Protein AF-A0A349ZTD1-F1 (afdb_monomer)

Radius of gyration: 42.85 Å; Cα contacts (8 Å, |Δi|>4): 769; chains: 1; bounding box: 90×50×148 Å

Nearest PDB structures (foldseek):
  3gdu-assembly1_A  TM=7.660E-01  e=6.236E-10  Escherichia coli K-12
  3lgi-assembly1_C  TM=7.437E-01  e=2.880E-09  Escherichia coli K-12
  8s9k-assembly2_B  TM=6.863E-01  e=2.254E-08  Homo sapiens
  4zlh-assembly1_A  TM=5.143E-01  e=2.043E-02  Escherichia coli O157:H7
  9fpz-assembly1_B  TM=3.557E-01  e=1.874E-01  Homo sapiens

Structure (mmCIF, N/CA/C/O backbone):
data_AF-A0A349ZTD1-F1
#
_entry.id   AF-A0A349ZTD1-F1
#
loop_
_atom_site.group_PDB
_atom_site.id
_atom_site.type_symbol
_atom_site.label_atom_id
_atom_site.label_alt_id
_atom_site.label_comp_id
_atom_site.label_asym_id
_atom_site.label_entity_id
_atom_site.label_seq_id
_atom_site.pdbx_PDB_ins_code
_atom_site.Cartn_x
_atom_site.Cartn_y
_atom_site.Cartn_z
_atom_site.occupancy
_atom_site.B_iso_or_equiv
_atom_site.auth_seq_id
_atom_site.auth_comp_id
_atom_site.auth_asym_id
_atom_site.auth_atom_id
_atom_site.pdbx_PDB_model_num
ATOM 1 N N . MET A 1 1 ? -50.831 32.663 97.757 1.00 39.03 1 MET A N 1
ATOM 2 C CA . MET A 1 1 ? -50.464 32.889 96.338 1.00 39.03 1 MET A CA 1
ATOM 3 C C . MET A 1 1 ? -49.018 32.443 96.195 1.00 39.03 1 MET A C 1
ATOM 5 O O . MET A 1 1 ? -48.210 32.966 96.939 1.00 39.03 1 MET A O 1
ATOM 9 N N . LEU A 1 2 ? -48.611 31.456 95.403 1.00 33.69 2 LEU A N 1
ATOM 10 C CA . LEU A 1 2 ? -49.215 30.720 94.287 1.00 33.69 2 LEU A CA 1
ATOM 11 C C . LEU A 1 2 ? -49.243 29.201 94.586 1.00 33.69 2 LEU A C 1
ATOM 13 O O . LEU A 1 2 ? -48.367 28.723 95.304 1.00 33.69 2 LEU A O 1
ATOM 17 N N . PRO A 1 3 ? -50.221 28.443 94.057 1.00 49.03 3 PRO A N 1
ATOM 18 C CA . PRO A 1 3 ? -50.336 27.005 94.276 1.00 49.03 3 PRO A CA 1
ATOM 19 C C . PRO A 1 3 ? -49.344 26.257 93.375 1.00 49.03 3 PRO A C 1
ATOM 21 O O . PRO A 1 3 ? -49.573 26.103 92.178 1.00 49.03 3 PRO A O 1
ATOM 24 N N . GLN A 1 4 ? -48.234 25.785 93.942 1.00 48.81 4 GLN A N 1
ATOM 25 C CA . GLN A 1 4 ? -47.437 24.746 93.301 1.00 48.81 4 GLN A CA 1
ATOM 26 C C . GLN A 1 4 ? -48.126 23.393 93.509 1.00 48.81 4 GLN A C 1
ATOM 28 O O . GLN A 1 4 ? -48.281 22.918 94.630 1.00 48.81 4 GLN A O 1
ATOM 33 N N . ASN A 1 5 ? -48.463 22.768 92.382 1.00 54.12 5 ASN A N 1
ATOM 34 C CA . ASN A 1 5 ? -48.387 21.322 92.189 1.00 54.12 5 ASN A CA 1
ATOM 35 C C . ASN A 1 5 ? -49.479 20.433 92.800 1.00 54.12 5 ASN A C 1
ATOM 37 O O . ASN A 1 5 ? -49.205 19.281 93.126 1.00 5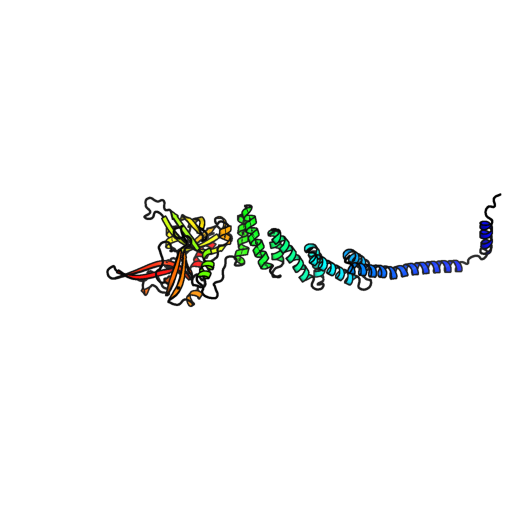4.12 5 ASN A O 1
ATOM 41 N N . ALA A 1 6 ? -50.737 20.884 92.801 1.00 55.22 6 ALA A N 1
ATOM 42 C CA . ALA A 1 6 ? -51.870 19.966 92.975 1.00 55.22 6 ALA A CA 1
ATOM 43 C C . ALA A 1 6 ? -51.873 18.844 91.910 1.00 55.22 6 ALA A C 1
ATOM 45 O O . ALA A 1 6 ? -52.198 17.710 92.223 1.00 55.22 6 ALA A O 1
ATOM 46 N N . PHE A 1 7 ? -51.411 19.114 90.682 1.00 53.09 7 PHE A N 1
ATOM 47 C CA . PHE A 1 7 ? -51.356 18.109 89.610 1.00 53.09 7 PHE A CA 1
ATOM 48 C C . PHE A 1 7 ? -50.245 17.058 89.798 1.00 53.09 7 PHE A C 1
ATOM 50 O O . PHE A 1 7 ? -50.434 15.906 89.434 1.00 53.09 7 PHE A O 1
ATOM 57 N N . ILE A 1 8 ? -49.095 17.425 90.382 1.00 53.47 8 ILE A N 1
ATOM 58 C CA . ILE A 1 8 ? -47.985 16.476 90.605 1.00 53.47 8 ILE A CA 1
ATOM 59 C C . ILE A 1 8 ? -48.266 15.599 91.830 1.00 53.47 8 ILE A C 1
ATOM 61 O O . ILE A 1 8 ? -47.960 14.412 91.795 1.00 53.47 8 ILE A O 1
ATOM 65 N N . TYR A 1 9 ? -48.891 16.151 92.876 1.00 56.69 9 TYR A N 1
ATOM 66 C CA . TYR A 1 9 ? -49.293 15.376 94.055 1.00 56.69 9 TYR A CA 1
ATOM 67 C C . TYR A 1 9 ? -50.417 14.379 93.739 1.00 56.69 9 TYR A C 1
ATOM 69 O O . TYR A 1 9 ? -50.365 13.238 94.188 1.00 56.69 9 TYR A O 1
ATOM 77 N N . ASP A 1 10 ? -51.388 14.776 92.912 1.00 57.22 10 ASP A N 1
ATOM 78 C CA . ASP A 1 10 ? -52.477 13.888 92.488 1.00 57.22 10 ASP A CA 1
ATOM 79 C C . ASP A 1 10 ? -51.990 12.828 91.478 1.00 57.22 10 ASP A C 1
ATOM 81 O O . ASP A 1 10 ? -52.453 11.690 91.489 1.00 57.22 10 ASP A O 1
ATOM 85 N N . PHE A 1 11 ? -50.981 13.154 90.656 1.00 55.72 11 PHE A N 1
ATOM 86 C CA . PHE A 1 11 ? -50.302 12.175 89.802 1.00 55.72 11 PHE A CA 1
ATOM 87 C C . PHE A 1 11 ? -49.491 11.166 90.629 1.00 55.72 11 PHE A C 1
ATOM 89 O O . PHE A 1 11 ? -49.576 9.975 90.362 1.00 55.72 11 PHE A O 1
ATOM 96 N N . TYR A 1 12 ? -48.756 11.599 91.661 1.00 52.38 12 TYR A N 1
ATOM 97 C CA . TYR A 1 12 ? -47.994 10.686 92.526 1.00 52.38 12 TYR A CA 1
ATOM 98 C C . TYR A 1 12 ? -48.904 9.756 93.341 1.00 52.38 12 TYR A C 1
ATOM 100 O O . TYR A 1 12 ? -48.705 8.544 93.316 1.00 52.38 12 TYR A O 1
ATOM 108 N N . ASN A 1 13 ? -49.957 10.287 93.968 1.00 56.91 13 ASN A N 1
ATOM 109 C CA . ASN A 1 13 ? -50.866 9.480 94.789 1.00 56.91 13 ASN A CA 1
ATOM 110 C C . ASN A 1 13 ? -51.713 8.501 93.961 1.00 56.91 13 ASN A C 1
ATOM 112 O O . ASN A 1 13 ? -52.046 7.422 94.439 1.00 56.91 13 ASN A O 1
ATOM 116 N N . LYS A 1 14 ? -52.021 8.820 92.695 1.00 53.31 14 LYS A N 1
ATOM 117 C CA . LYS A 1 14 ? -52.744 7.902 91.799 1.00 53.31 14 LYS A CA 1
ATOM 118 C C . LYS A 1 14 ? -51.910 6.684 91.371 1.00 53.31 14 LYS A C 1
ATOM 120 O O . LYS A 1 14 ? -52.486 5.690 90.937 1.00 53.31 14 LYS A O 1
ATOM 125 N N . TYR A 1 15 ? -50.581 6.749 91.491 1.00 51.91 15 TYR A N 1
ATOM 126 C CA . TYR A 1 15 ? -49.673 5.654 91.128 1.00 51.91 15 TYR A CA 1
ATOM 127 C C . TYR A 1 15 ? -48.980 4.986 92.326 1.00 51.91 15 TYR A C 1
ATOM 129 O O . TYR A 1 15 ? -48.372 3.933 92.143 1.00 51.91 15 TYR A O 1
ATOM 137 N N . GLU A 1 16 ? -49.109 5.523 93.543 1.00 49.31 16 GLU A N 1
ATOM 138 C CA . GLU A 1 16 ? -48.583 4.888 94.761 1.00 49.31 16 GLU A CA 1
ATOM 139 C C . GLU A 1 16 ? -49.391 3.630 95.149 1.00 49.31 16 GLU A C 1
ATOM 141 O O . GLU A 1 16 ? -48.807 2.616 95.528 1.00 49.31 16 GLU A O 1
ATOM 146 N N . ASP A 1 17 ? -50.707 3.616 94.898 1.00 47.31 17 ASP A N 1
ATOM 147 C CA . ASP A 1 17 ? -51.559 2.426 95.097 1.00 47.31 17 ASP A CA 1
ATOM 148 C C . ASP A 1 17 ? -51.338 1.317 94.046 1.00 47.31 17 ASP A C 1
ATOM 150 O O . ASP A 1 17 ? -51.678 0.157 94.280 1.00 47.31 17 ASP A O 1
ATOM 154 N N . LEU A 1 18 ? -50.703 1.632 92.910 1.00 51.03 18 LEU A N 1
ATOM 155 C CA . LEU A 1 18 ? -50.295 0.651 91.892 1.00 51.03 18 LEU A CA 1
ATOM 156 C C . LEU A 1 18 ? -48.940 -0.011 92.204 1.00 51.03 18 LEU A C 1
ATOM 158 O O . LEU A 1 18 ? -48.534 -0.928 91.492 1.00 51.03 18 LEU A O 1
ATOM 162 N N . ALA A 1 19 ? -48.246 0.421 93.263 1.00 50.72 19 ALA A N 1
ATOM 163 C CA . ALA A 1 19 ? -46.938 -0.097 93.669 1.00 50.72 19 ALA A CA 1
ATOM 164 C C . ALA A 1 19 ? -47.000 -1.101 94.843 1.00 50.72 19 ALA A C 1
ATOM 166 O O . ALA A 1 19 ? -45.962 -1.437 95.418 1.00 50.72 19 ALA A O 1
ATOM 167 N N . SER A 1 20 ? -48.195 -1.584 95.212 1.00 45.66 20 SER A N 1
ATOM 168 C CA . SER A 1 20 ? -48.390 -2.488 96.358 1.00 45.66 20 SER A CA 1
ATOM 169 C C . SER A 1 20 ? -48.374 -3.989 96.027 1.00 45.66 20 SER A C 1
ATOM 171 O O . SER A 1 20 ? -48.193 -4.798 96.938 1.00 45.66 20 SER A O 1
ATOM 173 N N . ASP A 1 21 ? -48.411 -4.381 94.750 1.00 55.00 21 ASP A N 1
ATOM 174 C CA . ASP A 1 21 ? -48.116 -5.758 94.348 1.00 55.00 21 ASP A CA 1
ATOM 175 C C . ASP A 1 21 ? -46.627 -5.883 94.010 1.00 55.00 21 ASP A C 1
ATOM 177 O O . ASP A 1 21 ? -46.124 -5.322 93.035 1.00 55.00 21 ASP A O 1
ATOM 181 N N . ARG A 1 22 ? -45.883 -6.618 94.845 1.00 57.75 22 ARG A N 1
ATOM 182 C CA . ARG A 1 22 ? -44.489 -6.983 94.564 1.00 57.75 22 ARG A CA 1
ATOM 183 C C . ARG A 1 22 ? -44.445 -7.682 93.203 1.00 57.75 22 ARG A C 1
ATOM 185 O O . ARG A 1 22 ? -44.844 -8.842 93.129 1.00 57.75 22 ARG A O 1
ATOM 192 N N . LEU A 1 23 ? -43.929 -7.008 92.167 1.00 58.47 23 LEU A N 1
ATOM 193 C CA . LEU A 1 23 ? -43.636 -7.632 90.873 1.00 58.47 23 LEU A CA 1
ATOM 194 C C . LEU A 1 23 ? -42.904 -8.951 91.136 1.00 58.47 23 LEU A C 1
ATOM 196 O O . LEU A 1 23 ? -41.805 -8.967 91.703 1.00 58.47 23 LEU A O 1
ATOM 200 N N . SER A 1 24 ? -43.528 -10.067 90.773 1.00 66.94 24 SER A N 1
ATOM 201 C CA . SER A 1 24 ? -42.919 -11.370 90.975 1.00 66.94 24 SER A CA 1
ATOM 202 C C . SER A 1 24 ? -41.741 -11.526 90.007 1.00 66.94 24 SER A C 1
ATOM 204 O O . SER A 1 24 ? -41.701 -10.913 88.938 1.00 66.94 24 SER A O 1
ATOM 206 N N . ILE A 1 25 ? -40.768 -12.382 90.338 1.00 71.50 25 ILE A N 1
ATOM 207 C CA . ILE A 1 25 ? -39.668 -12.724 89.410 1.00 71.50 25 ILE A CA 1
ATOM 208 C C . ILE A 1 25 ? -40.223 -13.181 88.042 1.00 71.50 25 ILE A C 1
ATOM 210 O O . ILE A 1 25 ? -39.598 -12.968 87.004 1.00 71.50 25 ILE A O 1
ATOM 214 N N . THR A 1 26 ? -41.409 -13.787 88.038 1.00 72.88 26 THR A N 1
ATOM 215 C CA . THR A 1 26 ? -42.179 -14.187 86.856 1.00 72.88 26 THR A CA 1
ATOM 216 C C . THR A 1 26 ? -42.631 -13.003 85.997 1.00 72.88 26 THR A C 1
ATOM 218 O O . THR A 1 26 ? -42.423 -13.046 84.786 1.00 72.88 26 THR A O 1
ATOM 221 N N . ASP A 1 27 ? -43.148 -11.925 86.590 1.00 76.06 27 ASP A N 1
ATOM 222 C CA . ASP A 1 27 ? -43.589 -10.727 85.856 1.00 76.06 27 ASP A CA 1
ATOM 223 C C . ASP A 1 27 ? -42.408 -10.011 85.191 1.00 76.06 27 ASP A C 1
ATOM 225 O O . ASP A 1 27 ? -42.468 -9.632 84.019 1.00 76.06 27 ASP A O 1
ATOM 229 N N . LEU A 1 28 ? -41.276 -9.925 85.901 1.00 76.94 28 LEU A N 1
ATOM 230 C CA . LEU A 1 28 ? -40.039 -9.358 85.361 1.00 76.94 28 LEU A CA 1
ATOM 231 C C . LEU A 1 28 ? -39.492 -10.193 84.187 1.00 76.94 28 LEU A C 1
ATOM 233 O O . LEU A 1 28 ? -39.037 -9.641 83.186 1.00 76.94 28 LEU A O 1
ATOM 237 N N . ARG A 1 29 ? -39.573 -11.529 84.267 1.00 81.62 29 ARG A N 1
ATOM 238 C CA . ARG A 1 29 ? -39.171 -12.437 83.175 1.00 81.62 29 ARG A CA 1
ATOM 239 C C . ARG A 1 29 ? -40.058 -12.295 81.941 1.00 81.62 29 ARG A C 1
ATOM 241 O O . ARG A 1 29 ? -39.529 -12.321 80.829 1.00 81.62 29 ARG A O 1
ATOM 248 N N . ILE A 1 30 ? -41.371 -12.132 82.114 1.00 83.44 30 ILE A N 1
ATOM 249 C CA . ILE A 1 30 ? -42.309 -11.913 81.004 1.00 83.44 30 ILE A CA 1
ATOM 250 C C . ILE A 1 30 ? -42.002 -10.580 80.317 1.00 83.44 30 ILE A C 1
ATOM 252 O O . ILE A 1 30 ? -41.847 -10.557 79.098 1.00 83.44 30 ILE A O 1
ATOM 256 N N . ALA A 1 31 ? -41.825 -9.499 81.084 1.00 81.38 31 ALA A N 1
ATOM 257 C CA . ALA A 1 31 ? -41.502 -8.180 80.541 1.00 81.38 31 ALA A CA 1
ATOM 258 C C . ALA A 1 31 ? -40.176 -8.172 79.756 1.00 81.38 31 ALA A C 1
ATOM 260 O O . ALA A 1 31 ? -40.124 -7.659 78.638 1.00 81.38 31 ALA A O 1
ATOM 261 N N . ILE A 1 32 ? -39.120 -8.802 80.290 1.00 86.69 32 ILE A N 1
ATOM 262 C CA . ILE A 1 32 ? -37.828 -8.943 79.595 1.00 86.69 32 ILE A CA 1
ATOM 263 C C . ILE A 1 32 ? -37.975 -9.789 78.323 1.00 86.69 32 ILE A C 1
ATOM 265 O O . ILE A 1 32 ? -37.430 -9.428 77.282 1.00 86.69 32 ILE A O 1
ATOM 269 N N . SER A 1 33 ? -38.734 -10.888 78.373 1.00 88.19 33 SER A N 1
ATOM 270 C CA . SER A 1 33 ? -38.952 -11.758 77.207 1.00 88.19 33 SER A CA 1
ATOM 271 C C . SER A 1 33 ? -39.718 -11.041 76.093 1.00 88.19 33 SER A C 1
ATOM 273 O O . SER A 1 33 ? -39.361 -11.170 74.925 1.00 88.19 33 SER A O 1
ATOM 275 N N . LEU A 1 34 ? -40.726 -10.234 76.441 1.00 87.44 34 LEU A N 1
ATOM 276 C CA . LEU A 1 34 ? -41.471 -9.396 75.497 1.00 87.44 34 LEU A CA 1
ATOM 277 C C . LEU A 1 34 ? -40.594 -8.298 74.890 1.00 87.44 34 LEU A C 1
ATOM 279 O O . LEU A 1 34 ? -40.657 -8.067 73.685 1.00 87.44 34 LEU A O 1
ATOM 283 N N . ALA A 1 35 ? -39.745 -7.656 75.695 1.00 86.25 35 ALA A N 1
ATOM 284 C CA . ALA A 1 35 ? -38.799 -6.658 75.207 1.00 86.25 35 ALA A CA 1
ATOM 285 C C . ALA A 1 35 ? -37.779 -7.273 74.236 1.00 86.25 35 ALA A C 1
ATOM 287 O O . ALA A 1 35 ? -37.548 -6.720 73.162 1.00 86.25 35 ALA A O 1
ATOM 288 N N . LEU A 1 36 ? -37.225 -8.447 74.562 1.00 89.62 36 LEU A N 1
ATOM 289 C CA . LEU A 1 36 ? -36.327 -9.191 73.674 1.00 89.62 36 LEU A CA 1
ATOM 290 C C . LEU A 1 36 ? -37.037 -9.660 72.402 1.00 89.62 36 LEU A C 1
ATOM 292 O O . LEU A 1 36 ? -36.449 -9.584 71.328 1.00 89.62 36 LEU A O 1
ATOM 296 N N . PHE A 1 37 ? -38.299 -10.088 72.493 1.00 88.50 37 PHE A N 1
ATOM 297 C CA . PHE A 1 37 ? -39.099 -10.461 71.328 1.00 88.50 37 PHE A CA 1
ATOM 298 C C . PHE A 1 37 ? -39.382 -9.261 70.423 1.00 88.50 37 PHE A C 1
ATOM 300 O O . PHE A 1 37 ? -39.186 -9.369 69.220 1.00 88.50 37 PHE A O 1
ATOM 307 N N . MET A 1 38 ? -39.781 -8.105 70.965 1.00 83.38 38 MET A N 1
ATOM 308 C CA . MET A 1 38 ? -39.981 -6.890 70.165 1.00 83.38 38 MET A CA 1
ATOM 309 C C . MET A 1 38 ? -38.674 -6.373 69.562 1.00 83.38 38 MET A C 1
ATOM 311 O O . MET A 1 38 ? -38.666 -5.914 68.424 1.00 83.38 38 MET A O 1
ATOM 315 N N . PHE A 1 39 ? -37.561 -6.486 70.285 1.00 84.06 39 PHE A N 1
ATOM 316 C CA . PHE A 1 39 ? -36.239 -6.139 69.772 1.00 84.06 39 PHE A CA 1
ATOM 317 C C . PHE A 1 39 ? -35.812 -7.085 68.640 1.00 84.06 39 PHE A C 1
ATOM 319 O O . PHE A 1 39 ? -35.393 -6.629 67.578 1.00 84.06 39 PHE A O 1
ATOM 326 N N . ALA A 1 40 ? -36.005 -8.395 68.815 1.00 79.44 40 ALA A N 1
ATOM 327 C CA . ALA A 1 40 ? -35.755 -9.400 67.786 1.00 79.44 40 ALA A CA 1
ATOM 328 C C . ALA A 1 40 ? -36.686 -9.229 66.577 1.00 79.44 40 ALA A C 1
ATOM 330 O O . ALA A 1 40 ? -36.222 -9.295 65.444 1.00 79.44 40 ALA A O 1
ATOM 331 N N . ALA A 1 41 ? -37.970 -8.939 66.796 1.00 76.31 41 ALA A N 1
ATOM 332 C CA . ALA A 1 41 ? -38.943 -8.648 65.749 1.00 76.31 41 ALA A CA 1
ATOM 333 C C . ALA A 1 41 ? -38.606 -7.346 65.011 1.00 76.31 41 ALA A C 1
ATOM 335 O O . ALA A 1 41 ? -38.747 -7.288 63.794 1.00 76.31 41 ALA A O 1
ATOM 336 N N . GLY A 1 42 ? -38.106 -6.324 65.708 1.00 76.00 42 GLY A N 1
ATOM 337 C CA . GLY A 1 42 ? -37.605 -5.088 65.109 1.00 76.00 42 GLY A CA 1
ATOM 338 C C . GLY A 1 42 ? -36.383 -5.332 64.223 1.00 76.00 42 GLY A C 1
ATOM 339 O O . GLY A 1 42 ? -36.374 -4.914 63.067 1.00 76.00 42 GLY A O 1
ATOM 340 N N . ILE A 1 43 ? -35.392 -6.084 64.712 1.00 75.12 43 ILE A N 1
ATOM 341 C CA . ILE A 1 43 ? -34.215 -6.499 63.928 1.00 75.12 43 ILE A CA 1
ATOM 342 C C . ILE A 1 43 ? -34.634 -7.340 62.715 1.00 75.12 43 ILE A C 1
ATOM 344 O O . ILE A 1 43 ? -34.160 -7.105 61.605 1.00 75.12 43 ILE A O 1
ATOM 348 N N . PHE A 1 44 ? -35.563 -8.277 62.904 1.00 71.44 44 PHE A N 1
ATOM 349 C CA . PHE A 1 44 ? -36.105 -9.120 61.841 1.00 71.44 44 PHE A CA 1
ATOM 350 C C . PHE A 1 44 ? -36.850 -8.296 60.781 1.00 71.44 44 PHE A C 1
ATOM 352 O O . PHE A 1 44 ? -36.656 -8.495 59.583 1.00 71.44 44 PHE A O 1
ATOM 359 N N . SER A 1 45 ? -37.638 -7.309 61.212 1.00 67.75 45 SER A N 1
ATOM 360 C CA . SER A 1 45 ? -38.365 -6.393 60.327 1.00 67.7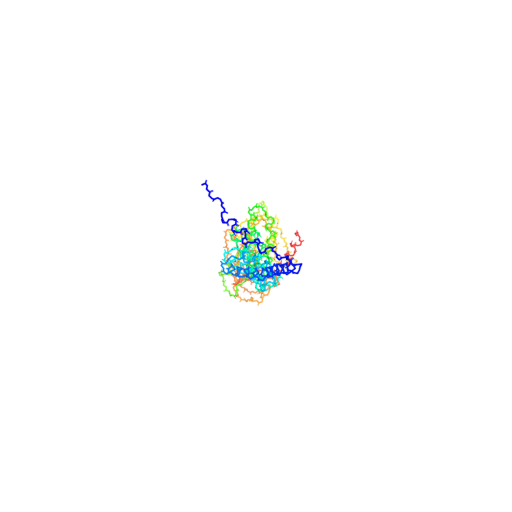5 45 SER A CA 1
ATOM 361 C C . SER A 1 45 ? -37.414 -5.506 59.521 1.00 67.75 45 SER A C 1
ATOM 363 O O . SER A 1 45 ? -37.622 -5.318 58.324 1.00 67.75 45 SER A O 1
ATOM 365 N N . ILE A 1 46 ? -36.334 -5.011 60.136 1.00 71.25 46 ILE A N 1
ATOM 366 C CA . ILE A 1 46 ? -35.272 -4.266 59.441 1.00 71.25 46 ILE A CA 1
ATOM 367 C C . ILE A 1 46 ? -34.581 -5.166 58.410 1.00 71.25 46 ILE A C 1
ATOM 369 O O . ILE A 1 46 ? -34.377 -4.733 57.279 1.00 71.25 46 ILE A O 1
ATOM 373 N N . GLY A 1 47 ? -34.294 -6.425 58.755 1.00 71.75 47 GLY A N 1
ATOM 374 C CA . GLY A 1 47 ? -33.697 -7.403 57.841 1.00 71.75 47 GLY A CA 1
ATOM 375 C C . GLY A 1 47 ? -34.547 -7.708 56.601 1.00 71.75 47 GLY A C 1
ATOM 376 O O . GLY A 1 47 ? -33.990 -7.989 55.544 1.00 71.75 47 GLY A O 1
ATOM 377 N N . LEU A 1 48 ? -35.877 -7.603 56.700 1.00 73.81 48 LEU A N 1
ATOM 378 C CA . LEU A 1 48 ? -36.806 -7.852 55.590 1.00 73.81 48 LEU A CA 1
ATOM 379 C C . LEU A 1 48 ? -37.135 -6.593 54.775 1.00 73.81 48 LEU A C 1
ATOM 381 O O . LEU A 1 48 ? -37.216 -6.652 53.549 1.00 73.81 48 LEU A O 1
ATOM 385 N N . PHE A 1 49 ? -37.322 -5.450 55.439 1.00 85.75 49 PHE A N 1
ATOM 386 C CA . PHE A 1 49 ? -37.808 -4.225 54.798 1.00 85.75 49 PHE A CA 1
ATOM 387 C C . PHE A 1 49 ? -36.687 -3.352 54.220 1.00 85.75 49 PHE A C 1
ATOM 389 O O . PHE A 1 49 ? -36.875 -2.709 53.188 1.00 85.75 49 PHE A O 1
ATOM 396 N N . TYR A 1 50 ? -35.501 -3.353 54.840 1.00 89.88 50 TYR A N 1
ATOM 397 C CA . TYR A 1 50 ? -34.334 -2.638 54.320 1.00 89.88 50 TYR A CA 1
ATOM 398 C C . TYR A 1 50 ? -33.968 -3.046 52.883 1.00 89.88 50 TYR A C 1
ATOM 400 O O . TYR A 1 50 ? -33.896 -2.154 52.033 1.00 89.88 50 TYR A O 1
ATOM 408 N N . PRO A 1 51 ? -33.771 -4.344 52.561 1.00 93.19 51 PRO A N 1
ATOM 409 C CA . PRO A 1 51 ? -33.375 -4.722 51.211 1.00 93.19 51 PRO A CA 1
ATOM 410 C C . PRO A 1 51 ? -34.475 -4.454 50.179 1.00 93.19 51 PRO A C 1
ATOM 412 O O . PRO A 1 51 ? -34.158 -4.047 49.068 1.00 93.19 51 PRO A O 1
ATOM 415 N N . PHE A 1 52 ? -35.755 -4.562 50.556 1.00 93.69 52 PHE A N 1
ATOM 416 C CA . PHE A 1 52 ? -36.872 -4.167 49.693 1.00 93.69 52 PHE A CA 1
ATOM 417 C C . PHE A 1 52 ? -36.809 -2.680 49.305 1.00 93.69 52 PHE A C 1
ATOM 419 O O . PHE A 1 52 ? -36.850 -2.350 48.124 1.00 93.69 52 PHE A O 1
ATOM 426 N N . MET A 1 53 ? -36.645 -1.772 50.274 1.00 94.31 53 MET A N 1
ATOM 427 C CA . MET A 1 53 ? -36.554 -0.334 49.981 1.00 94.31 53 MET A CA 1
ATOM 428 C C . MET A 1 53 ? -35.349 0.017 49.100 1.00 94.31 53 MET A C 1
ATOM 430 O O . MET A 1 53 ? -35.448 0.878 48.226 1.00 94.31 53 MET A O 1
ATOM 434 N N . VAL A 1 54 ? -34.198 -0.619 49.347 1.00 96.12 54 VAL A N 1
ATOM 435 C CA . VAL A 1 54 ? -32.984 -0.403 48.544 1.00 96.12 54 VAL A CA 1
ATOM 436 C C . VAL A 1 54 ? -33.183 -0.924 47.118 1.00 96.12 54 VAL A C 1
ATOM 438 O O . VAL A 1 54 ? -32.798 -0.228 46.182 1.00 96.12 54 VAL A O 1
ATOM 441 N N . TYR A 1 55 ? -33.836 -2.078 46.955 1.00 97.25 55 TYR A N 1
ATOM 442 C CA . TYR A 1 55 ? -34.166 -2.675 45.659 1.00 97.25 55 TYR A CA 1
ATOM 443 C C . TYR A 1 55 ? -35.063 -1.764 44.808 1.00 97.25 55 TYR A C 1
ATOM 445 O O . TYR A 1 55 ? -34.712 -1.443 43.674 1.00 97.25 55 TYR A O 1
ATOM 453 N N . GLU A 1 56 ? -36.179 -1.278 45.362 1.00 97.50 56 GLU A N 1
ATOM 454 C CA . GLU A 1 56 ? -37.105 -0.385 44.642 1.00 97.50 56 GLU A CA 1
ATOM 455 C C . GLU A 1 56 ? -36.429 0.944 44.264 1.00 97.50 56 GLU A C 1
ATOM 457 O O . GLU A 1 56 ? -36.561 1.435 43.142 1.00 97.50 56 GLU A O 1
ATOM 462 N N . ARG A 1 57 ? -35.627 1.513 45.176 1.00 97.38 57 ARG A N 1
ATOM 463 C CA . ARG A 1 57 ? -34.858 2.735 44.898 1.00 97.38 57 ARG A CA 1
ATOM 464 C C . ARG A 1 57 ? -33.838 2.532 43.778 1.00 97.38 57 ARG A C 1
ATOM 466 O O . ARG A 1 57 ? -33.659 3.437 42.965 1.00 97.38 57 ARG A O 1
ATOM 473 N N . ALA A 1 58 ? -33.160 1.385 43.748 1.00 98.00 58 ALA A N 1
ATOM 474 C CA . ALA A 1 58 ? -32.204 1.054 42.698 1.00 98.00 58 ALA A CA 1
ATOM 475 C C . ALA A 1 58 ? -32.891 0.964 41.327 1.00 98.00 58 ALA A C 1
ATOM 477 O O . ALA A 1 58 ? -32.377 1.530 40.364 1.00 98.00 58 ALA A O 1
ATOM 478 N N . GLY A 1 59 ? -34.082 0.356 41.262 1.00 97.75 59 GLY A N 1
ATOM 479 C CA . GLY A 1 59 ? -34.892 0.285 40.041 1.00 97.75 59 GLY A CA 1
ATOM 480 C C . GLY A 1 59 ? -35.262 1.666 39.499 1.00 97.75 59 GLY A C 1
ATOM 481 O O . GLY A 1 59 ? -34.970 1.972 38.345 1.00 97.75 59 GLY A O 1
ATOM 482 N N . ILE A 1 60 ? -35.789 2.544 40.361 1.00 98.06 60 ILE A N 1
ATOM 483 C CA . ILE A 1 60 ? -36.141 3.928 39.989 1.00 98.06 60 ILE A CA 1
ATOM 484 C C . ILE A 1 60 ? -34.926 4.680 39.431 1.00 98.06 60 ILE A C 1
ATOM 486 O O . ILE A 1 60 ? -35.030 5.376 38.423 1.00 98.06 60 ILE A O 1
ATOM 490 N N . LYS A 1 61 ? -33.762 4.534 40.073 1.00 98.44 61 LYS A N 1
ATOM 491 C CA . LYS A 1 61 ? -32.516 5.166 39.620 1.00 98.44 61 LYS A CA 1
ATOM 492 C C . LYS A 1 61 ? -32.031 4.619 38.279 1.00 98.44 61 LYS A C 1
ATOM 494 O O . LYS A 1 61 ? -31.582 5.388 37.434 1.00 98.44 61 LYS A O 1
ATOM 499 N N . ALA A 1 62 ? -32.130 3.307 38.067 1.00 97.25 62 ALA A N 1
ATOM 500 C CA . ALA A 1 62 ? -31.731 2.681 36.811 1.00 97.25 62 ALA A CA 1
ATOM 501 C C . ALA A 1 62 ? -32.607 3.166 35.645 1.00 97.25 62 ALA A C 1
ATOM 503 O O . ALA A 1 62 ? -32.094 3.418 34.555 1.00 97.25 62 ALA A O 1
ATOM 504 N N . GLU A 1 63 ? -33.912 3.332 35.877 1.00 96.44 63 GLU A N 1
ATOM 505 C CA . GLU A 1 63 ? -34.862 3.853 34.888 1.00 96.44 63 GLU A CA 1
ATOM 506 C C . GLU A 1 63 ? -34.668 5.346 34.601 1.00 96.44 63 GLU A C 1
ATOM 508 O O . GLU A 1 63 ? -34.824 5.774 33.457 1.00 96.44 63 GLU A O 1
ATOM 513 N N . SER A 1 64 ? -34.288 6.143 35.605 1.00 96.56 64 SER A N 1
ATOM 514 C CA . SER A 1 64 ? -34.044 7.581 35.439 1.00 96.56 64 SER A CA 1
ATOM 515 C C . SER A 1 64 ? -32.667 7.927 34.858 1.00 96.56 64 SER A C 1
ATOM 517 O O . SER A 1 64 ? -32.408 9.098 34.577 1.00 96.56 64 SER A O 1
ATOM 519 N N . GLY A 1 65 ? -31.785 6.938 34.675 1.00 95.94 65 GLY A N 1
ATOM 520 C CA . GLY A 1 65 ? -30.424 7.124 34.166 1.00 95.94 65 GLY A CA 1
ATOM 521 C C . GLY A 1 65 ? -29.364 7.423 35.235 1.00 95.94 65 GLY A C 1
ATOM 522 O O . GLY A 1 65 ? -28.203 7.622 34.882 1.00 95.94 65 GLY A O 1
ATOM 523 N N . ASP A 1 66 ? -29.708 7.399 36.530 1.00 97.88 66 ASP A N 1
ATOM 524 C CA . ASP A 1 66 ? -28.731 7.393 37.637 1.00 97.88 66 ASP A CA 1
ATOM 525 C C . ASP A 1 66 ? -28.116 5.991 37.787 1.00 97.88 66 ASP A C 1
ATOM 527 O O . ASP A 1 66 ? -28.335 5.265 38.763 1.00 97.88 66 ASP A O 1
ATOM 531 N N . PHE A 1 67 ? -27.357 5.582 36.769 1.00 98.19 67 PHE A N 1
ATOM 532 C CA . PHE A 1 67 ? -26.781 4.244 36.702 1.00 98.19 67 PHE A CA 1
ATOM 533 C C . PHE A 1 67 ? -25.816 3.971 37.859 1.00 98.19 67 PHE A C 1
ATOM 535 O O . PHE A 1 67 ? -25.870 2.900 38.457 1.00 98.19 67 PHE A O 1
ATOM 542 N N . ASP A 1 68 ? -24.968 4.937 38.224 1.00 97.88 68 ASP A N 1
ATOM 543 C CA . ASP A 1 68 ? -24.006 4.776 39.322 1.00 97.88 68 ASP A CA 1
ATOM 544 C C . ASP A 1 68 ? -24.695 4.653 40.682 1.00 97.88 68 ASP A C 1
ATOM 546 O O . ASP A 1 68 ? -24.287 3.845 41.525 1.00 97.88 68 ASP A O 1
ATOM 550 N N . GLY A 1 69 ? -25.760 5.425 40.911 1.00 97.88 69 GLY A N 1
ATOM 551 C CA . GLY A 1 69 ? -26.580 5.303 42.107 1.00 97.88 69 GLY A CA 1
ATOM 552 C C . GLY A 1 69 ? -27.310 3.963 42.182 1.00 97.88 69 GLY A C 1
ATOM 553 O O . GLY A 1 69 ? -27.382 3.386 43.269 1.00 97.88 69 GLY A O 1
ATOM 554 N N . ALA A 1 70 ? -27.822 3.463 41.057 1.00 98.38 70 ALA A N 1
ATOM 555 C CA . ALA A 1 70 ? -28.498 2.171 40.967 1.00 98.38 70 ALA A CA 1
ATOM 556 C C . ALA A 1 70 ? -27.542 0.989 41.186 1.00 98.38 70 ALA A C 1
ATOM 558 O O . ALA A 1 70 ? -27.819 0.139 42.030 1.00 98.38 70 ALA A O 1
ATOM 559 N N . ILE A 1 71 ? -26.386 0.965 40.510 1.00 98.19 71 ILE A N 1
ATOM 560 C CA . ILE A 1 71 ? -25.350 -0.073 40.681 1.00 98.19 71 ILE A CA 1
ATOM 561 C C . ILE A 1 71 ? -24.897 -0.135 42.141 1.00 98.19 71 ILE A C 1
ATOM 563 O O . ILE A 1 71 ? -24.803 -1.218 42.721 1.00 98.19 71 ILE A O 1
ATOM 567 N N . ARG A 1 72 ? -24.668 1.027 42.768 1.00 98.25 72 ARG A N 1
ATOM 568 C CA . ARG A 1 72 ? -24.294 1.105 44.185 1.00 98.25 72 ARG A CA 1
ATOM 569 C C . ARG A 1 72 ? -25.371 0.526 45.096 1.00 98.25 72 ARG A C 1
ATOM 571 O O . ARG A 1 72 ? -25.034 -0.135 46.071 1.00 98.25 72 ARG A O 1
ATOM 578 N N . ASP A 1 73 ? -26.643 0.796 44.820 1.00 98.12 73 ASP A N 1
ATOM 579 C CA . ASP A 1 73 ? -27.745 0.310 45.648 1.00 98.12 73 ASP A CA 1
ATOM 580 C C . ASP A 1 73 ? -27.963 -1.197 45.482 1.00 98.12 73 ASP A C 1
ATOM 582 O O . ASP A 1 73 ? -27.990 -1.901 46.491 1.00 98.12 73 ASP A O 1
ATOM 586 N N . TYR A 1 74 ? -28.001 -1.711 44.250 1.00 98.38 74 TYR A N 1
ATOM 587 C CA . TYR A 1 74 ? -28.061 -3.153 44.000 1.00 98.38 74 TYR A CA 1
ATOM 588 C C . TYR A 1 74 ? -26.864 -3.899 44.612 1.00 98.38 74 TYR A C 1
ATOM 590 O O . TYR A 1 74 ? -27.036 -4.934 45.255 1.00 98.38 74 TYR A O 1
ATOM 598 N N . GLY A 1 75 ? -25.656 -3.333 44.518 1.00 96.75 75 GLY A N 1
ATOM 599 C CA . GLY A 1 75 ? -24.439 -3.910 45.096 1.00 96.75 75 GLY A CA 1
ATOM 600 C C . GLY A 1 75 ? -24.425 -3.993 46.629 1.00 96.75 75 GLY A C 1
ATOM 601 O O . GLY A 1 75 ? -23.643 -4.759 47.187 1.00 96.75 75 GLY A O 1
ATOM 602 N N . ARG A 1 76 ? -25.293 -3.253 47.338 1.00 96.00 76 ARG A N 1
ATOM 603 C CA . ARG A 1 76 ? -25.439 -3.361 48.808 1.00 96.00 76 ARG A CA 1
ATOM 604 C C . ARG A 1 76 ? -26.278 -4.559 49.236 1.00 96.00 76 ARG A C 1
ATOM 606 O O . ARG A 1 76 ? -26.206 -4.954 50.398 1.00 96.00 76 ARG A O 1
ATOM 613 N N . ILE A 1 77 ? -27.079 -5.108 48.328 1.00 95.69 77 ILE A N 1
ATOM 614 C CA . ILE A 1 77 ? -28.024 -6.195 48.591 1.00 95.69 77 ILE A CA 1
ATOM 615 C C . ILE A 1 77 ? -27.875 -7.336 47.566 1.00 95.69 77 ILE A C 1
ATOM 617 O O . ILE A 1 77 ? -28.876 -7.807 47.033 1.00 95.69 77 ILE A O 1
ATOM 621 N N . PRO A 1 78 ? -26.651 -7.835 47.298 1.00 95.50 78 PRO A N 1
ATOM 622 C CA . PRO A 1 78 ? -26.380 -8.714 46.155 1.00 95.50 78 PRO A CA 1
ATOM 623 C C . PRO A 1 78 ? -27.139 -10.050 46.197 1.00 95.50 78 PRO A C 1
ATOM 625 O O . PRO A 1 78 ? -27.354 -10.656 45.158 1.00 95.50 78 PRO A O 1
ATOM 628 N N . TYR A 1 79 ? -27.567 -10.498 47.383 1.00 95.00 79 TYR A N 1
ATOM 629 C CA . TYR A 1 79 ? -28.315 -11.747 47.579 1.00 95.00 79 TYR A CA 1
ATOM 630 C C . TYR A 1 79 ? -29.837 -11.549 47.683 1.00 95.00 79 TYR A C 1
ATOM 632 O O . TYR A 1 79 ? -30.567 -12.502 47.954 1.00 95.00 79 TYR A O 1
ATOM 640 N N . TYR A 1 80 ? -30.333 -10.314 47.550 1.00 94.94 80 TYR A N 1
ATOM 641 C CA . TYR A 1 80 ? -31.764 -10.031 47.590 1.00 94.94 80 TYR A CA 1
ATOM 642 C C . TYR A 1 80 ? -32.346 -10.055 46.179 1.00 94.94 80 TYR A C 1
ATOM 644 O O . TYR A 1 80 ? -32.018 -9.193 45.362 1.00 94.94 80 TYR A O 1
ATOM 652 N N . ARG A 1 81 ? -33.253 -11.005 45.920 1.00 95.75 81 ARG A N 1
ATOM 653 C CA . ARG A 1 81 ? -33.859 -11.218 44.592 1.00 95.75 81 ARG A CA 1
ATOM 654 C C . ARG A 1 81 ? -32.765 -11.338 43.515 1.00 95.75 81 ARG A C 1
ATOM 656 O O . ARG A 1 81 ? -31.789 -12.041 43.736 1.00 95.75 81 ARG A O 1
ATOM 663 N N . ASP A 1 82 ? -32.937 -10.650 42.396 1.00 97.56 82 ASP A N 1
ATOM 664 C CA . ASP A 1 82 ? -32.067 -10.552 41.223 1.00 97.56 82 ASP A CA 1
ATOM 665 C C . ASP A 1 82 ? -31.194 -9.279 41.242 1.00 97.56 82 ASP A C 1
ATOM 667 O O . ASP A 1 82 ? -30.821 -8.739 40.202 1.00 97.56 82 ASP A O 1
ATOM 671 N N . SER A 1 83 ? -30.877 -8.745 42.430 1.00 97.75 83 SER A N 1
ATOM 672 C CA . SER A 1 83 ? -30.104 -7.497 42.550 1.00 97.75 83 SER A CA 1
ATOM 673 C C . SER A 1 83 ? -28.732 -7.583 41.881 1.00 97.75 83 SER A C 1
ATOM 675 O O . SER A 1 83 ? -28.286 -6.605 41.284 1.00 97.75 83 SER A O 1
ATOM 677 N N . ALA A 1 84 ? -28.048 -8.727 41.965 1.00 96.88 84 ALA A N 1
ATOM 678 C CA . ALA A 1 84 ? -26.751 -8.904 41.317 1.00 96.88 84 ALA A CA 1
ATOM 679 C C . ALA A 1 84 ? -26.877 -8.825 39.785 1.00 96.88 84 ALA A C 1
ATOM 681 O O . ALA A 1 84 ? -26.131 -8.089 39.138 1.00 96.88 84 ALA A O 1
ATOM 682 N N . GLU A 1 85 ? -27.866 -9.509 39.210 1.00 97.50 85 GLU A N 1
ATOM 683 C CA . GLU A 1 85 ? -28.165 -9.495 37.779 1.00 97.50 85 GLU A CA 1
ATOM 684 C C . GLU A 1 85 ? -28.593 -8.101 37.304 1.00 97.50 85 GLU A C 1
ATOM 686 O O . GLU A 1 85 ? -28.137 -7.633 36.257 1.00 97.50 85 GLU A O 1
ATOM 691 N N . LEU A 1 86 ? -29.415 -7.401 38.090 1.00 98.12 86 LEU A N 1
ATOM 692 C CA . LEU A 1 86 ? -29.847 -6.035 37.800 1.00 98.12 86 LEU A CA 1
ATOM 693 C C . LEU A 1 86 ? -28.701 -5.027 37.907 1.00 98.12 86 LEU A C 1
ATOM 695 O O . LEU A 1 86 ? -28.661 -4.084 37.114 1.00 98.12 86 LEU A O 1
ATOM 699 N N . ALA A 1 87 ? -27.733 -5.222 38.808 1.00 98.00 87 ALA A N 1
ATOM 700 C CA . ALA A 1 87 ? -26.511 -4.418 38.834 1.00 98.00 87 ALA A CA 1
ATOM 701 C C . ALA A 1 87 ? -25.722 -4.581 37.525 1.00 98.00 87 ALA A C 1
ATOM 703 O O . ALA A 1 87 ? -25.325 -3.582 36.920 1.00 98.00 87 ALA A O 1
ATOM 704 N N . THR A 1 88 ? -25.549 -5.819 37.046 1.00 98.06 88 THR A N 1
ATOM 705 C CA . THR A 1 88 ? -24.893 -6.108 35.761 1.00 98.06 88 THR A CA 1
ATOM 706 C C . THR A 1 88 ? -25.670 -5.524 34.577 1.00 98.06 88 THR A C 1
ATOM 708 O O . THR A 1 88 ? -25.073 -4.904 33.697 1.00 98.06 88 THR A O 1
ATOM 711 N N . GLU A 1 89 ? -27.000 -5.649 34.555 1.00 98.00 89 GLU A N 1
ATOM 712 C CA . GLU A 1 89 ? -27.834 -5.051 33.505 1.00 98.00 89 GLU A CA 1
ATOM 713 C C . GLU A 1 89 ? -27.774 -3.517 33.519 1.00 98.00 89 GLU A C 1
ATOM 715 O O . GLU A 1 89 ? -27.703 -2.887 32.462 1.00 98.00 89 GLU A O 1
ATOM 720 N N . THR A 1 90 ? -27.768 -2.906 34.701 1.00 98.31 90 THR A N 1
ATOM 721 C CA . THR A 1 90 ? -27.640 -1.452 34.862 1.00 98.31 90 THR A CA 1
ATOM 722 C C . THR A 1 90 ? -26.278 -0.972 34.369 1.00 98.31 90 THR A C 1
ATOM 724 O O . THR A 1 90 ? -26.204 0.018 33.642 1.00 98.31 90 THR A O 1
ATOM 727 N N . LEU A 1 91 ? -25.205 -1.705 34.681 1.00 98.19 91 LEU A N 1
ATOM 728 C CA . LEU A 1 91 ? -23.863 -1.434 34.170 1.00 98.19 91 LEU A CA 1
ATOM 729 C C . LEU A 1 91 ? -23.813 -1.534 32.636 1.00 98.19 91 LEU A C 1
ATOM 731 O O . LEU A 1 91 ? -23.279 -0.646 31.975 1.00 98.19 91 LEU A O 1
ATOM 735 N N . TYR A 1 92 ? -24.453 -2.546 32.046 1.00 98.38 92 TYR A N 1
ATOM 736 C CA . TYR A 1 92 ? -24.594 -2.655 30.591 1.00 98.38 92 TYR A CA 1
ATOM 737 C C . TYR A 1 92 ? -25.364 -1.467 29.988 1.00 98.38 92 TYR A C 1
ATOM 739 O O . TYR A 1 92 ? -24.927 -0.887 28.993 1.00 98.38 92 TYR A O 1
ATOM 747 N N . LYS A 1 93 ? -26.488 -1.056 30.594 1.00 98.19 93 LYS A N 1
ATOM 748 C CA . LYS A 1 93 ? -27.263 0.124 30.161 1.00 98.19 93 LYS A CA 1
ATOM 749 C C . LYS A 1 93 ? -26.436 1.411 30.249 1.00 98.19 93 LYS A C 1
ATOM 751 O O . LYS A 1 93 ? -26.498 2.212 29.316 1.00 98.19 93 LYS A O 1
ATOM 756 N N . LYS A 1 94 ? -25.607 1.567 31.290 1.00 98.31 94 LYS A N 1
ATOM 757 C CA . LYS A 1 94 ? -24.639 2.668 31.415 1.00 98.31 94 LYS A CA 1
ATOM 758 C C . LYS A 1 94 ? -23.673 2.691 30.234 1.00 98.31 94 LYS A C 1
ATOM 760 O O . LYS A 1 94 ? -23.574 3.710 29.559 1.00 98.31 94 LYS A O 1
ATOM 765 N N . GLY A 1 95 ? -23.033 1.561 29.923 1.00 98.19 95 GLY A N 1
ATOM 766 C CA . GLY A 1 95 ? -22.133 1.451 28.769 1.00 98.19 95 GLY A CA 1
ATOM 767 C C . GLY A 1 95 ? -22.814 1.813 27.444 1.00 98.19 95 GLY A C 1
ATOM 768 O O . GLY A 1 95 ? -22.204 2.420 26.565 1.00 98.19 95 GLY A O 1
ATOM 769 N N . ARG A 1 96 ? -24.102 1.482 27.280 1.00 98.06 96 ARG A N 1
ATOM 770 C CA . ARG A 1 96 ? -24.880 1.835 26.077 1.00 98.06 96 ARG A CA 1
ATOM 771 C C . ARG A 1 96 ? -25.161 3.333 25.998 1.00 98.06 96 ARG A C 1
ATOM 773 O O . ARG A 1 96 ? -25.097 3.886 24.902 1.00 98.06 96 ARG A O 1
ATOM 780 N N . ALA A 1 97 ? -25.471 3.969 27.126 1.00 98.00 97 ALA A N 1
ATOM 781 C CA . ALA A 1 97 ? -25.658 5.414 27.200 1.00 98.00 97 ALA A CA 1
ATOM 782 C C . ALA A 1 97 ? -24.352 6.157 26.878 1.00 98.00 97 ALA A C 1
ATOM 784 O O . ALA A 1 97 ? -24.349 6.991 25.980 1.00 98.00 97 ALA A O 1
ATOM 785 N N . LEU A 1 98 ? -23.233 5.756 27.490 1.00 98.38 98 LEU A N 1
ATOM 786 C CA . LEU A 1 98 ? -21.909 6.334 27.227 1.00 98.38 98 LEU A CA 1
ATOM 787 C C . LEU A 1 98 ? -21.517 6.239 25.744 1.00 98.38 98 LEU A C 1
ATOM 789 O O . LEU A 1 98 ? -21.108 7.232 25.149 1.00 98.38 98 LEU A O 1
ATOM 793 N N . LEU A 1 99 ? -21.723 5.079 25.105 1.00 97.12 99 LEU A N 1
ATOM 794 C CA . LEU A 1 99 ? -21.477 4.914 23.665 1.00 97.12 99 LEU A CA 1
ATOM 795 C C . LEU A 1 99 ? -22.336 5.837 22.791 1.00 97.12 99 LEU A C 1
ATOM 797 O O . LEU A 1 99 ? -21.876 6.302 21.747 1.00 97.12 99 LEU A O 1
ATOM 801 N N . ARG A 1 100 ? -23.600 6.055 23.168 1.00 96.81 100 ARG A N 1
ATOM 802 C CA . ARG A 1 100 ? -24.505 6.965 22.452 1.00 96.81 100 ARG A CA 1
ATOM 803 C C . ARG A 1 100 ? -24.055 8.416 22.608 1.00 96.81 100 ARG A C 1
ATOM 805 O O . ARG A 1 100 ? -24.131 9.171 21.646 1.00 96.81 100 ARG A O 1
ATOM 812 N N . ASP A 1 101 ? -23.562 8.764 23.788 1.00 97.06 101 ASP A N 1
ATOM 813 C CA . ASP A 1 101 ? -23.144 10.119 24.141 1.00 97.06 101 ASP A CA 1
ATOM 814 C C . ASP A 1 101 ? -21.679 10.394 23.713 1.00 97.06 101 ASP A C 1
ATOM 816 O O . ASP A 1 101 ? -21.151 11.488 23.895 1.00 97.06 101 ASP A O 1
ATOM 820 N N . GLY A 1 102 ? -21.024 9.411 23.078 1.00 96.38 102 GLY A N 1
ATOM 821 C CA . GLY A 1 102 ? -19.682 9.519 22.507 1.00 96.38 102 GLY A CA 1
ATOM 822 C C . GLY A 1 102 ? -18.543 9.346 23.515 1.00 96.38 102 GLY A C 1
ATOM 823 O O . GLY A 1 102 ? -17.388 9.575 23.153 1.00 96.38 102 GLY A O 1
ATOM 824 N N . GLN A 1 103 ? -18.830 8.934 24.749 1.00 98.06 103 GLN A N 1
ATOM 825 C CA . GLN A 1 103 ? -17.851 8.615 25.795 1.00 98.06 103 GLN A CA 1
ATOM 826 C C . GLN A 1 103 ? -17.320 7.187 25.597 1.00 98.06 103 GLN A C 1
ATOM 828 O O . GLN A 1 103 ? -17.632 6.260 26.345 1.00 98.06 103 GLN A O 1
ATOM 833 N N . ASN A 1 104 ? -16.573 6.999 24.508 1.00 97.88 104 ASN A N 1
ATOM 834 C CA . ASN A 1 104 ? -16.162 5.683 24.029 1.00 97.88 104 ASN A CA 1
ATOM 835 C C . ASN A 1 104 ? -15.187 4.982 24.987 1.00 97.88 104 ASN A C 1
ATOM 837 O O . ASN A 1 104 ? -15.373 3.796 25.239 1.00 97.88 104 ASN A O 1
ATOM 841 N N . GLU A 1 105 ? -14.194 5.686 25.546 1.00 97.19 105 GLU A N 1
ATOM 842 C CA . GLU A 1 105 ? -13.229 5.077 26.474 1.00 97.19 105 GLU A CA 1
ATOM 843 C C . GLU A 1 105 ? -13.910 4.556 27.748 1.00 97.19 105 GLU A C 1
ATOM 845 O O . GLU A 1 105 ? -13.740 3.395 28.112 1.00 97.19 105 GLU A O 1
ATOM 850 N N . GLU A 1 106 ? -14.765 5.368 28.375 1.00 97.81 106 GLU A N 1
ATOM 851 C CA . GLU A 1 106 ? -15.525 4.960 29.567 1.00 97.81 106 GLU A CA 1
ATOM 852 C C . GLU A 1 106 ? -16.456 3.774 29.263 1.00 97.81 106 GLU A C 1
ATOM 854 O O . GLU A 1 106 ? -16.629 2.861 30.073 1.00 97.81 106 GLU A O 1
ATOM 859 N N . ALA A 1 107 ? -17.058 3.751 28.070 1.00 98.38 107 ALA A N 1
ATOM 860 C CA . ALA A 1 107 ? -17.860 2.615 27.645 1.00 98.38 107 ALA A CA 1
ATOM 861 C C . ALA A 1 107 ? -17.009 1.353 27.421 1.00 98.38 107 ALA A C 1
ATOM 863 O O . ALA A 1 107 ? -17.465 0.257 27.749 1.00 98.38 107 ALA A O 1
ATOM 864 N N . ALA A 1 108 ? -15.797 1.484 26.871 1.00 98.06 108 ALA A N 1
ATOM 865 C CA . ALA A 1 108 ? -14.864 0.373 26.684 1.00 98.06 108 ALA A CA 1
ATOM 866 C C . ALA A 1 108 ? -14.507 -0.281 28.027 1.00 98.06 108 ALA A C 1
ATOM 868 O O . ALA A 1 108 ? -14.615 -1.497 28.142 1.00 98.06 108 ALA A O 1
ATOM 869 N N . GLU A 1 109 ? -14.203 0.496 29.072 1.00 98.00 109 GLU A N 1
ATOM 870 C CA . GLU A 1 109 ? -13.916 -0.035 30.419 1.00 98.00 109 GLU A CA 1
ATOM 871 C C . GLU A 1 109 ? -15.079 -0.872 30.981 1.00 98.00 109 GLU A C 1
ATOM 873 O O . GLU A 1 109 ? -14.891 -1.967 31.531 1.00 98.00 109 GLU A O 1
ATOM 878 N N . ILE A 1 110 ? -16.310 -0.391 30.785 1.00 98.25 110 ILE A N 1
ATOM 879 C CA . ILE A 1 110 ? -17.519 -1.121 31.173 1.00 98.25 110 ILE A CA 1
ATOM 880 C C . ILE A 1 110 ? -17.639 -2.432 30.393 1.00 98.25 110 ILE A C 1
ATOM 882 O O . ILE A 1 110 ? -17.881 -3.488 30.984 1.00 98.25 110 ILE A O 1
ATOM 886 N N . TYR A 1 111 ? -17.490 -2.392 29.069 1.00 98.50 111 TYR A N 1
ATOM 887 C CA . TYR A 1 111 ? -17.636 -3.592 28.251 1.00 98.50 111 TYR A CA 1
ATOM 888 C C . TYR A 1 111 ? -16.488 -4.577 28.417 1.00 98.50 111 TYR A C 1
ATOM 890 O O . TYR A 1 111 ? -16.738 -5.773 28.294 1.00 98.50 111 TYR A O 1
ATOM 898 N N . LEU A 1 112 ? -15.286 -4.116 28.762 1.00 98.00 112 LEU A N 1
ATOM 899 C CA . LEU A 1 112 ? -14.174 -4.968 29.167 1.00 98.00 112 LEU A CA 1
ATOM 900 C C . LEU A 1 112 ? -14.581 -5.800 30.383 1.00 98.00 112 LEU A C 1
ATOM 902 O O . LEU A 1 112 ? -14.602 -7.027 30.290 1.00 98.00 112 LEU A O 1
ATOM 906 N N . THR A 1 113 ? -15.055 -5.144 31.445 1.00 97.00 113 THR A N 1
ATOM 907 C CA . THR A 1 113 ? -15.554 -5.809 32.662 1.00 97.00 113 THR A CA 1
ATOM 908 C C . THR A 1 113 ? -16.674 -6.811 32.348 1.00 97.00 113 THR A C 1
ATOM 910 O O . THR A 1 113 ? -16.667 -7.954 32.801 1.00 97.00 113 THR A O 1
ATOM 913 N N . LEU A 1 114 ? -17.647 -6.421 31.519 1.00 97.94 114 LEU A N 1
ATOM 914 C CA . LEU A 1 114 ? -18.765 -7.290 31.125 1.00 97.94 114 LEU A CA 1
ATOM 915 C C . LEU A 1 114 ? -18.357 -8.417 30.159 1.00 97.94 114 LEU A C 1
ATOM 917 O O . LEU A 1 114 ? -19.101 -9.384 29.980 1.00 97.94 114 LEU A O 1
ATOM 921 N N . SER A 1 115 ? -17.215 -8.300 29.485 1.00 96.69 115 SER A N 1
ATOM 922 C CA . SER A 1 115 ? -16.730 -9.303 28.534 1.00 96.69 115 SER A CA 1
ATOM 923 C C . SER A 1 115 ? -16.080 -10.502 29.213 1.00 96.69 115 SER A C 1
ATOM 925 O O . SER A 1 115 ? -16.153 -11.607 28.665 1.00 96.69 115 SER A O 1
ATOM 927 N N . GLU A 1 116 ? -15.529 -10.308 30.414 1.00 95.62 116 GLU A N 1
ATOM 928 C CA . GLU A 1 116 ? -14.912 -11.359 31.232 1.00 95.62 116 GLU A CA 1
ATOM 929 C C . GLU A 1 116 ? -15.916 -12.461 31.587 1.00 95.62 116 GLU A C 1
ATOM 931 O O . GLU A 1 116 ? -15.578 -13.642 31.603 1.00 95.62 116 GLU A O 1
ATOM 936 N N . THR A 1 117 ? -17.179 -12.084 31.789 1.00 94.50 117 THR A N 1
ATOM 937 C CA . THR A 1 117 ? -18.286 -13.007 32.079 1.00 94.50 117 THR A CA 1
ATOM 938 C C . THR A 1 117 ? -19.086 -13.408 30.837 1.00 94.50 117 THR A C 1
ATOM 940 O O . THR A 1 117 ? -20.044 -14.172 30.940 1.00 94.50 117 THR A O 1
ATOM 943 N N . GLY A 1 118 ? -18.722 -12.906 29.650 1.00 94.88 118 GLY A N 1
ATOM 944 C CA . GLY A 1 118 ? -19.468 -13.153 28.413 1.00 94.88 118 GLY A CA 1
ATOM 945 C C . GLY A 1 118 ? -20.878 -12.552 28.415 1.00 94.88 118 GLY A C 1
ATOM 946 O O . GLY A 1 118 ? -21.775 -13.094 27.770 1.00 94.88 118 GLY A O 1
ATOM 947 N N . TYR A 1 119 ? -21.100 -11.456 29.148 1.00 97.62 119 TYR A N 1
ATOM 948 C CA . TYR A 1 119 ? -22.427 -10.864 29.289 1.00 97.62 119 TYR A CA 1
ATOM 949 C C . TYR A 1 119 ? -22.928 -10.260 27.969 1.00 97.62 119 TYR A C 1
ATOM 951 O O . TYR A 1 119 ? -22.471 -9.202 27.528 1.00 97.62 119 TYR A O 1
ATOM 959 N N . ARG A 1 120 ? -23.933 -10.905 27.364 1.00 97.69 120 ARG A N 1
ATOM 960 C CA . ARG A 1 120 ? -24.578 -10.469 26.112 1.00 97.69 120 ARG A CA 1
ATOM 961 C C . ARG A 1 120 ? -23.538 -10.229 25.002 1.00 97.69 120 ARG A C 1
ATOM 963 O O . ARG A 1 120 ? -22.670 -11.058 24.758 1.00 97.69 120 ARG A O 1
ATOM 970 N N . ASP A 1 121 ? -23.640 -9.106 24.301 1.00 97.75 121 ASP A N 1
ATOM 971 C CA . ASP A 1 121 ? -22.763 -8.688 23.211 1.00 97.75 121 ASP A CA 1
ATOM 972 C C . ASP A 1 121 ? -21.618 -7.768 23.677 1.00 97.75 121 ASP A C 1
ATOM 974 O O . ASP A 1 121 ? -21.063 -7.024 22.867 1.00 97.75 121 ASP A O 1
ATOM 978 N N . SER A 1 122 ? -21.234 -7.820 24.959 1.00 98.00 122 SER A N 1
ATOM 979 C CA . SER A 1 122 ? -20.189 -6.970 25.553 1.00 98.00 122 SER A CA 1
ATOM 980 C C . SER A 1 122 ? -18.861 -7.020 24.796 1.00 98.00 122 SER A C 1
ATOM 982 O O . SER A 1 122 ? -18.307 -5.973 24.496 1.00 98.00 122 SER A O 1
ATOM 984 N N . LYS A 1 123 ? -18.394 -8.202 24.371 1.00 97.62 123 LYS A N 1
ATOM 985 C CA . LYS A 1 123 ? -17.177 -8.342 23.540 1.00 97.62 123 LYS A CA 1
ATOM 986 C C . LYS A 1 123 ? -17.252 -7.548 22.232 1.00 97.62 123 LYS A C 1
ATOM 988 O O . LYS A 1 123 ? -16.265 -6.961 21.803 1.00 97.62 123 LYS A O 1
ATOM 993 N N . ARG A 1 124 ? -18.422 -7.534 21.587 1.00 98.06 124 ARG A N 1
ATOM 994 C CA . ARG A 1 124 ? -18.648 -6.781 20.346 1.00 98.06 124 ARG A CA 1
ATOM 995 C C . ARG A 1 124 ? -18.720 -5.280 20.625 1.00 98.06 124 ARG A C 1
ATOM 997 O O . ARG A 1 124 ? -18.203 -4.497 19.841 1.00 98.06 124 ARG A O 1
ATOM 1004 N N . LEU A 1 125 ? -19.363 -4.885 21.723 1.00 98.31 125 LEU A N 1
ATOM 1005 C CA . LEU A 1 125 ? -19.475 -3.484 22.130 1.00 98.31 125 LEU A CA 1
ATOM 1006 C C . LEU A 1 125 ? -18.145 -2.904 22.629 1.00 98.31 125 LEU A C 1
ATOM 1008 O O . LEU A 1 125 ? -17.901 -1.732 22.388 1.00 98.31 125 LEU A O 1
ATOM 1012 N N . LEU A 1 126 ? -17.268 -3.718 23.224 1.00 98.44 126 LEU A N 1
ATOM 1013 C CA . LEU A 1 126 ? -15.884 -3.346 23.523 1.00 98.44 126 LEU A CA 1
ATOM 1014 C C . LEU A 1 126 ? -15.139 -2.976 22.235 1.00 98.44 126 LEU A C 1
ATOM 1016 O O . LEU A 1 126 ? -14.672 -1.851 22.110 1.00 98.44 126 LEU A O 1
ATOM 1020 N N . LYS A 1 127 ? -15.147 -3.870 21.232 1.00 98.38 127 LYS A N 1
ATOM 1021 C CA . LYS A 1 127 ? -14.553 -3.582 19.915 1.00 98.38 127 LYS A CA 1
ATOM 1022 C C . LYS A 1 127 ? -15.163 -2.343 19.251 1.00 98.38 127 LYS A C 1
ATOM 1024 O O . LYS A 1 127 ? -14.449 -1.577 18.617 1.00 98.38 127 LYS A O 1
ATOM 1029 N N . GLU A 1 128 ? -16.473 -2.127 19.397 1.00 98.38 128 GLU A N 1
ATOM 1030 C CA . GLU A 1 128 ? -17.138 -0.914 18.905 1.00 98.38 128 GLU A CA 1
ATOM 1031 C C . GLU A 1 128 ? -16.628 0.355 19.588 1.00 98.38 128 GLU A C 1
ATOM 1033 O O . GLU A 1 128 ? -16.363 1.345 18.908 1.00 98.38 128 GLU A O 1
ATOM 1038 N N . SER A 1 129 ? -16.516 0.337 20.916 1.00 98.44 129 SER A N 1
ATOM 1039 C CA . SER A 1 129 ? -15.976 1.452 21.687 1.00 98.44 129 SER A CA 1
ATOM 1040 C C . SER A 1 129 ? -14.541 1.757 21.267 1.00 98.44 129 SER A C 1
ATOM 1042 O O . SER A 1 129 ? -14.245 2.898 20.916 1.00 98.44 129 SER A O 1
ATOM 1044 N N . ASP A 1 130 ? -13.684 0.737 21.215 1.00 98.50 130 ASP A N 1
ATOM 1045 C CA . ASP A 1 130 ? -12.277 0.873 20.834 1.00 98.50 130 ASP A CA 1
ATOM 1046 C C . ASP A 1 130 ? -12.126 1.406 19.404 1.00 98.50 130 ASP A C 1
ATOM 1048 O O . ASP A 1 130 ? -11.334 2.314 19.162 1.00 98.50 130 ASP A O 1
ATOM 1052 N N . HIS A 1 131 ? -12.939 0.919 18.459 1.00 98.69 131 HIS A N 1
ATOM 1053 C CA . HIS A 1 131 ? -12.947 1.398 17.071 1.00 98.69 131 HIS A CA 1
ATOM 1054 C C . HIS A 1 131 ? -13.311 2.879 16.972 1.00 98.69 131 HIS A C 1
ATOM 1056 O O . HIS A 1 131 ? -12.623 3.647 16.301 1.00 98.69 131 HIS A O 1
ATOM 1062 N N . ARG A 1 132 ? -14.350 3.321 17.691 1.00 98.50 132 ARG A N 1
ATOM 1063 C CA . ARG A 1 132 ? -14.739 4.740 17.719 1.00 98.50 132 ARG A CA 1
ATOM 1064 C C . ARG A 1 132 ? -13.687 5.620 18.391 1.00 98.50 132 ARG A C 1
ATOM 1066 O O . ARG A 1 132 ? -13.528 6.774 18.001 1.00 98.50 132 ARG A O 1
ATOM 1073 N N . THR A 1 133 ? -12.986 5.111 19.400 1.00 98.56 133 THR A N 1
ATOM 1074 C CA . THR A 1 133 ? -11.852 5.810 20.021 1.00 98.56 133 THR A CA 1
ATOM 1075 C C . THR A 1 133 ? -10.679 5.929 19.047 1.00 98.56 133 THR A C 1
ATOM 1077 O O . THR A 1 133 ? -10.132 7.018 18.885 1.00 98.56 133 THR A O 1
ATOM 1080 N N . ALA A 1 134 ? -10.338 4.853 18.333 1.00 98.56 134 ALA A N 1
ATOM 1081 C CA . ALA A 1 134 ? -9.291 4.857 17.313 1.00 98.56 134 ALA A CA 1
ATOM 1082 C C . ALA A 1 134 ? -9.585 5.870 16.192 1.00 98.56 134 ALA A C 1
ATOM 1084 O O . ALA A 1 134 ? -8.698 6.629 15.803 1.00 98.56 134 ALA A O 1
ATOM 1085 N N . LEU A 1 135 ? -10.845 5.960 15.744 1.00 98.50 135 LEU A N 1
ATOM 1086 C CA . LEU A 1 135 ? -11.288 6.979 14.786 1.00 98.50 135 LEU A CA 1
ATOM 1087 C C . LEU A 1 135 ? -11.078 8.406 15.313 1.00 98.50 135 LEU A C 1
ATOM 1089 O O . LEU A 1 135 ? -10.539 9.239 14.593 1.00 98.50 135 LEU A O 1
ATOM 1093 N N . LYS A 1 136 ? -11.412 8.691 16.579 1.00 98.12 136 LYS A N 1
ATOM 1094 C CA . LYS A 1 136 ? -11.137 10.008 17.184 1.00 98.12 136 LYS A CA 1
ATOM 1095 C C . LYS A 1 136 ? -9.642 10.325 17.244 1.00 98.12 136 LYS A C 1
ATOM 1097 O O . LYS A 1 136 ? -9.247 11.474 17.034 1.00 98.12 136 LYS A O 1
ATOM 1102 N N . TYR A 1 137 ? -8.794 9.335 17.529 1.00 98.62 137 TYR A N 1
ATOM 1103 C CA . TYR A 1 137 ? -7.343 9.523 17.469 1.00 98.62 137 TYR A CA 1
ATOM 1104 C C . TYR A 1 137 ? -6.868 9.819 16.045 1.00 98.62 137 TYR A C 1
ATOM 1106 O O . TYR A 1 137 ? -6.066 10.731 15.862 1.00 98.62 137 TYR A O 1
ATOM 1114 N N . LEU A 1 138 ? -7.413 9.133 15.040 1.00 98.19 138 LEU A N 1
ATOM 1115 C CA . LEU A 1 138 ? -7.108 9.394 13.633 1.00 98.19 138 LEU A CA 1
ATOM 1116 C C . LEU A 1 138 ? -7.527 10.817 13.218 1.00 98.19 138 LEU A C 1
ATOM 1118 O O . LEU A 1 138 ? -6.718 11.564 12.675 1.00 98.19 138 LEU A O 1
ATOM 1122 N N . GLU A 1 139 ? -8.753 11.232 13.553 1.00 97.56 139 GLU A N 1
ATOM 1123 C CA . GLU A 1 139 ? -9.289 12.576 13.276 1.00 97.56 139 GLU A CA 1
ATOM 1124 C C . GLU A 1 139 ? -8.476 13.688 13.956 1.00 97.56 139 GLU A C 1
ATOM 1126 O O . GLU A 1 139 ? -8.251 14.754 13.381 1.00 97.56 139 GLU A O 1
ATOM 1131 N N . SER A 1 140 ? -7.997 13.433 15.176 1.00 97.69 140 SER A N 1
ATOM 1132 C CA . SER A 1 140 ? -7.132 14.353 15.926 1.00 97.69 140 SER A CA 1
ATOM 1133 C C . SER A 1 140 ? -5.649 14.257 15.548 1.00 97.69 140 SER A C 1
ATOM 1135 O O . SER A 1 140 ? -4.823 14.918 16.178 1.00 97.69 140 SER A O 1
ATOM 1137 N N . ARG A 1 141 ? -5.311 13.486 14.501 1.00 97.81 141 ARG A N 1
ATOM 1138 C CA . ARG A 1 141 ? -3.946 13.263 13.990 1.00 97.81 141 ARG A CA 1
ATOM 1139 C C . ARG A 1 141 ? -2.996 12.617 14.996 1.00 97.81 141 ARG A C 1
ATOM 1141 O O . ARG A 1 141 ? -1.784 12.738 14.883 1.00 97.81 141 ARG A O 1
ATOM 1148 N N . ASN A 1 142 ? -3.528 11.911 15.985 1.00 98.12 142 ASN A N 1
ATOM 1149 C CA . ASN A 1 142 ? -2.738 11.077 16.879 1.00 98.12 142 ASN A CA 1
ATOM 1150 C C . ASN A 1 142 ? -2.541 9.694 16.242 1.00 98.12 142 ASN A C 1
ATOM 1152 O O . ASN A 1 142 ? -3.122 8.695 16.675 1.00 98.12 142 ASN A O 1
ATOM 1156 N N . TYR A 1 143 ? -1.763 9.663 15.158 1.00 98.31 143 TYR A N 1
ATOM 1157 C CA . TYR A 1 143 ? -1.636 8.490 14.296 1.00 98.31 143 TYR A CA 1
ATOM 1158 C C . TYR A 1 143 ? -1.015 7.288 15.006 1.00 98.31 143 TYR A C 1
ATOM 1160 O O . TYR A 1 143 ? -1.441 6.166 14.763 1.00 98.31 143 TYR A O 1
ATOM 1168 N N . GLU A 1 144 ? -0.079 7.505 15.933 1.00 97.62 144 GLU A N 1
ATOM 1169 C CA . GLU A 1 144 ? 0.534 6.428 16.719 1.00 97.62 144 GLU A CA 1
ATOM 1170 C C . GLU A 1 144 ? -0.509 5.692 17.576 1.00 97.62 144 GLU A C 1
ATOM 1172 O O . GLU A 1 144 ? -0.624 4.465 17.512 1.00 97.62 144 GLU A O 1
ATOM 1177 N N . ARG A 1 145 ? -1.340 6.432 18.328 1.00 98.12 145 ARG A N 1
ATOM 1178 C CA . ARG A 1 145 ? -2.419 5.820 19.123 1.00 98.12 145 ARG A CA 1
ATOM 1179 C C . ARG A 1 145 ? -3.486 5.190 18.240 1.00 98.12 145 ARG A C 1
ATOM 1181 O O . ARG A 1 145 ? -3.950 4.095 18.554 1.00 98.12 145 ARG A O 1
ATOM 1188 N N . ALA A 1 146 ? -3.859 5.852 17.145 1.00 98.62 146 ALA A N 1
ATOM 1189 C CA . ALA A 1 146 ? -4.816 5.306 16.188 1.00 98.62 146 ALA A CA 1
ATOM 1190 C C . ALA A 1 146 ? -4.319 3.970 15.614 1.00 98.62 146 ALA A C 1
ATOM 1192 O O . ALA A 1 146 ? -5.044 2.979 15.669 1.00 98.62 146 ALA A O 1
ATOM 1193 N N . ALA A 1 147 ? -3.068 3.915 15.146 1.00 98.25 147 ALA A N 1
ATOM 1194 C CA . ALA A 1 147 ? -2.451 2.711 14.603 1.00 98.25 147 ALA A CA 1
ATOM 1195 C C . ALA A 1 147 ? -2.411 1.578 15.639 1.00 98.25 147 ALA A C 1
ATOM 1197 O O . ALA A 1 147 ? -2.819 0.459 15.333 1.00 98.25 147 ALA A O 1
ATOM 1198 N N . GLY A 1 148 ? -2.000 1.865 16.880 1.00 98.12 148 GLY A N 1
ATOM 1199 C CA . GLY A 1 148 ? -1.991 0.872 17.958 1.00 98.12 148 GLY A CA 1
ATOM 1200 C C . GLY A 1 148 ? -3.376 0.274 18.232 1.00 98.12 148 GLY A C 1
ATOM 1201 O O . GLY A 1 148 ? -3.516 -0.945 18.342 1.00 98.12 148 GLY A O 1
ATOM 1202 N N . MET A 1 149 ? -4.419 1.110 18.282 1.00 98.50 149 MET A N 1
ATOM 1203 C CA . MET A 1 149 ? -5.789 0.639 18.512 1.00 98.50 149 MET A CA 1
ATOM 1204 C C . MET A 1 149 ? -6.363 -0.127 17.315 1.00 98.50 149 MET A C 1
ATOM 1206 O O . MET A 1 149 ? -6.943 -1.195 17.500 1.00 98.50 149 MET A O 1
ATOM 1210 N N . PHE A 1 150 ? -6.190 0.375 16.089 1.00 98.69 150 PHE A N 1
ATOM 1211 C CA . PHE A 1 150 ? -6.664 -0.319 14.889 1.00 98.69 150 PHE A CA 1
ATOM 1212 C C . PHE A 1 150 ? -5.954 -1.657 14.671 1.00 98.69 150 PHE A C 1
ATOM 1214 O O . PHE A 1 150 ? -6.607 -2.635 14.311 1.00 98.69 150 PHE A O 1
ATOM 1221 N N . SER A 1 151 ? -4.653 -1.738 14.964 1.00 97.94 151 SER A N 1
ATOM 1222 C CA . SER A 1 151 ? -3.913 -3.002 14.941 1.00 97.94 151 SER A CA 1
ATOM 1223 C C . SER A 1 151 ? -4.498 -4.009 15.940 1.00 97.94 151 SER A C 1
ATOM 1225 O O . SER A 1 151 ? -4.786 -5.145 15.563 1.00 97.94 151 SER A O 1
ATOM 1227 N N . ALA A 1 152 ? -4.779 -3.590 17.181 1.00 97.75 152 ALA A N 1
ATOM 1228 C CA . ALA A 1 152 ? -5.379 -4.459 18.200 1.00 97.75 152 ALA A CA 1
ATOM 1229 C C . ALA A 1 152 ? -6.793 -4.955 17.834 1.00 97.75 152 ALA A C 1
ATOM 1231 O O . ALA A 1 152 ? -7.225 -6.018 18.287 1.00 97.75 152 ALA A O 1
ATOM 1232 N N . LEU A 1 153 ? -7.522 -4.199 17.009 1.00 98.06 153 LEU A N 1
ATOM 1233 C CA . LEU A 1 153 ? -8.865 -4.551 16.547 1.00 98.06 153 LEU A CA 1
ATOM 1234 C C . LEU A 1 153 ? -8.883 -5.629 15.451 1.00 98.06 153 LEU A C 1
ATOM 1236 O O . LEU A 1 153 ? -9.908 -6.310 15.306 1.00 98.06 153 LEU A O 1
ATOM 1240 N N . GLY A 1 154 ? -7.779 -5.814 14.720 1.00 95.31 154 GLY A N 1
ATOM 1241 C CA . GLY A 1 154 ? -7.664 -6.785 13.628 1.00 95.31 154 GLY A CA 1
ATOM 1242 C C . GLY A 1 154 ? -8.740 -6.583 12.556 1.00 95.31 154 GLY A C 1
ATOM 1243 O O . GLY A 1 154 ? -8.973 -5.468 12.098 1.00 95.31 154 GLY A O 1
ATOM 1244 N N . ASP A 1 155 ? -9.464 -7.649 12.211 1.00 95.56 155 ASP A N 1
ATOM 1245 C CA . ASP A 1 155 ? -10.487 -7.643 11.147 1.00 95.56 155 ASP A CA 1
ATOM 1246 C C . ASP A 1 155 ? -11.834 -7.023 11.567 1.00 95.56 155 ASP A C 1
ATOM 1248 O O . ASP A 1 155 ? -12.876 -7.237 10.940 1.00 95.56 155 ASP A O 1
ATOM 1252 N N . TYR A 1 156 ? -11.880 -6.289 12.681 1.00 97.94 156 TYR A N 1
ATOM 1253 C CA . TYR A 1 156 ? -13.110 -5.619 13.084 1.00 97.94 156 TYR A CA 1
ATOM 1254 C C . TYR A 1 156 ? -13.403 -4.439 12.151 1.00 97.94 156 TYR A C 1
ATOM 1256 O O . TYR A 1 156 ? -12.746 -3.402 12.226 1.00 97.94 156 TYR A O 1
ATOM 1264 N N . ARG A 1 157 ? -14.442 -4.565 11.317 1.00 97.62 157 ARG A N 1
ATOM 1265 C CA . ARG A 1 157 ? -14.861 -3.528 10.354 1.00 97.62 157 ARG A CA 1
ATOM 1266 C C . ARG A 1 157 ? -13.711 -3.132 9.415 1.00 97.62 157 ARG A C 1
ATOM 1268 O O . ARG A 1 157 ? -13.073 -4.001 8.843 1.00 97.62 157 ARG A O 1
ATOM 1275 N N . ASP A 1 158 ? -13.468 -1.836 9.250 1.00 97.88 158 ASP A N 1
ATOM 1276 C CA . ASP A 1 158 ? -12.408 -1.244 8.439 1.00 97.88 158 ASP A CA 1
ATOM 1277 C C . ASP A 1 158 ? -11.093 -1.063 9.219 1.00 97.88 158 ASP A C 1
ATOM 1279 O O . ASP A 1 158 ? -10.218 -0.338 8.753 1.00 97.88 158 ASP A O 1
ATOM 1283 N N . SER A 1 159 ? -10.923 -1.691 10.394 1.00 98.31 159 SER A N 1
ATOM 1284 C CA . SER A 1 159 ? -9.762 -1.416 11.261 1.00 98.31 159 SER A CA 1
ATOM 1285 C C . SER A 1 159 ? -8.432 -1.693 10.567 1.00 98.31 159 SER A C 1
ATOM 1287 O O . SER A 1 159 ? -7.522 -0.885 10.696 1.00 98.31 159 SER A O 1
ATOM 1289 N N . HIS A 1 160 ? -8.320 -2.760 9.772 1.00 97.06 160 HIS A N 1
ATOM 1290 C CA . HIS A 1 160 ? -7.099 -3.016 9.004 1.00 97.06 160 HIS A CA 1
ATOM 1291 C C . HIS A 1 160 ? -6.783 -1.882 8.011 1.00 97.06 160 HIS A C 1
ATOM 1293 O O . HIS A 1 160 ? -5.669 -1.368 7.987 1.00 97.06 160 HIS A O 1
ATOM 1299 N N . THR A 1 161 ? -7.773 -1.407 7.249 1.00 97.50 161 THR A N 1
ATOM 1300 C CA . THR A 1 161 ? -7.589 -0.273 6.328 1.00 97.50 161 THR A CA 1
ATOM 1301 C C . THR A 1 161 ? -7.222 1.010 7.077 1.00 97.50 161 THR A C 1
ATOM 1303 O O . THR A 1 161 ? -6.311 1.725 6.667 1.00 97.50 161 THR A O 1
ATOM 1306 N N . ARG A 1 162 ? -7.882 1.289 8.208 1.00 98.38 162 ARG A N 1
ATOM 1307 C CA . ARG A 1 162 ? -7.589 2.465 9.043 1.00 98.38 162 ARG A CA 1
ATOM 1308 C C . ARG A 1 162 ? -6.237 2.385 9.745 1.00 98.38 162 ARG A C 1
ATOM 1310 O O . ARG A 1 162 ? -5.617 3.417 9.983 1.00 98.38 162 ARG A O 1
ATOM 1317 N N . TYR A 1 163 ? -5.761 1.182 10.050 1.00 98.56 163 TYR A N 1
ATOM 1318 C CA . TYR A 1 163 ? -4.404 0.953 10.529 1.00 98.56 163 TYR A CA 1
ATOM 1319 C C . TYR A 1 163 ? -3.382 1.387 9.475 1.00 98.56 163 TYR A C 1
ATOM 1321 O O . TYR A 1 163 ? -2.517 2.200 9.786 1.00 98.56 163 TYR A O 1
ATOM 1329 N N . LEU A 1 164 ? -3.520 0.925 8.228 1.00 98.00 164 LEU A N 1
ATOM 1330 C CA . LEU A 1 164 ? -2.619 1.316 7.137 1.00 98.00 164 LEU A CA 1
ATOM 1331 C C . LEU A 1 164 ? -2.680 2.824 6.853 1.00 98.00 164 LEU A C 1
ATOM 1333 O O . LEU A 1 164 ? -1.643 3.453 6.660 1.00 98.00 164 LEU A O 1
ATOM 1337 N N . GLU A 1 165 ? -3.871 3.426 6.908 1.00 97.94 165 GLU A N 1
ATOM 1338 C CA . GLU A 1 165 ? -4.049 4.882 6.808 1.00 97.94 165 GLU A CA 1
ATOM 1339 C C . GLU A 1 165 ? -3.312 5.629 7.934 1.00 97.94 165 GLU A C 1
ATOM 1341 O O . GLU A 1 165 ? -2.601 6.603 7.679 1.00 97.94 165 GLU A O 1
ATOM 1346 N N . ALA A 1 166 ? -3.431 5.163 9.180 1.00 98.44 166 ALA A N 1
ATOM 1347 C CA . ALA A 1 166 ? -2.713 5.744 10.308 1.00 98.44 166 ALA A CA 1
ATOM 1348 C C . ALA A 1 166 ? -1.191 5.615 10.133 1.00 98.44 166 ALA A C 1
ATOM 1350 O O . ALA A 1 166 ? -0.472 6.583 10.369 1.00 98.44 166 ALA A O 1
ATOM 1351 N N . ILE A 1 167 ? -0.697 4.461 9.671 1.00 98.38 167 ILE A N 1
ATOM 1352 C CA . ILE A 1 167 ? 0.729 4.246 9.387 1.00 98.38 167 ILE A CA 1
ATOM 1353 C C . ILE A 1 167 ? 1.222 5.188 8.284 1.00 98.38 167 ILE A C 1
ATOM 1355 O O . ILE A 1 167 ? 2.250 5.835 8.468 1.00 98.38 167 ILE A O 1
ATOM 1359 N N . TYR A 1 168 ? 0.477 5.331 7.185 1.00 98.06 168 TYR A N 1
ATOM 1360 C CA . TYR A 1 168 ? 0.800 6.262 6.100 1.00 98.06 168 TYR A CA 1
ATOM 1361 C C . TYR A 1 168 ? 1.032 7.686 6.625 1.00 98.06 168 TYR A C 1
ATOM 1363 O O . TYR A 1 168 ? 2.062 8.307 6.351 1.00 98.06 168 TYR A O 1
ATOM 1371 N N . TYR A 1 169 ? 0.102 8.205 7.430 1.00 97.88 169 TYR A N 1
ATOM 1372 C CA . TYR A 1 169 ? 0.236 9.555 7.970 1.00 97.88 169 TYR A CA 1
ATOM 1373 C C . TYR A 1 169 ? 1.295 9.669 9.068 1.00 97.88 169 TYR A C 1
ATOM 1375 O O . TYR A 1 169 ? 1.945 10.712 9.166 1.00 97.88 169 TYR A O 1
ATOM 1383 N N . LEU A 1 170 ? 1.507 8.611 9.853 1.00 97.44 170 LEU A N 1
ATOM 1384 C CA . LEU A 1 170 ? 2.567 8.556 10.854 1.00 97.44 170 LEU A CA 1
ATOM 1385 C C . LEU A 1 170 ? 3.949 8.673 10.203 1.00 97.44 170 LEU A C 1
ATOM 1387 O O . LEU A 1 170 ? 4.766 9.458 10.676 1.00 97.44 170 LEU A O 1
ATOM 1391 N N . ILE A 1 171 ? 4.183 7.975 9.085 1.00 97.62 171 ILE A N 1
ATOM 1392 C CA . ILE A 1 171 ? 5.430 8.077 8.310 1.00 97.62 171 ILE A CA 1
ATOM 1393 C C . ILE A 1 171 ? 5.671 9.527 7.893 1.00 97.62 171 ILE A C 1
ATOM 1395 O O . ILE A 1 171 ? 6.743 10.073 8.140 1.00 97.62 171 ILE A O 1
ATOM 1399 N N . ILE A 1 172 ? 4.658 10.182 7.321 1.00 96.31 172 ILE A N 1
ATOM 1400 C CA . ILE A 1 172 ? 4.759 11.582 6.887 1.00 96.31 172 ILE A CA 1
ATOM 1401 C C . ILE A 1 172 ? 5.064 12.518 8.061 1.00 96.31 172 ILE A C 1
ATOM 1403 O O . ILE A 1 172 ? 5.863 13.447 7.924 1.00 96.31 172 ILE A O 1
ATOM 1407 N N . GLU A 1 173 ? 4.420 12.313 9.209 1.00 95.94 173 GLU A N 1
ATOM 1408 C CA . GLU A 1 173 ? 4.630 13.146 10.390 1.00 95.94 173 GLU A CA 1
ATOM 1409 C C . GLU A 1 173 ? 6.034 12.973 10.983 1.00 95.94 173 GLU A C 1
ATOM 1411 O O . GLU A 1 173 ? 6.713 13.971 11.232 1.00 95.94 173 GLU A O 1
ATOM 1416 N N . GLU A 1 174 ? 6.478 11.733 11.193 1.00 95.50 174 GLU A N 1
ATOM 1417 C CA . GLU A 1 174 ? 7.806 11.413 11.731 1.00 95.50 174 GLU A CA 1
ATOM 1418 C C . GLU A 1 174 ? 8.919 11.890 10.788 1.00 95.50 174 GLU A C 1
ATOM 1420 O O . GLU A 1 174 ? 9.871 12.541 11.225 1.00 95.50 174 GLU A O 1
ATOM 1425 N N . TYR A 1 175 ? 8.759 11.679 9.479 1.00 95.00 175 TYR A N 1
ATOM 1426 C CA . TYR A 1 175 ? 9.714 12.151 8.477 1.00 95.00 175 TYR A CA 1
ATOM 1427 C C . TYR A 1 175 ? 9.878 13.675 8.530 1.00 95.00 175 TYR A C 1
ATOM 1429 O O . TYR A 1 175 ? 10.996 14.189 8.560 1.00 95.00 175 TYR A O 1
ATOM 1437 N N . ARG A 1 176 ? 8.769 14.423 8.626 1.00 93.75 176 ARG A N 1
ATOM 1438 C CA . ARG A 1 176 ? 8.789 15.895 8.734 1.00 93.75 176 ARG A CA 1
ATOM 1439 C C . ARG A 1 176 ? 9.402 16.406 10.036 1.00 93.75 176 ARG A C 1
ATOM 1441 O O . ARG A 1 176 ? 9.872 17.542 10.066 1.00 93.75 176 ARG A O 1
ATOM 1448 N N . LYS A 1 177 ? 9.403 15.600 11.100 1.00 95.12 177 LYS A N 1
ATOM 1449 C CA . LYS A 1 177 ? 10.094 15.908 12.363 1.00 95.12 177 LYS A CA 1
ATOM 1450 C C . LYS A 1 177 ? 11.601 15.639 12.300 1.00 95.12 177 LYS A C 1
ATOM 1452 O O . LYS A 1 177 ? 12.319 16.090 13.188 1.00 95.12 177 LYS A O 1
ATOM 1457 N N . GLY A 1 178 ? 12.080 14.974 11.248 1.00 94.12 178 GLY A N 1
ATOM 1458 C CA . GLY A 1 178 ? 13.486 14.615 11.060 1.00 94.12 178 GLY A CA 1
ATOM 1459 C C . GLY A 1 178 ? 13.826 13.186 11.486 1.00 94.12 178 GLY A C 1
ATOM 1460 O O . GLY A 1 178 ? 14.978 12.779 11.342 1.00 94.12 178 GLY A O 1
ATOM 1461 N N . ASP A 1 179 ? 12.846 12.392 11.929 1.00 93.56 179 ASP A N 1
ATOM 1462 C CA . ASP A 1 179 ? 13.024 10.991 12.332 1.00 93.56 179 ASP A CA 1
ATOM 1463 C C . ASP A 1 179 ? 13.035 10.050 11.109 1.00 93.56 179 ASP A C 1
ATOM 1465 O O . ASP A 1 179 ? 12.388 9.003 11.084 1.00 93.56 179 ASP A O 1
ATOM 1469 N N . ILE A 1 180 ? 13.781 10.432 10.065 1.00 92.81 180 ILE A N 1
ATOM 1470 C CA . ILE A 1 180 ? 13.720 9.846 8.716 1.00 92.81 180 ILE A CA 1
ATOM 1471 C C . ILE A 1 180 ? 13.864 8.323 8.757 1.00 92.81 180 ILE A C 1
ATOM 1473 O O . ILE A 1 180 ? 12.973 7.608 8.307 1.00 92.81 180 ILE A O 1
ATOM 1477 N N . LYS A 1 181 ? 14.934 7.804 9.364 1.00 91.69 181 LYS A N 1
ATOM 1478 C CA . LYS A 1 181 ? 15.196 6.355 9.386 1.00 91.69 181 LYS A CA 1
ATOM 1479 C C . LYS A 1 181 ? 14.104 5.559 10.094 1.00 91.69 181 LYS A C 1
ATOM 1481 O O . LYS A 1 181 ? 13.749 4.478 9.643 1.00 91.69 181 LYS A O 1
ATOM 1486 N N . GLU A 1 182 ? 13.581 6.074 11.203 1.00 92.06 182 GLU A N 1
ATOM 1487 C CA . GLU A 1 182 ? 12.553 5.367 11.972 1.00 92.06 182 GLU A CA 1
ATOM 1488 C C . GLU A 1 182 ? 11.183 5.428 11.288 1.00 92.06 182 GLU A C 1
ATOM 1490 O O . GLU A 1 182 ? 10.421 4.460 11.346 1.00 92.06 182 GLU A O 1
ATOM 1495 N N . SER A 1 183 ? 10.908 6.524 10.576 1.00 95.12 183 SER A N 1
ATOM 1496 C CA . SER A 1 183 ? 9.722 6.647 9.731 1.00 95.12 183 SER A CA 1
ATOM 1497 C C . SER A 1 183 ? 9.771 5.672 8.550 1.00 95.12 183 SER A C 1
ATOM 1499 O O . SER A 1 183 ? 8.824 4.920 8.337 1.00 95.12 183 SER A O 1
ATOM 1501 N N . LEU A 1 184 ? 10.899 5.586 7.834 1.00 95.62 184 LEU A N 1
ATOM 1502 C CA . LEU A 1 184 ? 11.027 4.747 6.639 1.00 95.62 184 LEU A CA 1
ATOM 1503 C C . LEU A 1 184 ? 11.013 3.248 6.957 1.00 95.62 184 LEU A C 1
ATOM 1505 O O . LEU A 1 184 ? 10.492 2.477 6.160 1.00 95.62 184 LEU A O 1
ATOM 1509 N N . LYS A 1 185 ? 11.443 2.816 8.152 1.00 95.44 185 LYS A N 1
ATOM 1510 C CA . LYS A 1 185 ? 11.238 1.422 8.599 1.00 95.44 185 LYS A CA 1
ATOM 1511 C C . LYS A 1 185 ? 9.770 0.995 8.554 1.00 95.44 185 LYS A C 1
ATOM 1513 O O . LYS A 1 185 ? 9.478 -0.161 8.258 1.00 95.44 185 LYS A O 1
ATOM 1518 N N . LYS A 1 186 ? 8.838 1.916 8.829 1.00 95.81 186 LYS A N 1
ATOM 1519 C CA . LYS A 1 186 ? 7.396 1.629 8.810 1.00 95.81 186 LYS A CA 1
ATOM 1520 C C . LYS A 1 186 ? 6.848 1.451 7.395 1.00 95.81 186 LYS A C 1
ATOM 1522 O O . LYS A 1 186 ? 5.754 0.909 7.264 1.00 95.81 186 LYS A O 1
ATOM 1527 N N . LEU A 1 187 ? 7.605 1.804 6.348 1.00 96.06 187 LEU A N 1
ATOM 1528 C CA . LEU A 1 187 ? 7.257 1.421 4.978 1.00 96.06 187 LEU A CA 1
ATOM 1529 C C . LEU A 1 187 ? 7.115 -0.089 4.837 1.00 96.06 187 LEU A C 1
ATOM 1531 O O . LEU A 1 187 ? 6.295 -0.513 4.040 1.00 96.06 187 LEU A O 1
ATOM 1535 N N . GLY A 1 188 ? 7.821 -0.890 5.645 1.00 96.50 188 GLY A N 1
ATOM 1536 C CA . GLY A 1 188 ? 7.697 -2.349 5.612 1.00 96.50 188 GLY A CA 1
ATOM 1537 C C . GLY A 1 188 ? 6.258 -2.806 5.838 1.00 96.50 188 GLY A C 1
ATOM 1538 O O . GLY A 1 188 ? 5.774 -3.665 5.121 1.00 96.50 188 GLY A O 1
ATOM 1539 N N . ILE A 1 189 ? 5.527 -2.132 6.733 1.00 97.12 189 ILE A N 1
ATOM 1540 C CA . ILE A 1 189 ? 4.106 -2.412 6.984 1.00 97.12 189 ILE A CA 1
ATOM 1541 C C . ILE A 1 189 ? 3.260 -2.131 5.733 1.00 97.12 189 ILE A C 1
ATOM 1543 O O . ILE A 1 189 ? 2.319 -2.865 5.443 1.00 97.12 189 ILE A O 1
ATOM 1547 N N . LEU A 1 190 ? 3.573 -1.060 4.999 1.00 97.12 190 LEU A N 1
ATOM 1548 C CA . LEU A 1 190 ? 2.858 -0.695 3.777 1.00 97.12 190 LEU A CA 1
ATOM 1549 C C . LEU A 1 190 ? 3.227 -1.619 2.611 1.00 97.12 190 LEU A C 1
ATOM 1551 O O . LEU A 1 190 ? 2.338 -2.045 1.878 1.00 97.12 190 LEU A O 1
ATOM 1555 N N . THR A 1 191 ? 4.508 -1.957 2.460 1.00 96.06 191 THR A N 1
ATOM 1556 C CA . THR A 1 191 ? 4.997 -2.923 1.472 1.00 96.06 191 THR A CA 1
ATOM 1557 C C . THR A 1 191 ? 4.349 -4.289 1.688 1.00 96.06 191 THR A C 1
ATOM 1559 O O . THR A 1 191 ? 3.780 -4.828 0.746 1.00 96.06 191 THR A O 1
ATOM 1562 N N . ASP A 1 192 ? 4.340 -4.807 2.920 1.00 96.25 192 ASP A N 1
ATOM 1563 C CA . ASP A 1 192 ? 3.729 -6.103 3.256 1.00 96.25 192 ASP A CA 1
ATOM 1564 C C . ASP A 1 192 ? 2.214 -6.122 2.994 1.00 96.25 192 ASP A C 1
ATOM 1566 O O . ASP A 1 192 ? 1.631 -7.173 2.732 1.00 96.25 192 ASP A O 1
ATOM 1570 N N . ALA A 1 193 ? 1.567 -4.955 3.052 1.00 96.00 193 ALA A N 1
ATOM 1571 C CA . ALA A 1 193 ? 0.152 -4.784 2.745 1.00 96.00 193 ALA A CA 1
ATOM 1572 C C . ALA A 1 193 ? -0.139 -4.537 1.250 1.00 96.00 193 ALA A C 1
ATOM 1574 O O . ALA A 1 193 ? -1.288 -4.267 0.897 1.00 96.00 193 ALA A O 1
ATOM 1575 N N . GLY A 1 194 ? 0.874 -4.576 0.378 1.00 96.69 194 GLY A N 1
ATOM 1576 C CA . GLY A 1 194 ? 0.718 -4.331 -1.057 1.00 96.69 194 GLY A CA 1
ATOM 1577 C C . GLY A 1 194 ? 0.429 -2.867 -1.409 1.00 96.69 194 GLY A C 1
ATOM 1578 O O . GLY A 1 194 ? -0.116 -2.580 -2.471 1.00 96.69 194 GLY A O 1
ATOM 1579 N N . TYR A 1 195 ? 0.778 -1.901 -0.546 1.00 96.88 195 TYR A N 1
ATOM 1580 C CA . TYR A 1 195 ? 0.518 -0.475 -0.800 1.00 96.88 195 TYR A CA 1
ATOM 1581 C C . TYR A 1 195 ? 1.152 0.017 -2.105 1.00 96.88 195 TYR A C 1
ATOM 1583 O O . TYR A 1 195 ? 0.573 0.862 -2.787 1.00 96.88 195 TYR A O 1
ATOM 1591 N N . PHE A 1 196 ? 2.332 -0.490 -2.458 1.00 97.56 196 PHE A N 1
ATOM 1592 C CA . PHE A 1 196 ? 3.055 -0.110 -3.674 1.00 97.56 196 PHE A CA 1
ATOM 1593 C C . PHE A 1 196 ? 2.615 -0.887 -4.913 1.00 97.56 196 PHE A C 1
ATOM 1595 O O . PHE A 1 196 ? 3.057 -0.583 -6.018 1.00 97.56 196 PHE A O 1
ATOM 1602 N N . GLU A 1 197 ? 1.704 -1.838 -4.756 1.00 97.31 197 GLU A N 1
ATOM 1603 C CA . GLU A 1 197 ? 1.173 -2.610 -5.864 1.00 97.31 197 GLU A CA 1
ATOM 1604 C C . GLU A 1 197 ? -0.012 -1.876 -6.507 1.00 97.31 197 GLU A C 1
ATOM 1606 O O . GLU A 1 197 ? -0.656 -0.983 -5.929 1.00 97.31 197 GLU A O 1
ATOM 1611 N N . TYR A 1 198 ? -0.285 -2.248 -7.752 1.00 97.31 198 TYR A N 1
ATOM 1612 C CA . TYR A 1 198 ? -1.523 -1.933 -8.443 1.00 97.31 198 TYR A CA 1
ATOM 1613 C C . TYR A 1 198 ? -2.045 -3.181 -9.148 1.00 97.31 198 TYR A C 1
ATOM 1615 O O . TYR A 1 198 ? -1.296 -4.111 -9.457 1.00 97.31 198 TYR A O 1
ATOM 1623 N N . HIS A 1 199 ? -3.344 -3.177 -9.432 1.00 96.88 199 HIS A N 1
ATOM 1624 C CA . HIS A 1 199 ? -3.985 -4.243 -10.188 1.00 96.88 199 HIS A CA 1
ATOM 1625 C C . HIS A 1 199 ? -4.226 -3.785 -11.627 1.00 96.88 199 HIS A C 1
ATOM 1627 O O . HIS A 1 199 ? -4.801 -2.706 -11.815 1.00 96.88 199 HIS A O 1
ATOM 1633 N N . PRO A 1 200 ? -3.815 -4.579 -12.632 1.00 97.75 200 PRO A N 1
ATOM 1634 C CA . PRO A 1 200 ? -4.175 -4.337 -14.020 1.00 97.75 200 PRO A CA 1
ATOM 1635 C C . PRO A 1 200 ? -5.689 -4.204 -14.200 1.00 97.75 200 PRO A C 1
ATOM 1637 O O . PRO A 1 200 ? -6.486 -4.763 -13.442 1.00 97.75 200 PRO A O 1
ATOM 1640 N N . LEU A 1 201 ? -6.092 -3.474 -15.233 1.00 98.19 201 LEU A N 1
ATOM 1641 C CA . LEU A 1 201 ? -7.496 -3.272 -15.571 1.00 98.19 201 LEU A CA 1
ATOM 1642 C C . LEU A 1 201 ? -8.154 -4.593 -15.992 1.00 98.19 201 LEU A C 1
ATOM 1644 O O . LEU A 1 201 ? -7.528 -5.438 -16.628 1.00 98.19 201 LEU A O 1
ATOM 1648 N N . GLU A 1 202 ? -9.450 -4.747 -15.712 1.00 96.50 202 GLU A N 1
ATOM 1649 C CA . GLU A 1 202 ? -10.226 -5.916 -16.163 1.00 96.50 202 GLU A CA 1
ATOM 1650 C C . GLU A 1 202 ? -10.464 -5.918 -17.683 1.00 96.50 202 GLU A C 1
ATOM 1652 O O . GLU A 1 202 ? -10.586 -6.975 -18.300 1.00 96.50 202 GLU A O 1
ATOM 1657 N N . ALA A 1 203 ? -10.515 -4.732 -18.293 1.00 96.75 203 ALA A N 1
ATOM 1658 C CA . ALA A 1 203 ? -10.721 -4.529 -19.721 1.00 96.75 203 ALA A CA 1
ATOM 1659 C C . ALA A 1 203 ? -9.701 -3.515 -20.266 1.00 96.75 203 ALA A C 1
ATOM 1661 O O . ALA A 1 203 ? -9.337 -2.590 -19.534 1.00 96.75 203 ALA A O 1
ATOM 1662 N N . PRO A 1 204 ? -9.254 -3.673 -21.526 1.00 97.12 204 PRO A N 1
ATOM 1663 C CA . PRO A 1 204 ? -8.258 -2.793 -22.120 1.00 97.12 204 PRO A CA 1
ATOM 1664 C C . PRO A 1 204 ? -8.793 -1.361 -22.242 1.00 97.12 204 PRO A C 1
ATOM 1666 O O . PRO A 1 204 ? -9.862 -1.131 -22.809 1.00 97.12 204 PRO A O 1
ATOM 1669 N N . ASP A 1 205 ? -8.032 -0.403 -21.720 1.00 98.12 205 ASP A N 1
ATOM 1670 C CA . ASP A 1 205 ? -8.310 1.030 -21.784 1.00 98.12 205 ASP A CA 1
ATOM 1671 C C . ASP A 1 205 ? -6.984 1.792 -21.703 1.00 98.12 205 ASP A C 1
ATOM 1673 O O . ASP A 1 205 ? -6.357 1.889 -20.647 1.00 98.12 205 ASP A O 1
ATOM 1677 N N . ARG A 1 206 ? -6.560 2.344 -22.842 1.00 96.31 206 ARG A N 1
ATOM 1678 C CA . ARG A 1 206 ? -5.261 3.005 -22.992 1.00 96.31 206 ARG A CA 1
ATOM 1679 C C . ARG A 1 206 ? -5.076 4.187 -22.037 1.00 96.31 206 ARG A C 1
ATOM 1681 O O . ARG A 1 206 ? -4.006 4.339 -21.458 1.00 96.31 206 ARG A O 1
ATOM 1688 N N . GLU A 1 207 ? -6.085 5.043 -21.882 1.00 97.44 207 GLU A N 1
ATOM 1689 C CA . GLU A 1 207 ? -5.960 6.248 -21.051 1.00 97.44 207 GLU A CA 1
ATOM 1690 C C . GLU A 1 207 ? -5.895 5.885 -19.569 1.00 97.44 207 GLU A C 1
ATOM 1692 O O . GLU A 1 207 ? -5.074 6.425 -18.824 1.00 97.44 207 GLU A O 1
ATOM 1697 N N . ARG A 1 208 ? -6.713 4.918 -19.140 1.00 98.00 208 ARG A N 1
ATOM 1698 C CA . ARG A 1 208 ? -6.689 4.440 -17.754 1.00 98.00 208 ARG A CA 1
ATOM 1699 C C . ARG A 1 208 ? -5.423 3.648 -17.445 1.00 98.00 208 ARG A C 1
ATOM 1701 O O . ARG A 1 208 ? -4.902 3.793 -16.343 1.00 98.00 208 ARG A O 1
ATOM 1708 N N . ALA A 1 209 ? -4.913 2.864 -18.394 1.00 98.00 209 ALA A N 1
ATOM 1709 C CA . ALA A 1 209 ? -3.647 2.154 -18.243 1.00 98.00 209 ALA A CA 1
ATOM 1710 C C . ALA A 1 209 ? -2.482 3.138 -18.076 1.00 98.00 209 ALA A C 1
ATOM 1712 O O . ALA A 1 209 ? -1.671 2.967 -17.173 1.00 98.00 209 ALA A O 1
ATOM 1713 N N . LEU A 1 210 ? -2.438 4.221 -18.859 1.00 96.88 210 LEU A N 1
ATOM 1714 C CA . LEU A 1 210 ? -1.425 5.271 -18.707 1.00 96.88 210 LEU A CA 1
ATOM 1715 C C . LEU A 1 210 ? -1.438 5.911 -17.314 1.00 96.88 210 LEU A C 1
ATOM 1717 O O . LEU A 1 210 ? -0.389 6.059 -16.687 1.00 96.88 210 LEU A O 1
ATOM 1721 N N . GLU A 1 211 ? -2.621 6.264 -16.811 1.00 96.44 211 GLU A N 1
ATOM 1722 C CA . GLU A 1 211 ? -2.761 6.837 -15.468 1.00 96.44 211 GLU A CA 1
ATOM 1723 C C . GLU A 1 211 ? -2.354 5.859 -14.360 1.00 96.44 211 GLU A C 1
ATOM 1725 O O . GLU A 1 211 ? -1.821 6.289 -13.337 1.00 96.44 211 GLU A O 1
ATOM 1730 N N . LEU A 1 212 ? -2.577 4.562 -14.577 1.00 96.44 212 LEU A N 1
ATOM 1731 C CA . LEU A 1 212 ? -2.231 3.489 -13.652 1.00 96.44 212 LEU A CA 1
ATOM 1732 C C . LEU A 1 212 ? -0.715 3.278 -13.549 1.00 96.44 212 LEU A C 1
ATOM 1734 O O . LEU A 1 212 ? -0.198 3.110 -12.447 1.00 96.44 212 LEU A O 1
ATOM 1738 N N . VAL A 1 213 ? -0.008 3.299 -14.683 1.00 97.56 213 VAL A N 1
ATOM 1739 C CA . VAL A 1 213 ? 1.403 2.879 -14.755 1.00 97.56 213 VAL A CA 1
ATOM 1740 C C . VAL A 1 213 ? 2.403 4.027 -14.680 1.00 97.56 213 VAL A C 1
ATOM 1742 O O . VAL A 1 213 ? 3.584 3.792 -14.447 1.00 97.56 213 VAL A O 1
ATOM 1745 N N . LYS A 1 214 ? 1.984 5.289 -14.844 1.00 96.06 214 LYS A N 1
ATOM 1746 C CA . LYS A 1 214 ? 2.932 6.418 -14.883 1.00 96.06 214 LYS A CA 1
ATOM 1747 C C . LYS A 1 214 ? 3.863 6.488 -13.674 1.00 96.06 214 LYS A C 1
ATOM 1749 O O . LYS A 1 214 ? 5.024 6.857 -13.825 1.00 96.06 214 LYS A O 1
ATOM 1754 N N . THR A 1 215 ? 3.375 6.116 -12.491 1.00 97.06 215 THR A N 1
ATOM 1755 C CA . THR A 1 215 ? 4.129 6.184 -11.232 1.00 97.06 215 THR A CA 1
ATOM 1756 C C . THR A 1 215 ? 5.155 5.066 -11.064 1.00 97.06 215 THR A C 1
ATOM 1758 O O . THR A 1 215 ? 5.900 5.065 -10.086 1.00 97.06 215 THR A O 1
ATOM 1761 N N . THR A 1 216 ? 5.240 4.137 -12.017 1.00 97.88 216 THR A N 1
ATOM 1762 C CA . THR A 1 216 ? 6.282 3.109 -12.045 1.00 97.88 216 THR A CA 1
ATOM 1763 C C . THR A 1 216 ? 7.536 3.578 -12.775 1.00 97.88 216 THR A C 1
ATOM 1765 O O . THR A 1 216 ? 8.552 2.899 -12.709 1.00 97.88 216 THR A O 1
ATOM 1768 N N . SER A 1 217 ? 7.488 4.684 -13.523 1.00 95.75 217 SER A N 1
ATOM 1769 C CA . SER A 1 217 ? 8.503 5.002 -14.535 1.00 95.75 217 SER A CA 1
ATOM 1770 C C . SER A 1 217 ? 9.443 6.132 -14.123 1.00 95.75 217 SER A C 1
ATOM 1772 O O . SER A 1 217 ? 9.041 7.099 -13.470 1.00 95.75 217 SER A O 1
ATOM 1774 N N . VAL A 1 218 ? 10.700 6.029 -14.559 1.00 95.88 218 VAL A N 1
ATOM 1775 C CA . VAL A 1 218 ? 11.772 6.992 -14.271 1.00 95.88 218 VAL A CA 1
ATOM 1776 C C . VAL A 1 218 ? 12.633 7.281 -15.506 1.00 95.88 218 VAL A C 1
ATOM 1778 O O . VAL A 1 218 ? 12.733 6.460 -16.418 1.00 95.88 218 VAL A O 1
ATOM 1781 N N . ASN A 1 219 ? 13.306 8.431 -15.507 1.00 96.12 219 ASN A N 1
ATOM 1782 C CA . ASN A 1 219 ? 14.382 8.772 -16.440 1.00 96.12 219 ASN A CA 1
ATOM 1783 C C . ASN A 1 219 ? 15.737 8.773 -15.741 1.00 96.12 219 ASN A C 1
ATOM 1785 O O . ASN A 1 219 ? 15.857 9.226 -14.602 1.00 96.12 219 ASN A O 1
ATOM 1789 N N . LEU A 1 220 ? 16.753 8.328 -16.474 1.00 94.31 220 LEU A N 1
ATOM 1790 C CA . LEU A 1 220 ? 18.157 8.388 -16.104 1.00 94.31 220 LEU A CA 1
ATOM 1791 C C . LEU A 1 220 ? 18.865 9.383 -17.020 1.00 94.31 220 LEU A C 1
ATOM 1793 O O . LEU A 1 220 ? 18.721 9.327 -18.245 1.00 94.31 220 LEU A O 1
ATOM 1797 N N . TYR A 1 221 ? 19.650 10.279 -16.436 1.00 92.38 221 TYR A N 1
ATOM 1798 C CA . TYR A 1 221 ? 20.421 11.268 -17.179 1.00 92.38 221 TYR A CA 1
ATOM 1799 C C . TYR A 1 221 ? 21.766 11.520 -16.499 1.00 92.38 221 TYR A C 1
ATOM 1801 O O . TYR A 1 221 ? 21.798 11.794 -15.302 1.00 92.38 221 TYR A O 1
ATOM 1809 N N . ALA A 1 222 ? 22.867 11.492 -17.245 1.00 90.38 222 ALA A N 1
ATOM 1810 C CA . ALA A 1 222 ? 24.185 11.869 -16.740 1.00 90.38 222 ALA A CA 1
ATOM 1811 C C . ALA A 1 222 ? 24.939 12.733 -17.752 1.00 90.38 222 ALA A C 1
ATOM 1813 O O . ALA A 1 222 ? 24.914 12.457 -18.953 1.00 90.38 222 ALA A O 1
ATOM 1814 N N . ASP A 1 223 ? 25.637 13.750 -17.251 1.00 86.12 223 ASP A N 1
ATOM 1815 C CA . ASP A 1 223 ? 26.601 14.528 -18.026 1.00 86.12 223 ASP A CA 1
ATOM 1816 C C . ASP A 1 223 ? 27.984 13.869 -17.904 1.00 86.12 223 ASP A C 1
ATOM 1818 O O . ASP A 1 223 ? 28.429 13.528 -16.805 1.00 86.12 223 ASP A O 1
ATOM 1822 N N . PHE A 1 224 ? 28.678 13.693 -19.028 1.00 78.12 224 PHE A N 1
ATOM 1823 C CA . PHE A 1 224 ? 30.026 13.125 -19.066 1.00 78.12 224 PHE A CA 1
ATOM 1824 C C . PHE A 1 224 ? 31.000 14.254 -19.367 1.00 78.12 224 PHE A C 1
ATOM 1826 O O . PHE A 1 224 ? 31.335 14.519 -20.518 1.00 78.12 224 PHE A O 1
ATOM 1833 N N . ASP A 1 225 ? 31.450 14.938 -18.319 1.00 62.47 225 ASP A N 1
ATOM 1834 C CA . ASP A 1 225 ? 32.388 16.065 -18.404 1.00 62.47 225 ASP A CA 1
ATOM 1835 C C . ASP A 1 225 ? 33.830 15.558 -18.663 1.00 62.47 225 ASP A C 1
ATOM 1837 O O . ASP A 1 225 ? 34.768 15.798 -17.900 1.00 62.47 225 ASP A O 1
ATOM 1841 N N . ALA A 1 226 ? 34.011 14.753 -19.717 1.00 51.19 226 ALA A N 1
ATOM 1842 C CA . ALA A 1 226 ? 35.253 14.059 -20.036 1.00 51.19 226 ALA A CA 1
ATOM 1843 C C . ALA A 1 226 ? 35.787 14.477 -21.419 1.00 51.19 226 ALA A C 1
ATOM 1845 O O . ALA A 1 226 ? 35.084 14.321 -22.415 1.00 51.19 226 ALA A O 1
ATOM 1846 N N . PRO A 1 227 ? 37.063 14.900 -21.536 1.00 48.88 227 PRO A N 1
ATOM 1847 C CA . PRO A 1 227 ? 37.646 15.338 -22.810 1.00 48.88 227 PRO A CA 1
ATOM 1848 C C . PRO A 1 227 ? 37.764 14.237 -23.885 1.00 48.88 227 PRO A C 1
ATOM 1850 O O . PRO A 1 227 ? 38.093 14.553 -25.023 1.00 48.88 227 PRO A O 1
ATOM 1853 N N . ASN A 1 228 ? 37.491 12.969 -23.540 1.00 48.56 228 ASN A N 1
ATOM 1854 C CA . ASN A 1 228 ? 37.605 11.803 -24.427 1.00 48.56 228 ASN A CA 1
ATOM 1855 C C . ASN A 1 228 ? 36.305 10.976 -24.533 1.00 48.56 228 ASN A C 1
ATOM 1857 O O . ASN A 1 228 ? 36.345 9.859 -25.044 1.00 48.56 228 ASN A O 1
ATOM 1861 N N . SER A 1 229 ? 35.177 11.473 -24.019 1.00 54.38 229 SER A N 1
ATOM 1862 C CA . SER A 1 229 ? 33.878 10.847 -24.279 1.00 54.38 229 SER A CA 1
ATOM 1863 C C . SER A 1 229 ? 33.369 11.336 -25.633 1.00 54.38 229 SER A C 1
ATOM 1865 O O . SER A 1 229 ? 33.302 12.542 -25.859 1.00 54.38 229 SER A O 1
ATOM 1867 N N . GLU A 1 230 ? 32.991 10.428 -26.537 1.00 59.38 230 GLU A N 1
ATOM 1868 C CA . GLU A 1 230 ? 32.294 10.805 -27.781 1.00 59.38 230 GLU A CA 1
ATOM 1869 C C . GLU A 1 230 ? 30.931 11.475 -27.502 1.00 59.38 230 GLU A C 1
ATOM 1871 O O . GLU A 1 230 ? 30.371 12.138 -28.375 1.00 59.38 230 GLU A O 1
ATOM 1876 N N . TRP A 1 231 ? 30.420 11.349 -26.272 1.00 64.75 231 TRP A N 1
ATOM 1877 C CA . TRP A 1 231 ? 29.122 11.852 -25.834 1.00 64.75 231 TRP A CA 1
ATOM 1878 C C . TRP A 1 231 ? 29.278 12.869 -24.698 1.00 64.75 231 TRP A C 1
ATOM 1880 O O . TRP A 1 231 ? 29.891 12.574 -23.675 1.00 64.75 231 TRP A O 1
ATOM 1890 N N . ASN A 1 232 ? 28.669 14.048 -24.834 1.00 79.88 232 ASN A N 1
ATOM 1891 C CA . ASN A 1 232 ? 28.650 15.054 -23.759 1.00 79.88 232 ASN A CA 1
ATOM 1892 C C . ASN A 1 232 ? 27.677 14.684 -22.620 1.00 79.88 232 ASN A C 1
ATOM 1894 O O . ASN A 1 232 ? 27.789 15.194 -21.509 1.00 79.88 232 ASN A O 1
ATOM 1898 N N . TYR A 1 233 ? 26.708 13.810 -22.897 1.00 85.62 233 TYR A N 1
ATOM 1899 C CA . TYR A 1 233 ? 25.700 13.335 -21.953 1.00 85.62 233 TYR A CA 1
ATOM 1900 C C . TYR A 1 233 ? 25.170 11.968 -22.404 1.00 85.62 233 TYR A C 1
ATOM 1902 O O . TYR A 1 233 ? 25.300 11.60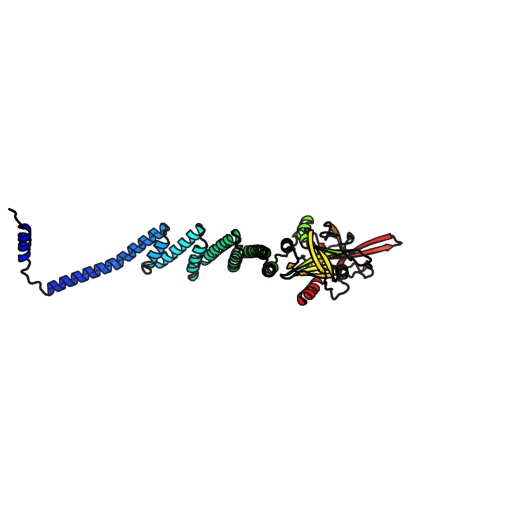4 -23.574 1.00 85.62 233 TYR A O 1
ATOM 1910 N N . TYR A 1 234 ? 24.534 11.232 -21.496 1.00 89.00 234 TYR A N 1
ATOM 1911 C CA . TYR A 1 234 ? 23.813 9.998 -21.802 1.00 89.00 234 TYR A CA 1
ATOM 1912 C C . TYR A 1 234 ? 22.472 9.978 -21.073 1.00 89.00 234 TYR A C 1
ATOM 1914 O O . TYR A 1 234 ? 22.352 10.482 -19.954 1.00 89.00 234 TYR A O 1
ATOM 1922 N N . THR A 1 235 ? 21.453 9.393 -21.699 1.00 91.12 235 THR A N 1
ATOM 1923 C CA . THR A 1 235 ? 20.127 9.259 -21.094 1.00 91.12 235 THR A CA 1
ATOM 1924 C C . THR A 1 235 ? 19.510 7.906 -21.408 1.00 91.12 235 THR A C 1
ATOM 1926 O O . THR A 1 235 ? 19.755 7.326 -22.463 1.00 91.12 235 THR A O 1
ATOM 1929 N N . GLY A 1 236 ? 18.691 7.427 -20.484 1.00 92.50 236 GLY A N 1
ATOM 1930 C CA . GLY A 1 236 ? 17.856 6.253 -20.655 1.00 92.50 236 GLY A CA 1
ATOM 1931 C C . GLY A 1 236 ? 16.620 6.346 -19.772 1.00 92.50 236 GLY A C 1
ATOM 1932 O O . GLY A 1 236 ? 16.358 7.361 -19.126 1.00 92.50 236 GLY A O 1
ATOM 1933 N N . SER A 1 237 ? 15.852 5.277 -19.743 1.00 94.94 237 SER A N 1
ATOM 1934 C CA . SER A 1 237 ? 14.628 5.146 -18.961 1.00 94.94 237 SER A CA 1
ATOM 1935 C C . SER A 1 237 ? 14.733 3.938 -18.036 1.00 94.94 237 SER A C 1
ATOM 1937 O O . SER A 1 237 ? 15.639 3.115 -18.164 1.00 94.94 237 SER A O 1
ATOM 1939 N N . GLY A 1 238 ? 13.822 3.835 -17.083 1.00 95.88 238 GLY A N 1
ATOM 1940 C CA . GLY A 1 238 ? 13.728 2.681 -16.204 1.00 95.88 238 GLY A CA 1
ATOM 1941 C C . GLY A 1 238 ? 12.366 2.597 -15.543 1.00 95.88 238 GLY A C 1
ATOM 1942 O O . GLY A 1 238 ? 11.513 3.473 -15.722 1.00 95.88 238 GLY A O 1
ATOM 1943 N N . CYS A 1 239 ? 12.178 1.562 -14.736 1.00 97.69 239 CYS A N 1
ATOM 1944 C CA . CYS A 1 239 ? 10.963 1.393 -13.957 1.00 97.69 239 CYS A CA 1
ATOM 1945 C C . CYS A 1 239 ? 11.216 0.776 -12.582 1.00 97.69 239 CYS A C 1
ATOM 1947 O O . CYS A 1 239 ? 12.175 0.035 -12.376 1.00 97.69 239 CYS A O 1
ATOM 1949 N N . VAL A 1 240 ? 10.323 1.071 -11.645 1.00 98.44 240 VAL A N 1
ATOM 1950 C CA . VAL A 1 240 ? 10.297 0.538 -10.285 1.00 98.44 240 VAL A CA 1
ATOM 1951 C C . VAL A 1 240 ? 9.896 -0.930 -10.325 1.00 98.44 240 VAL A C 1
ATOM 1953 O O . VAL A 1 240 ? 8.770 -1.264 -10.679 1.00 98.44 240 VAL A O 1
ATOM 1956 N N . TYR A 1 241 ? 10.824 -1.799 -9.938 1.00 98.31 241 TYR A N 1
ATOM 1957 C CA . TYR A 1 241 ? 10.581 -3.228 -9.770 1.00 98.31 241 TYR A CA 1
ATOM 1958 C C . TYR A 1 241 ? 10.068 -3.550 -8.370 1.00 98.31 241 TYR A C 1
ATOM 1960 O O . TYR A 1 241 ? 9.041 -4.200 -8.228 1.00 98.31 241 TYR A O 1
ATOM 1968 N N . LYS A 1 242 ? 10.772 -3.069 -7.337 1.00 97.81 242 LYS A N 1
ATOM 1969 C CA . LYS A 1 242 ? 10.461 -3.375 -5.937 1.00 97.81 242 LYS A CA 1
ATOM 1970 C C . LYS A 1 242 ? 10.745 -2.188 -5.027 1.00 97.81 242 LYS A C 1
ATOM 1972 O O . LYS A 1 242 ? 11.724 -1.472 -5.238 1.00 97.81 242 LYS A O 1
ATOM 1977 N N . ILE A 1 243 ? 9.935 -2.006 -3.990 1.00 98.06 243 ILE A N 1
ATOM 1978 C CA . ILE A 1 243 ? 10.134 -1.016 -2.931 1.00 98.06 243 ILE A CA 1
ATOM 1979 C C . ILE A 1 243 ? 10.228 -1.737 -1.587 1.00 98.06 243 ILE A C 1
ATOM 1981 O O . ILE A 1 243 ? 9.314 -2.441 -1.162 1.00 98.06 243 ILE A O 1
ATOM 1985 N N . THR A 1 244 ? 11.338 -1.527 -0.889 1.00 96.25 244 THR A N 1
ATOM 1986 C CA . THR A 1 244 ? 11.560 -1.983 0.487 1.00 96.25 244 THR A CA 1
ATOM 1987 C C . THR A 1 244 ? 11.757 -0.773 1.404 1.00 96.25 244 THR A C 1
ATOM 1989 O O . THR A 1 244 ? 11.892 0.347 0.910 1.00 96.25 244 THR A O 1
ATOM 1992 N N . PRO A 1 245 ? 11.808 -0.950 2.739 1.00 95.44 245 PRO A N 1
ATOM 1993 C CA . PRO A 1 245 ? 12.089 0.157 3.654 1.00 95.44 245 PRO A CA 1
ATOM 1994 C C . PRO A 1 245 ? 13.393 0.895 3.354 1.00 95.44 245 PRO A C 1
ATOM 1996 O O . PRO A 1 245 ? 13.467 2.104 3.559 1.00 95.44 245 PRO A O 1
ATOM 1999 N N . ASP A 1 246 ? 14.400 0.176 2.858 1.00 94.88 246 ASP A N 1
ATOM 2000 C CA . ASP A 1 246 ? 15.749 0.703 2.656 1.00 94.88 246 ASP A CA 1
ATOM 2001 C C . ASP A 1 246 ? 16.000 1.162 1.216 1.00 94.88 246 ASP A C 1
ATOM 2003 O O . ASP A 1 246 ? 16.766 2.103 0.996 1.00 94.88 246 ASP A O 1
ATOM 2007 N N . PHE A 1 247 ? 15.372 0.519 0.224 1.00 97.06 247 PHE A N 1
ATOM 2008 C CA . PHE A 1 247 ? 15.696 0.739 -1.184 1.00 97.06 247 PHE A CA 1
ATOM 2009 C C . PHE A 1 247 ? 14.486 0.698 -2.122 1.00 97.06 247 PHE A C 1
ATOM 2011 O O . PHE A 1 247 ? 13.557 -0.087 -1.950 1.00 97.06 247 PHE A O 1
ATOM 2018 N N . VAL A 1 248 ? 14.575 1.483 -3.194 1.00 98.00 248 VAL A N 1
ATOM 2019 C CA . VAL A 1 248 ? 13.792 1.320 -4.423 1.00 98.00 248 VAL A CA 1
ATOM 2020 C C . VAL A 1 248 ? 14.682 0.654 -5.468 1.00 98.00 248 VAL A C 1
ATOM 2022 O O . VAL A 1 248 ? 15.757 1.162 -5.793 1.00 98.00 248 VAL A O 1
ATOM 2025 N N . TYR A 1 249 ? 14.238 -0.487 -5.984 1.00 98.25 249 TYR A N 1
ATOM 2026 C CA . TYR A 1 249 ? 14.923 -1.290 -6.991 1.00 98.25 249 TYR A CA 1
ATOM 2027 C C . TYR A 1 249 ? 14.375 -0.933 -8.367 1.00 98.25 249 TYR A C 1
ATOM 2029 O O . TYR A 1 249 ? 13.162 -0.954 -8.588 1.00 98.25 249 TYR A O 1
ATOM 2037 N N . LEU A 1 250 ? 15.271 -0.582 -9.282 1.00 98.31 250 LEU A N 1
ATOM 2038 C CA . LEU A 1 250 ? 14.942 -0.009 -10.579 1.00 98.31 250 LEU A CA 1
ATOM 2039 C C . LEU A 1 250 ? 15.542 -0.869 -11.685 1.00 98.31 250 LEU A C 1
ATOM 2041 O O . LEU A 1 250 ? 16.754 -1.093 -11.716 1.00 98.31 250 LEU A O 1
ATOM 2045 N N . LEU A 1 251 ? 14.691 -1.311 -12.604 1.00 98.25 251 LEU A N 1
ATOM 2046 C CA . LEU A 1 251 ? 15.108 -1.973 -13.830 1.00 98.25 251 LEU A CA 1
ATOM 2047 C C . LEU A 1 251 ? 15.396 -0.948 -14.928 1.00 98.25 251 LEU A C 1
ATOM 2049 O O . LEU A 1 251 ? 14.769 0.111 -14.993 1.00 98.25 251 LEU A O 1
ATOM 2053 N N . SER A 1 252 ? 16.330 -1.285 -15.810 1.00 97.25 252 SER A N 1
ATOM 2054 C CA . SER A 1 252 ? 16.624 -0.555 -17.042 1.00 97.25 252 SER A CA 1
ATOM 2055 C C . SER A 1 252 ? 17.331 -1.487 -18.036 1.00 97.25 252 SER A C 1
ATOM 2057 O O . SER A 1 252 ? 17.548 -2.669 -17.758 1.00 97.25 252 SER A O 1
ATOM 2059 N N . ALA A 1 253 ? 17.694 -0.955 -19.200 1.00 95.81 253 ALA A N 1
ATOM 2060 C CA . ALA A 1 253 ? 18.504 -1.673 -20.169 1.00 95.81 253 ALA A CA 1
ATOM 2061 C C . ALA A 1 253 ? 19.967 -1.778 -19.696 1.00 95.81 253 ALA A C 1
ATOM 2063 O O . ALA A 1 253 ? 20.546 -0.825 -19.163 1.00 95.81 253 ALA A O 1
ATOM 2064 N N . GLY A 1 254 ? 20.588 -2.930 -19.923 1.00 95.06 254 GLY A N 1
ATOM 2065 C CA . GLY A 1 254 ? 21.953 -3.251 -19.525 1.00 95.06 254 GLY A CA 1
ATOM 2066 C C . GLY A 1 254 ? 22.970 -2.311 -20.151 1.00 95.06 254 GLY A C 1
ATOM 2067 O O . GLY A 1 254 ? 23.810 -1.759 -19.443 1.00 95.06 254 GLY A O 1
ATOM 2068 N N . HIS A 1 255 ? 22.861 -2.033 -21.447 1.00 92.31 255 HIS A N 1
ATOM 2069 C CA . HIS A 1 255 ? 23.738 -1.076 -22.123 1.00 92.31 255 HIS A CA 1
ATOM 2070 C C . HIS A 1 255 ? 23.620 0.353 -21.563 1.00 92.31 255 HIS A C 1
ATOM 2072 O O . HIS A 1 255 ? 24.621 1.077 -21.524 1.00 92.31 255 HIS A O 1
ATOM 2078 N N . VAL A 1 256 ? 22.435 0.755 -21.080 1.00 93.62 256 VAL A N 1
ATOM 2079 C CA . VAL A 1 256 ? 22.242 2.055 -20.420 1.00 93.62 256 VAL A CA 1
ATOM 2080 C C . VAL A 1 256 ? 22.996 2.071 -19.099 1.00 93.62 256 VAL A C 1
ATOM 2082 O O . VAL A 1 256 ? 23.852 2.929 -18.886 1.00 93.62 256 VAL A O 1
ATOM 2085 N N . LEU A 1 257 ? 22.730 1.100 -18.225 1.00 94.75 257 LEU A N 1
ATOM 2086 C CA . LEU A 1 257 ? 23.349 1.062 -16.901 1.00 94.75 257 LEU A CA 1
ATOM 2087 C C . LEU A 1 257 ? 24.854 0.786 -16.959 1.00 94.75 257 LEU A C 1
ATOM 2089 O O . LEU A 1 257 ? 25.591 1.292 -16.119 1.00 94.75 257 LEU A O 1
ATOM 2093 N N . ASN A 1 258 ? 25.337 0.058 -17.965 1.00 93.81 258 ASN A N 1
ATOM 2094 C CA . ASN A 1 258 ? 26.765 -0.135 -18.196 1.00 93.81 258 ASN A CA 1
ATOM 2095 C C . ASN A 1 258 ? 27.465 1.184 -18.554 1.00 93.81 258 ASN A C 1
ATOM 2097 O O . ASN A 1 258 ? 28.529 1.472 -18.012 1.00 93.81 258 ASN A O 1
ATOM 2101 N N . THR A 1 259 ? 26.851 2.009 -19.407 1.00 92.19 259 THR A N 1
ATOM 2102 C CA . THR A 1 259 ? 27.360 3.354 -19.731 1.00 92.19 259 THR A CA 1
ATOM 2103 C C . THR A 1 259 ? 27.340 4.278 -18.511 1.00 92.19 259 THR A C 1
ATOM 2105 O O . THR A 1 259 ? 28.283 5.031 -18.283 1.00 92.19 259 THR A O 1
ATOM 2108 N N . LEU A 1 260 ? 26.273 4.211 -17.712 1.00 91.50 260 LEU A N 1
ATOM 2109 C CA . LEU A 1 260 ? 26.076 5.044 -16.522 1.00 91.50 260 LEU A CA 1
ATOM 2110 C C . LEU A 1 260 ? 26.815 4.531 -15.272 1.00 91.50 260 LEU A C 1
ATOM 2112 O O . LEU A 1 260 ? 26.763 5.167 -14.218 1.00 91.50 260 LEU A O 1
ATOM 2116 N N . LYS A 1 261 ? 27.497 3.387 -15.354 1.00 92.25 261 LYS A N 1
ATOM 2117 C CA . LYS A 1 261 ? 28.102 2.724 -14.198 1.00 92.25 261 LYS A CA 1
ATOM 2118 C C . LYS A 1 261 ? 29.129 3.619 -13.505 1.00 92.25 261 LYS A C 1
ATOM 2120 O O . LYS A 1 261 ? 30.120 4.038 -14.098 1.00 92.25 261 LYS A O 1
ATOM 2125 N N . GLY A 1 262 ? 28.909 3.867 -12.216 1.00 87.88 262 GLY A N 1
ATOM 2126 C CA . GLY A 1 262 ? 29.751 4.722 -11.380 1.00 87.88 262 GLY A CA 1
ATOM 2127 C C . GLY A 1 262 ? 29.606 6.224 -11.652 1.00 87.88 262 GLY A C 1
ATOM 2128 O O . GLY A 1 262 ? 30.245 7.018 -10.962 1.00 87.88 262 GLY A O 1
ATOM 2129 N N . ALA A 1 263 ? 28.776 6.631 -12.617 1.00 86.75 263 ALA A N 1
ATOM 2130 C CA . ALA A 1 263 ? 28.487 8.032 -12.885 1.00 86.75 263 ALA A CA 1
ATOM 2131 C C . ALA A 1 263 ? 27.449 8.583 -11.895 1.00 86.75 263 ALA A C 1
ATOM 2133 O O . ALA A 1 263 ? 26.555 7.867 -11.434 1.00 86.75 263 ALA A O 1
ATOM 2134 N N . SER A 1 264 ? 27.547 9.885 -11.610 1.00 88.94 264 SER A N 1
ATOM 2135 C CA . SER A 1 264 ? 26.475 10.623 -10.9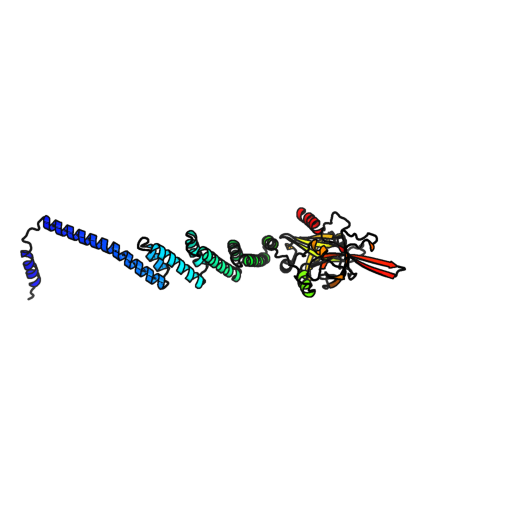41 1.00 88.94 264 SER A CA 1
ATOM 2136 C C . SER A 1 264 ? 25.342 10.836 -11.938 1.00 88.94 264 SER A C 1
ATOM 2138 O O . SER A 1 264 ? 25.490 11.574 -12.911 1.00 88.94 264 SER A O 1
ATOM 2140 N N . CYS A 1 265 ? 24.219 10.178 -11.695 1.00 91.19 265 CYS A N 1
ATOM 2141 C CA . CYS A 1 265 ? 23.050 10.176 -12.552 1.00 91.19 265 CYS A CA 1
ATOM 2142 C C . CYS A 1 265 ? 21.915 10.930 -11.871 1.00 91.19 265 CYS A C 1
ATOM 2144 O O . CYS A 1 265 ? 21.588 10.687 -10.713 1.00 91.19 265 CYS A O 1
ATOM 2146 N N . ARG A 1 266 ? 21.264 11.811 -12.615 1.00 93.94 266 ARG A N 1
ATOM 2147 C CA . ARG A 1 266 ? 19.994 12.404 -12.230 1.00 93.94 266 ARG A CA 1
ATOM 2148 C C . ARG A 1 266 ? 18.882 11.410 -12.534 1.00 93.94 266 ARG A C 1
ATOM 2150 O O . ARG A 1 266 ? 18.611 11.119 -13.701 1.00 93.94 266 ARG A O 1
ATOM 2157 N N . LEU A 1 267 ? 18.221 10.937 -11.487 1.00 95.56 267 LEU A N 1
ATOM 2158 C CA . LEU A 1 267 ? 16.987 10.171 -11.566 1.00 95.56 267 LEU A CA 1
ATOM 2159 C C . LEU A 1 267 ? 15.807 11.147 -11.558 1.00 95.56 267 LEU A C 1
ATOM 2161 O O . LEU A 1 267 ? 15.651 11.907 -10.604 1.00 95.56 267 LEU A O 1
ATOM 2165 N N . THR A 1 268 ? 14.989 11.148 -12.609 1.00 95.62 268 THR A N 1
ATOM 2166 C CA . THR A 1 268 ? 13.781 11.990 -12.694 1.00 95.62 268 THR A CA 1
ATOM 2167 C C . THR A 1 268 ? 12.533 11.116 -12.665 1.00 95.62 268 THR A C 1
ATOM 2169 O O . THR A 1 268 ? 12.422 10.182 -13.458 1.00 95.62 268 THR A O 1
ATOM 2172 N N . PHE A 1 269 ? 11.592 11.419 -11.776 1.00 95.00 269 PHE A N 1
ATOM 2173 C CA . PHE A 1 269 ? 10.340 10.675 -11.628 1.00 95.00 269 PHE A CA 1
ATOM 2174 C C . PHE A 1 269 ? 9.232 11.235 -12.524 1.00 95.00 269 PHE A C 1
ATOM 2176 O O . PHE A 1 269 ? 9.369 12.296 -13.132 1.00 95.00 269 PHE A O 1
ATOM 2183 N N . TYR A 1 270 ? 8.108 10.524 -12.589 1.00 92.25 270 TYR A N 1
ATOM 2184 C CA . TYR A 1 270 ? 6.949 10.848 -13.426 1.00 92.25 270 TYR A CA 1
ATOM 2185 C C . TYR A 1 270 ? 6.319 12.232 -13.183 1.00 92.25 270 TYR A C 1
ATOM 2187 O O . TYR A 1 270 ? 5.600 12.722 -14.052 1.00 92.25 270 TYR A O 1
ATOM 2195 N N . ASP A 1 271 ? 6.557 12.849 -12.023 1.00 92.56 271 ASP A N 1
ATOM 2196 C CA . ASP A 1 271 ? 6.065 14.180 -11.645 1.00 92.56 271 ASP A CA 1
ATOM 2197 C C . ASP A 1 271 ? 7.120 15.293 -11.822 1.00 92.56 271 ASP A C 1
ATOM 2199 O O . ASP A 1 271 ? 6.848 16.467 -11.565 1.00 92.56 271 ASP A O 1
ATOM 2203 N N . GLY A 1 272 ? 8.329 14.929 -12.261 1.00 92.25 272 GLY A N 1
ATOM 2204 C CA . GLY A 1 272 ? 9.439 15.841 -12.530 1.00 92.25 272 GLY A CA 1
ATOM 2205 C C . GLY A 1 272 ? 10.336 16.119 -11.343 1.00 92.25 272 GLY A C 1
ATOM 2206 O O . GLY A 1 272 ? 11.348 16.811 -11.512 1.00 92.25 272 GLY A O 1
ATOM 2207 N N . SER A 1 273 ? 10.004 15.572 -10.175 1.00 93.69 273 SER A N 1
ATOM 2208 C CA . SER A 1 273 ? 10.916 15.512 -9.042 1.00 93.69 273 SER A CA 1
ATOM 2209 C C . SER A 1 273 ? 12.172 14.720 -9.407 1.00 93.69 273 SER A C 1
ATOM 2211 O O . SER A 1 273 ? 12.182 13.891 -10.325 1.00 93.69 273 SER A O 1
ATOM 2213 N N . ARG A 1 274 ? 13.278 15.045 -8.734 1.00 93.38 274 ARG A N 1
ATOM 2214 C CA . ARG A 1 274 ? 14.611 14.562 -9.094 1.00 93.38 274 ARG A CA 1
ATOM 2215 C C . ARG A 1 274 ? 15.419 14.234 -7.856 1.00 93.38 274 ARG A C 1
ATOM 2217 O O . ARG A 1 274 ? 15.315 14.941 -6.855 1.00 93.38 274 ARG A O 1
ATOM 2224 N N . THR A 1 275 ? 16.262 13.222 -7.974 1.00 94.81 275 THR A N 1
ATOM 2225 C CA . THR A 1 275 ? 17.333 12.941 -7.019 1.00 94.81 275 THR A CA 1
ATOM 2226 C C . THR A 1 275 ? 18.594 12.526 -7.770 1.00 94.81 275 THR A C 1
ATOM 2228 O O . THR A 1 275 ? 18.510 11.971 -8.868 1.00 94.81 275 THR A O 1
ATOM 2231 N N . ASP A 1 276 ? 19.758 12.844 -7.214 1.00 94.19 276 ASP A N 1
ATOM 2232 C CA . ASP A 1 276 ? 21.043 12.465 -7.793 1.00 94.19 276 ASP A CA 1
ATOM 2233 C C . ASP A 1 276 ? 21.520 11.167 -7.136 1.00 94.19 276 ASP A C 1
ATOM 2235 O O . ASP A 1 276 ? 21.553 11.041 -5.911 1.00 94.19 276 ASP A O 1
ATOM 2239 N N . VAL A 1 277 ? 21.885 10.189 -7.958 1.00 92.81 277 VAL A N 1
ATOM 2240 C CA . VAL A 1 277 ? 22.232 8.831 -7.536 1.00 92.81 277 VAL A CA 1
ATOM 2241 C C . VAL A 1 277 ? 23.510 8.382 -8.222 1.00 92.81 277 VAL A C 1
ATOM 2243 O O . VAL A 1 277 ? 23.822 8.813 -9.328 1.00 92.81 277 VAL A O 1
ATOM 2246 N N . VAL A 1 278 ? 24.251 7.480 -7.589 1.00 91.75 278 VAL A N 1
ATOM 2247 C CA . VAL A 1 278 ? 25.334 6.766 -8.271 1.00 91.75 278 VAL A CA 1
ATOM 2248 C C . VAL A 1 278 ? 24.764 5.456 -8.789 1.00 91.75 278 VAL A C 1
ATOM 2250 O O . VAL A 1 278 ? 24.272 4.644 -8.005 1.00 91.75 278 VAL A O 1
ATOM 2253 N N . CYS A 1 279 ? 24.817 5.245 -10.103 1.00 89.69 279 CYS A N 1
ATOM 2254 C CA . CYS A 1 279 ? 24.380 3.985 -10.691 1.00 89.69 279 CYS A CA 1
ATOM 2255 C C . CYS A 1 279 ? 25.435 2.902 -10.437 1.00 89.69 279 CYS A C 1
ATOM 2257 O O . CYS A 1 279 ? 26.497 2.900 -11.061 1.00 89.69 279 CYS A O 1
ATOM 2259 N N . ASP A 1 280 ? 25.126 1.966 -9.542 1.00 92.75 280 ASP A N 1
ATOM 2260 C CA . ASP A 1 280 ? 25.911 0.750 -9.309 1.00 92.75 280 ASP A CA 1
ATOM 2261 C C . ASP A 1 280 ? 25.069 -0.487 -9.667 1.00 92.75 280 ASP A C 1
ATOM 2263 O O . ASP A 1 280 ? 24.360 -1.032 -8.815 1.00 92.75 280 ASP A O 1
ATOM 2267 N N . PRO A 1 281 ? 25.030 -0.861 -10.958 1.00 95.38 281 PRO A N 1
ATOM 2268 C CA . PRO A 1 281 ? 24.135 -1.894 -11.446 1.00 95.38 281 PRO A CA 1
ATOM 2269 C C . PRO A 1 281 ? 24.694 -3.309 -11.282 1.00 95.38 281 PRO A C 1
ATOM 2271 O O . PRO A 1 281 ? 25.907 -3.543 -11.334 1.00 95.38 281 PRO A O 1
ATOM 2274 N N . VAL A 1 282 ? 23.777 -4.270 -11.208 1.00 96.12 282 VAL A N 1
ATOM 2275 C CA . VAL A 1 282 ? 24.043 -5.698 -11.405 1.00 96.12 282 VAL A CA 1
ATOM 2276 C C . VAL A 1 282 ? 23.518 -6.155 -12.762 1.00 96.12 282 VAL A C 1
ATOM 2278 O O . VAL A 1 282 ? 22.583 -5.580 -13.322 1.00 96.12 282 VAL A O 1
ATOM 2281 N N . PHE A 1 283 ? 24.126 -7.214 -13.283 1.00 94.50 283 PHE A N 1
ATOM 2282 C CA . PHE A 1 283 ? 23.814 -7.783 -14.591 1.00 94.50 283 PHE A CA 1
ATOM 2283 C C . PHE A 1 283 ? 23.435 -9.263 -14.450 1.00 94.50 283 PHE A C 1
ATOM 2285 O O . PHE A 1 283 ? 23.871 -9.912 -13.483 1.00 94.50 283 PHE A O 1
ATOM 2292 N N . PRO A 1 284 ? 22.612 -9.786 -15.373 1.00 90.38 284 PRO A N 1
ATOM 2293 C CA . PRO A 1 284 ? 22.181 -11.176 -15.349 1.00 90.38 284 PRO A CA 1
ATOM 2294 C C . PRO A 1 284 ? 23.359 -12.087 -15.687 1.00 90.38 284 PRO A C 1
ATOM 2296 O O . PRO A 1 284 ? 24.338 -11.654 -16.301 1.00 90.38 284 PRO A O 1
ATOM 2299 N N . ASP A 1 285 ? 23.283 -13.349 -15.268 1.00 87.56 285 ASP A N 1
ATOM 2300 C CA . ASP A 1 285 ? 24.288 -14.345 -15.657 1.00 87.56 285 ASP A CA 1
ATOM 2301 C C . ASP A 1 285 ? 24.185 -14.693 -17.155 1.00 87.56 285 ASP A C 1
ATOM 2303 O O . ASP A 1 285 ? 25.206 -14.942 -17.801 1.00 87.56 285 ASP A O 1
ATOM 2307 N N . ASP A 1 286 ? 22.973 -14.658 -17.729 1.00 85.19 286 ASP A N 1
ATOM 2308 C CA . ASP A 1 286 ? 22.785 -14.732 -19.180 1.00 85.19 286 ASP A CA 1
ATOM 2309 C C . ASP A 1 286 ? 23.143 -13.393 -19.835 1.00 85.19 286 ASP A C 1
ATOM 2311 O O . ASP A 1 286 ? 22.348 -12.455 -19.883 1.00 85.19 286 ASP A O 1
ATOM 2315 N N . THR A 1 287 ? 24.349 -13.323 -20.393 1.00 81.00 287 THR A N 1
ATOM 2316 C CA . THR A 1 287 ? 24.877 -12.120 -21.049 1.00 81.00 287 THR A CA 1
ATOM 2317 C C . THR A 1 287 ? 24.139 -11.729 -22.332 1.00 81.00 287 THR A C 1
ATOM 2319 O O . THR A 1 287 ? 24.482 -10.711 -22.930 1.00 81.00 287 THR A O 1
ATOM 2322 N N . ARG A 1 288 ? 23.190 -12.547 -22.810 1.00 83.00 288 ARG A N 1
ATOM 2323 C CA . ARG A 1 288 ? 22.355 -12.242 -23.983 1.00 83.00 288 ARG A CA 1
ATOM 2324 C C . ARG A 1 288 ? 21.178 -11.338 -23.619 1.00 83.00 288 ARG A C 1
ATOM 2326 O O . ARG A 1 288 ? 20.699 -10.600 -24.479 1.00 83.00 288 ARG A O 1
ATOM 2333 N N . SER A 1 289 ? 20.748 -11.350 -22.357 1.00 87.81 289 SER A N 1
ATOM 2334 C CA . SER A 1 289 ? 19.739 -10.423 -21.857 1.00 87.81 289 SER A CA 1
ATOM 2335 C C . SER A 1 289 ? 20.343 -9.036 -21.653 1.00 87.81 289 SER A C 1
ATOM 2337 O O . SER A 1 289 ? 21.335 -8.858 -20.947 1.00 87.81 289 SER A O 1
ATOM 2339 N N . ASP A 1 290 ? 19.700 -8.028 -22.232 1.00 92.44 290 ASP A N 1
ATOM 2340 C CA . ASP A 1 290 ? 20.008 -6.619 -21.995 1.00 92.44 290 ASP A CA 1
ATOM 2341 C C . ASP A 1 290 ? 19.177 -6.057 -20.829 1.00 92.44 290 ASP A C 1
ATOM 2343 O O . ASP A 1 290 ? 18.871 -4.871 -20.782 1.00 92.44 290 ASP A O 1
ATOM 2347 N N . LEU A 1 291 ? 18.750 -6.901 -19.887 1.00 95.56 291 LEU A N 1
ATOM 2348 C CA . LEU A 1 291 ? 18.115 -6.472 -18.643 1.00 95.56 291 LEU A CA 1
ATOM 2349 C C . LEU A 1 291 ? 19.187 -6.139 -17.598 1.00 95.56 291 LEU A C 1
ATOM 2351 O O . LEU A 1 291 ? 20.186 -6.839 -17.475 1.00 95.56 291 LEU A O 1
ATOM 2355 N N . SER A 1 292 ? 18.992 -5.090 -16.805 1.00 97.12 292 SER A N 1
ATOM 2356 C CA . SER A 1 292 ? 19.862 -4.791 -15.665 1.00 97.12 292 SER A CA 1
ATOM 2357 C C . SER A 1 292 ? 19.092 -4.055 -14.574 1.00 97.12 292 SER A C 1
ATOM 2359 O O . SER A 1 292 ? 18.017 -3.500 -14.811 1.00 97.12 292 SER A O 1
ATOM 2361 N N . MET A 1 293 ? 19.630 -4.076 -13.357 1.00 97.88 293 MET A N 1
ATOM 2362 C CA . MET A 1 293 ? 19.002 -3.470 -12.189 1.00 97.88 293 MET A CA 1
ATOM 2363 C C . MET A 1 293 ? 20.021 -2.677 -11.382 1.00 97.88 293 MET A C 1
ATOM 2365 O O . MET A 1 293 ? 21.169 -3.091 -11.233 1.00 97.88 293 MET A O 1
ATOM 2369 N N . PHE A 1 294 ? 19.578 -1.574 -10.796 1.00 96.62 294 PHE A N 1
ATOM 2370 C CA . PHE A 1 294 ? 20.282 -0.875 -9.724 1.00 96.62 294 PHE A CA 1
ATOM 2371 C C . PHE A 1 294 ? 19.283 -0.505 -8.620 1.00 96.62 294 PHE A C 1
ATOM 2373 O O . PHE A 1 294 ? 18.078 -0.723 -8.757 1.00 96.62 294 PHE A O 1
ATOM 2380 N N . ARG A 1 295 ? 19.769 0.039 -7.504 1.00 96.56 295 ARG A N 1
ATOM 2381 C CA . ARG A 1 295 ? 18.914 0.458 -6.387 1.00 96.56 295 ARG A CA 1
ATOM 2382 C C . ARG A 1 295 ? 19.274 1.848 -5.887 1.00 96.56 295 ARG A C 1
ATOM 2384 O O . ARG A 1 295 ? 20.429 2.259 -5.960 1.00 96.56 295 ARG A O 1
ATOM 2391 N N . VAL A 1 296 ? 18.286 2.536 -5.335 1.00 96.19 296 VAL A N 1
ATOM 2392 C CA . VAL A 1 296 ? 18.407 3.869 -4.730 1.00 96.19 296 VAL A CA 1
ATOM 2393 C C . VAL A 1 296 ? 17.880 3.794 -3.308 1.00 96.19 296 VAL A C 1
ATOM 2395 O O . VAL A 1 296 ? 16.904 3.082 -3.072 1.00 96.19 296 VAL A O 1
ATOM 2398 N N . ARG A 1 297 ? 18.511 4.479 -2.348 1.00 95.56 297 ARG A N 1
ATOM 2399 C CA . ARG A 1 297 ? 18.001 4.465 -0.973 1.00 95.56 297 ARG A CA 1
ATOM 2400 C C . ARG A 1 297 ? 16.670 5.202 -0.914 1.00 95.56 297 ARG A C 1
ATOM 2402 O O . ARG A 1 297 ? 16.525 6.263 -1.515 1.00 95.56 297 ARG A O 1
ATOM 2409 N N . THR A 1 298 ? 15.722 4.681 -0.148 1.00 96.19 298 THR A N 1
ATOM 2410 C CA . THR A 1 298 ? 14.437 5.360 0.093 1.00 96.19 298 THR A CA 1
ATOM 2411 C C . THR A 1 298 ? 14.622 6.748 0.702 1.00 96.19 298 THR A C 1
ATOM 2413 O O . THR A 1 298 ? 13.898 7.666 0.339 1.00 96.19 298 THR A O 1
ATOM 2416 N N . GLU A 1 299 ? 15.630 6.930 1.563 1.00 95.12 299 GLU A N 1
ATOM 2417 C CA . GLU A 1 299 ? 15.960 8.227 2.176 1.00 95.12 299 GLU A CA 1
ATOM 2418 C C . GLU A 1 299 ? 16.481 9.280 1.183 1.00 95.12 299 GLU A C 1
ATOM 2420 O O . GLU A 1 299 ? 16.425 10.472 1.484 1.00 95.12 299 GLU A O 1
ATOM 2425 N N . ASP A 1 300 ? 16.964 8.865 0.006 1.00 94.38 300 ASP A N 1
ATOM 2426 C CA . ASP A 1 300 ? 17.433 9.782 -1.040 1.00 94.38 300 ASP A CA 1
ATOM 2427 C C . ASP A 1 300 ? 16.281 10.265 -1.944 1.00 94.38 300 ASP A C 1
ATOM 2429 O O . ASP A 1 300 ? 16.474 11.148 -2.784 1.00 94.38 300 ASP A O 1
ATOM 2433 N N . ILE A 1 301 ? 15.082 9.687 -1.812 1.00 95.50 301 ILE A N 1
ATOM 2434 C CA . ILE A 1 301 ? 13.907 10.013 -2.625 1.00 95.50 301 ILE A CA 1
ATOM 2435 C C . ILE A 1 301 ? 12.996 10.947 -1.817 1.00 95.50 301 ILE A C 1
ATOM 2437 O O . ILE A 1 301 ? 12.688 10.645 -0.664 1.00 95.50 301 ILE A O 1
ATOM 2441 N N . PRO A 1 302 ? 12.513 12.068 -2.392 1.00 93.44 302 PRO A N 1
ATOM 2442 C CA . PRO A 1 302 ? 11.527 12.908 -1.719 1.00 93.44 302 PRO A CA 1
ATOM 2443 C C . PRO A 1 302 ? 10.316 12.081 -1.275 1.00 93.44 302 PRO A C 1
ATOM 2445 O O . PRO A 1 302 ? 9.727 11.367 -2.089 1.00 93.44 302 PRO A O 1
ATOM 2448 N N . LEU A 1 303 ? 9.933 12.175 0.003 1.00 94.88 303 LEU A N 1
ATOM 2449 C CA . LEU A 1 303 ? 8.903 11.303 0.573 1.00 94.88 303 LEU A CA 1
ATOM 2450 C C . LEU A 1 303 ? 7.584 11.390 -0.202 1.00 94.88 303 LEU A C 1
ATOM 2452 O O . LEU A 1 303 ? 6.953 10.370 -0.453 1.00 94.88 303 LEU A O 1
ATOM 2456 N N . GLU A 1 304 ? 7.173 12.590 -0.611 1.00 94.00 304 GLU A N 1
ATOM 2457 C CA . GLU A 1 304 ? 5.948 12.797 -1.385 1.00 94.00 304 GLU A CA 1
ATOM 2458 C C . GLU A 1 304 ? 5.925 11.984 -2.684 1.00 94.00 304 GLU A C 1
ATOM 2460 O O . GLU A 1 304 ? 4.861 11.538 -3.095 1.00 94.00 304 GLU A O 1
ATOM 2465 N N . VAL A 1 305 ? 7.091 11.770 -3.292 1.00 95.75 305 VAL A N 1
ATOM 2466 C CA . VAL A 1 305 ? 7.264 10.987 -4.519 1.00 95.75 305 VAL A CA 1
ATOM 2467 C C . VAL A 1 305 ? 7.325 9.510 -4.175 1.00 95.75 305 VAL A C 1
ATOM 2469 O O . VAL A 1 305 ? 6.609 8.713 -4.766 1.00 95.75 305 VAL A O 1
ATOM 2472 N N . LEU A 1 306 ? 8.132 9.137 -3.176 1.00 97.19 306 LEU A N 1
ATOM 2473 C CA . LEU A 1 306 ? 8.252 7.752 -2.720 1.00 97.19 306 LEU A CA 1
ATOM 2474 C C . LEU A 1 306 ? 6.878 7.151 -2.405 1.00 97.19 306 LEU A C 1
ATOM 2476 O O . LEU A 1 306 ? 6.582 6.040 -2.830 1.00 97.19 306 LEU A O 1
ATOM 2480 N N . MET A 1 307 ? 6.017 7.910 -1.723 1.00 96.94 307 MET A N 1
ATOM 2481 C CA . MET A 1 307 ? 4.676 7.475 -1.325 1.00 96.94 307 MET A CA 1
ATOM 2482 C C . MET A 1 307 ? 3.674 7.370 -2.485 1.00 96.94 307 MET A C 1
ATOM 2484 O O . MET A 1 307 ? 2.579 6.844 -2.275 1.00 96.94 307 MET A O 1
ATOM 2488 N N . THR A 1 308 ? 4.002 7.851 -3.687 1.00 96.50 308 THR A N 1
ATOM 2489 C CA . THR A 1 308 ? 3.154 7.727 -4.885 1.00 96.50 308 THR A CA 1
ATOM 2490 C C . THR A 1 308 ? 3.672 6.710 -5.894 1.00 96.50 308 THR A C 1
ATOM 2492 O O . THR A 1 308 ? 2.913 6.322 -6.788 1.00 96.50 308 THR A O 1
ATOM 2495 N N . LEU A 1 309 ? 4.928 6.269 -5.762 1.00 97.81 309 LEU A N 1
ATOM 2496 C CA . LEU A 1 309 ? 5.506 5.249 -6.631 1.00 97.81 309 LEU A CA 1
ATOM 2497 C C . LEU A 1 309 ? 4.693 3.958 -6.589 1.00 97.81 309 LEU A C 1
ATOM 2499 O O . LEU A 1 309 ? 4.027 3.636 -5.603 1.00 97.81 309 LEU A O 1
ATOM 2503 N N . LYS A 1 310 ? 4.772 3.210 -7.686 1.00 98.19 310 LYS A N 1
ATOM 2504 C CA . LYS A 1 310 ? 4.201 1.873 -7.792 1.00 98.19 310 LYS A CA 1
ATOM 2505 C C . LYS A 1 310 ? 5.210 0.906 -8.386 1.00 98.19 310 LYS A C 1
ATOM 2507 O O . LYS A 1 310 ? 5.988 1.290 -9.253 1.00 98.19 310 LYS A O 1
ATOM 2512 N N . GLU A 1 311 ? 5.180 -0.333 -7.921 1.00 98.56 311 GLU A N 1
ATOM 2513 C CA . GLU A 1 311 ? 5.907 -1.449 -8.525 1.00 98.56 311 GLU A CA 1
ATOM 2514 C C . GLU A 1 311 ? 5.240 -1.816 -9.853 1.00 98.56 311 GLU A C 1
ATOM 2516 O O . GLU A 1 311 ? 4.013 -1.787 -9.954 1.00 98.56 311 GLU A O 1
ATOM 2521 N N . ILE A 1 312 ? 6.022 -2.133 -10.889 1.00 98.25 312 ILE A N 1
ATOM 2522 C CA . ILE A 1 312 ? 5.461 -2.673 -12.132 1.00 98.25 312 ILE A CA 1
ATOM 2523 C C . ILE A 1 312 ? 4.684 -3.962 -11.849 1.00 98.25 312 ILE A C 1
ATOM 2525 O O . ILE A 1 312 ? 5.100 -4.789 -11.043 1.00 98.25 312 ILE A O 1
ATOM 2529 N N . ASN A 1 313 ? 3.572 -4.166 -12.555 1.00 97.88 313 ASN A N 1
ATOM 2530 C CA . ASN A 1 313 ? 2.856 -5.430 -12.514 1.00 97.88 313 ASN A CA 1
ATOM 2531 C C . ASN A 1 313 ? 3.338 -6.318 -13.667 1.00 97.88 313 ASN A C 1
ATOM 2533 O O . ASN A 1 313 ? 3.023 -6.046 -14.825 1.00 97.88 313 ASN A O 1
ATOM 2537 N N . PHE A 1 314 ? 4.112 -7.352 -13.349 1.00 96.94 314 PHE A N 1
ATOM 2538 C CA . PHE A 1 314 ? 4.628 -8.326 -14.308 1.00 96.94 314 PHE A CA 1
ATOM 2539 C C . PHE A 1 314 ? 4.332 -9.748 -13.827 1.00 96.94 314 PHE A C 1
ATOM 2541 O O . PHE A 1 314 ? 4.520 -10.061 -12.654 1.00 96.94 314 PHE A O 1
ATOM 2548 N N . ASP A 1 315 ? 3.907 -10.594 -14.759 1.00 95.88 315 ASP 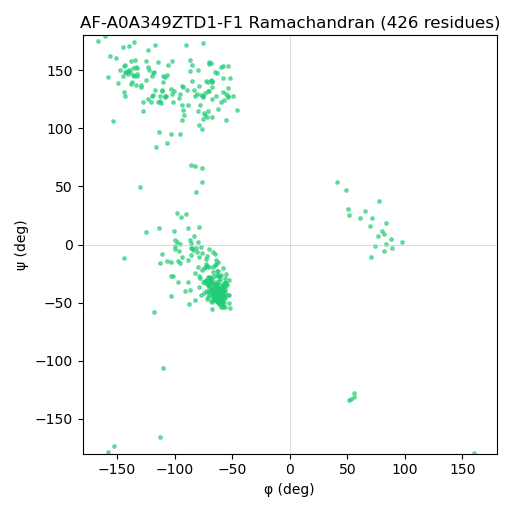A N 1
ATOM 2549 C CA . ASP A 1 315 ? 3.761 -12.035 -14.595 1.00 95.88 315 ASP A CA 1
ATOM 2550 C C . ASP A 1 315 ? 4.167 -12.704 -15.925 1.00 95.88 315 ASP A C 1
ATOM 2552 O O . ASP A 1 315 ? 3.639 -12.314 -16.974 1.00 95.88 315 ASP A O 1
ATOM 2556 N N . PRO A 1 316 ? 5.082 -13.694 -15.935 1.00 93.50 316 PRO A N 1
ATOM 2557 C CA . PRO A 1 316 ? 5.448 -14.424 -17.150 1.00 93.50 316 PRO A CA 1
ATOM 2558 C C . PRO A 1 316 ? 4.258 -15.067 -17.883 1.00 93.50 316 PRO A C 1
ATOM 2560 O O . PRO A 1 316 ? 4.316 -15.259 -19.099 1.00 93.50 316 PRO A O 1
ATOM 2563 N N . GLU A 1 317 ? 3.159 -15.382 -17.187 1.00 94.81 317 GLU A N 1
ATOM 2564 C CA . GLU A 1 317 ? 1.938 -15.908 -17.811 1.00 94.81 317 GLU A CA 1
ATOM 2565 C C . GLU A 1 317 ? 1.300 -14.912 -18.791 1.00 94.81 317 GLU A C 1
ATOM 2567 O O . GLU A 1 317 ? 0.600 -15.322 -19.724 1.00 94.81 317 GLU A O 1
ATOM 2572 N N . TYR A 1 318 ? 1.577 -13.610 -18.652 1.00 94.75 318 TYR A N 1
ATOM 2573 C CA . TYR A 1 318 ? 1.069 -12.577 -19.557 1.00 94.75 318 TYR A CA 1
ATOM 2574 C C . TYR A 1 318 ? 1.537 -12.767 -20.997 1.00 94.75 318 TYR A C 1
ATOM 2576 O O . TYR A 1 318 ? 0.807 -12.413 -21.922 1.00 94.75 318 TYR A O 1
ATOM 2584 N N . TYR A 1 319 ? 2.687 -13.401 -21.221 1.00 93.44 319 TYR A N 1
ATOM 2585 C CA . TYR A 1 319 ? 3.132 -13.729 -22.573 1.00 93.44 319 TYR A CA 1
ATOM 2586 C C . TYR A 1 319 ? 2.190 -14.691 -23.289 1.00 93.44 319 TYR A C 1
ATOM 2588 O O . TYR A 1 319 ? 1.953 -14.539 -24.483 1.00 93.44 319 TYR A O 1
ATOM 2596 N N . GLY A 1 320 ? 1.562 -15.622 -22.567 1.00 92.38 320 GLY A N 1
ATOM 2597 C CA . GLY A 1 320 ? 0.546 -16.507 -23.139 1.00 92.38 320 GLY A CA 1
ATOM 2598 C C . GLY A 1 320 ? -0.713 -15.771 -23.619 1.00 92.38 320 GLY A C 1
ATOM 2599 O O . GLY A 1 320 ? -1.532 -16.353 -24.331 1.00 92.38 320 GLY A O 1
ATOM 2600 N N . LEU A 1 321 ? -0.877 -14.499 -23.238 1.00 92.44 321 LEU A N 1
ATOM 2601 C CA . LEU A 1 321 ? -1.995 -13.642 -23.632 1.00 92.44 321 LEU A CA 1
ATOM 2602 C C . LEU A 1 321 ? -1.676 -12.769 -24.853 1.00 92.44 321 LEU A C 1
ATOM 2604 O O . LEU A 1 321 ? -2.609 -12.228 -25.457 1.00 92.44 321 LEU A O 1
ATOM 2608 N N . LEU A 1 322 ? -0.397 -12.628 -25.217 1.00 93.00 322 LEU A N 1
ATOM 2609 C CA . LEU A 1 322 ? 0.026 -11.795 -26.338 1.00 93.00 322 LEU A CA 1
ATOM 2610 C C . LEU A 1 322 ? -0.435 -12.386 -27.671 1.00 93.00 322 LEU A C 1
ATOM 2612 O O . LEU A 1 322 ? -0.430 -13.597 -27.898 1.00 93.00 322 LEU A O 1
ATOM 2616 N N . LYS A 1 323 ? -0.848 -11.495 -28.570 1.00 93.38 323 LYS A N 1
ATOM 2617 C CA . LYS A 1 323 ? -1.278 -11.820 -29.930 1.00 93.38 323 LYS A CA 1
ATOM 2618 C C . LYS A 1 323 ? -0.603 -10.859 -30.882 1.00 93.38 323 LYS A C 1
ATOM 2620 O O . LYS A 1 323 ? -0.546 -9.669 -30.587 1.00 93.38 323 LYS A O 1
ATOM 2625 N N . GLU A 1 324 ? -0.111 -11.376 -31.999 1.00 93.44 324 GLU A N 1
ATOM 2626 C CA . GLU A 1 324 ? 0.449 -10.554 -33.072 1.00 93.44 324 GLU A CA 1
ATOM 2627 C C . GLU A 1 324 ? -0.561 -9.470 -33.498 1.00 93.44 324 GLU A C 1
ATOM 2629 O O . GLU A 1 324 ? -1.761 -9.740 -33.617 1.00 93.44 324 GLU A O 1
ATOM 2634 N N . GLY A 1 325 ? -0.082 -8.236 -33.654 1.00 93.31 325 GLY A N 1
ATOM 2635 C CA . GLY A 1 325 ? -0.894 -7.032 -33.846 1.00 93.31 325 GLY A CA 1
ATOM 2636 C C . GLY A 1 325 ? -1.558 -6.494 -32.571 1.00 93.31 325 GLY A C 1
ATOM 2637 O O . GLY A 1 325 ? -2.407 -5.612 -32.656 1.00 93.31 325 GLY A O 1
ATOM 2638 N N . GLY A 1 326 ? -1.237 -7.037 -31.394 1.00 95.56 326 GLY A N 1
ATOM 2639 C CA . GLY A 1 326 ? -1.761 -6.565 -30.114 1.00 95.56 326 GLY A CA 1
ATOM 2640 C C . GLY A 1 326 ? -1.172 -5.213 -29.714 1.00 95.56 326 GLY A C 1
ATOM 2641 O O . GLY A 1 326 ? 0.045 -5.040 -29.741 1.00 95.56 326 GLY A O 1
ATOM 2642 N N . ASP A 1 327 ? -2.038 -4.281 -29.315 1.00 97.00 327 ASP A N 1
ATOM 2643 C CA . ASP A 1 327 ? -1.650 -2.928 -28.916 1.00 97.00 327 ASP A CA 1
ATOM 2644 C C . ASP A 1 327 ? -0.847 -2.912 -27.606 1.00 97.00 327 ASP A C 1
ATOM 2646 O O . ASP A 1 327 ? -1.227 -3.529 -26.603 1.00 97.00 327 ASP A O 1
ATOM 2650 N N . ALA A 1 328 ? 0.225 -2.125 -27.596 1.00 97.31 328 ALA A N 1
ATOM 2651 C CA . ALA A 1 328 ? 1.034 -1.828 -26.424 1.00 97.31 328 ALA A CA 1
ATOM 2652 C C . ALA A 1 328 ? 1.555 -0.386 -26.481 1.00 97.31 328 ALA A C 1
ATOM 2654 O O . ALA A 1 328 ? 1.444 0.303 -27.498 1.00 97.31 328 ALA A O 1
ATOM 2655 N N . PHE A 1 329 ? 2.134 0.101 -25.389 1.00 97.12 329 PHE A N 1
ATOM 2656 C CA . PHE A 1 329 ? 2.737 1.429 -25.362 1.00 97.12 329 PHE A CA 1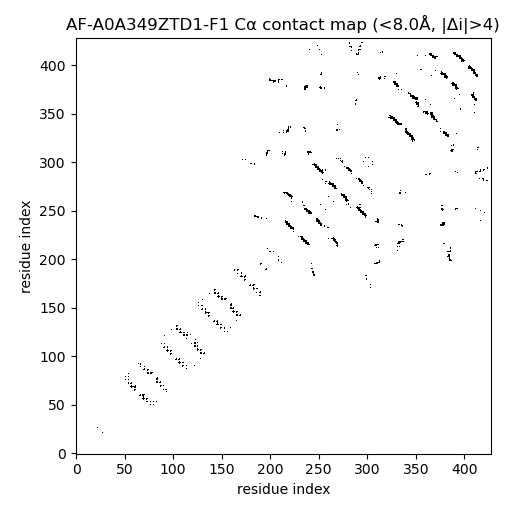
ATOM 2657 C C . PHE A 1 329 ? 3.948 1.512 -24.437 1.00 97.12 329 PHE A C 1
ATOM 2659 O O . PHE A 1 329 ? 4.036 0.838 -23.413 1.00 97.12 329 PHE A O 1
ATOM 2666 N N . LEU A 1 330 ? 4.870 2.403 -24.790 1.00 95.44 330 LEU A N 1
ATOM 2667 C CA . LEU A 1 330 ? 6.002 2.811 -23.971 1.00 95.44 330 LEU A CA 1
ATOM 2668 C C . LEU A 1 330 ? 5.614 4.049 -23.164 1.00 95.44 330 LEU A C 1
ATOM 2670 O O . LEU A 1 330 ? 5.071 5.000 -23.735 1.00 95.44 330 LEU A O 1
ATOM 2674 N N . TYR A 1 331 ? 5.957 4.080 -21.876 1.00 94.06 331 TYR A N 1
ATOM 2675 C CA . TYR A 1 331 ? 5.830 5.276 -21.038 1.00 94.06 331 TYR A CA 1
ATOM 2676 C C . TYR A 1 331 ? 7.209 5.788 -20.602 1.00 94.06 331 TYR A C 1
ATOM 2678 O O . TYR A 1 331 ? 7.803 5.320 -19.633 1.00 94.06 331 TYR A O 1
ATOM 2686 N N . SER A 1 332 ? 7.735 6.779 -21.319 1.00 92.56 332 SER A N 1
ATOM 2687 C CA . SER A 1 332 ? 9.020 7.406 -21.005 1.00 92.56 332 SER A CA 1
ATOM 2688 C C . SER A 1 332 ? 8.788 8.666 -20.174 1.00 92.56 332 SER A C 1
ATOM 2690 O O . SER A 1 332 ? 8.529 9.743 -20.718 1.00 92.56 332 SER A O 1
ATOM 2692 N N . ALA A 1 333 ? 8.868 8.541 -18.847 1.00 87.75 333 ALA A N 1
ATOM 2693 C CA . ALA A 1 333 ? 8.853 9.693 -17.946 1.00 87.75 333 ALA A CA 1
ATOM 2694 C C . ALA A 1 333 ? 10.006 10.640 -18.308 1.00 87.75 333 ALA A C 1
ATOM 2696 O O . ALA A 1 333 ? 11.118 10.162 -18.461 1.00 87.75 333 ALA A O 1
ATOM 2697 N N . TYR A 1 334 ? 9.766 11.950 -18.447 1.00 87.12 334 TYR A N 1
ATOM 2698 C CA . TYR A 1 334 ? 10.818 12.968 -18.647 1.00 87.12 334 TYR A CA 1
ATOM 2699 C C . TYR A 1 334 ? 11.943 12.552 -19.612 1.00 87.12 334 TYR A C 1
ATOM 2701 O O . TYR A 1 334 ? 13.124 12.626 -19.284 1.00 87.12 334 TYR A O 1
ATOM 2709 N N . TRP A 1 335 ? 11.579 12.136 -20.819 1.00 82.31 335 TRP A N 1
ATOM 2710 C CA . TRP A 1 335 ? 12.483 11.859 -21.928 1.00 82.31 335 TRP A CA 1
ATOM 2711 C C . TRP A 1 335 ? 13.466 13.029 -22.150 1.00 82.31 335 TRP A C 1
ATOM 2713 O O . TRP A 1 335 ? 13.068 14.200 -22.198 1.00 82.31 335 TRP A O 1
ATOM 2723 N N . TYR A 1 336 ? 14.772 12.725 -22.193 1.00 80.25 336 TYR A N 1
ATOM 2724 C CA . TYR A 1 336 ? 15.888 13.697 -22.152 1.00 80.25 336 TYR A CA 1
ATOM 2725 C C . TYR A 1 336 ? 15.827 14.711 -20.988 1.00 80.25 336 TYR A C 1
ATOM 2727 O O . TYR A 1 336 ? 16.346 15.826 -21.088 1.00 80.25 336 TYR A O 1
ATOM 2735 N N . GLY A 1 337 ? 15.159 14.365 -19.889 1.00 73.38 337 GLY A N 1
ATOM 2736 C CA . GLY A 1 337 ? 14.928 15.239 -18.740 1.00 73.38 337 GLY A CA 1
ATOM 2737 C C . GLY A 1 337 ? 13.955 16.396 -19.000 1.00 73.38 337 GLY A C 1
ATOM 2738 O O . GLY A 1 337 ? 13.955 17.360 -18.223 1.00 73.38 337 GLY A O 1
ATOM 2739 N N . LYS A 1 338 ? 13.167 16.346 -20.087 1.00 82.31 338 LYS A N 1
ATOM 2740 C CA . LYS A 1 338 ? 12.359 17.478 -20.579 1.00 82.31 338 LYS A CA 1
ATOM 2741 C C . LYS A 1 338 ? 10.857 17.222 -20.569 1.00 82.31 338 LYS A C 1
ATOM 2743 O O . LYS A 1 338 ? 10.132 17.995 -19.953 1.00 82.31 338 LYS A O 1
ATOM 2748 N N . GLU A 1 339 ? 10.397 16.182 -21.257 1.00 87.94 339 GLU A N 1
ATOM 2749 C CA . GLU A 1 339 ? 8.967 15.929 -21.472 1.00 87.94 339 GLU A CA 1
ATOM 2750 C C . GLU A 1 339 ? 8.636 14.448 -21.342 1.00 87.94 339 GLU A C 1
ATOM 2752 O O . GLU A 1 339 ? 9.470 13.599 -21.627 1.00 87.94 339 GLU A O 1
ATOM 2757 N N . THR A 1 340 ? 7.420 14.117 -20.920 1.00 91.56 340 THR A N 1
ATOM 2758 C CA . THR A 1 340 ? 6.961 12.726 -20.939 1.00 91.56 340 THR A CA 1
ATOM 2759 C C . THR A 1 340 ? 6.586 12.335 -22.363 1.00 91.56 340 THR A C 1
ATOM 2761 O O . THR A 1 340 ? 5.796 13.023 -23.009 1.00 91.56 340 THR A O 1
ATOM 2764 N N . LEU A 1 341 ? 7.123 11.211 -22.834 1.00 92.69 341 LEU A N 1
ATOM 2765 C CA . LEU A 1 341 ? 6.832 10.656 -24.150 1.00 92.69 341 LEU A CA 1
ATOM 2766 C C . LEU A 1 341 ? 6.076 9.334 -23.995 1.00 92.69 341 LEU A C 1
ATOM 2768 O O . LEU A 1 341 ? 6.569 8.399 -23.369 1.00 92.69 341 LEU A O 1
ATOM 2772 N N . VAL A 1 342 ? 4.897 9.253 -24.610 1.00 94.50 342 VAL A N 1
ATOM 2773 C CA . VAL A 1 342 ? 4.127 8.011 -24.746 1.00 94.50 342 VAL A CA 1
ATOM 2774 C C . VAL A 1 342 ? 4.191 7.570 -26.199 1.00 94.50 342 VAL A C 1
ATOM 2776 O O . VAL A 1 342 ? 3.937 8.378 -27.092 1.00 94.50 342 VAL A O 1
ATOM 2779 N N . THR A 1 343 ? 4.573 6.320 -26.448 1.00 94.69 343 THR A N 1
ATOM 2780 C CA . THR A 1 343 ? 4.753 5.793 -27.811 1.00 94.69 343 THR A CA 1
ATOM 2781 C C . THR A 1 343 ? 3.964 4.507 -27.980 1.00 94.69 343 THR A C 1
ATOM 2783 O O . THR A 1 343 ? 4.272 3.524 -27.317 1.00 94.69 343 THR A O 1
ATOM 2786 N N . ASP A 1 344 ? 2.960 4.523 -28.853 1.00 95.75 344 ASP A N 1
ATOM 2787 C CA . ASP A 1 344 ? 2.145 3.345 -29.160 1.00 95.75 344 ASP A CA 1
ATOM 2788 C C . ASP A 1 344 ? 2.891 2.414 -30.114 1.00 95.75 344 ASP A C 1
ATOM 2790 O O . ASP A 1 344 ? 3.494 2.876 -31.084 1.00 95.75 344 ASP A O 1
ATOM 2794 N N . THR A 1 345 ? 2.837 1.117 -29.838 1.00 95.25 345 THR A N 1
ATOM 2795 C CA . THR A 1 345 ? 3.467 0.048 -30.613 1.00 95.25 345 THR A CA 1
ATOM 2796 C C . THR A 1 345 ? 2.533 -1.162 -30.703 1.00 95.25 345 THR A C 1
ATOM 2798 O O . THR A 1 345 ? 1.502 -1.226 -30.037 1.00 95.25 345 THR A O 1
ATOM 2801 N N . GLU A 1 346 ? 2.894 -2.127 -31.538 1.00 95.38 346 GLU A N 1
ATOM 2802 C CA . GLU A 1 346 ? 2.135 -3.352 -31.771 1.00 95.38 346 GLU A CA 1
ATOM 2803 C C . GLU A 1 346 ? 3.074 -4.549 -31.617 1.00 95.38 346 GLU A C 1
ATOM 2805 O O . GLU A 1 346 ? 4.201 -4.528 -32.117 1.00 95.38 346 GLU A O 1
ATOM 2810 N N . PHE A 1 347 ? 2.626 -5.585 -30.915 1.00 94.94 347 PHE A N 1
ATOM 2811 C CA . PHE A 1 347 ? 3.389 -6.819 -30.749 1.00 94.94 347 PHE A CA 1
ATOM 2812 C C . PHE A 1 347 ? 3.514 -7.565 -32.085 1.00 94.94 347 PHE A C 1
ATOM 2814 O O . PHE A 1 347 ? 2.501 -7.875 -32.709 1.00 94.94 347 PHE A O 1
ATOM 2821 N N . GLU A 1 348 ? 4.736 -7.884 -32.514 1.00 91.50 348 GLU A N 1
ATOM 2822 C CA . GLU A 1 348 ? 5.012 -8.623 -33.758 1.00 91.50 348 GLU A CA 1
ATOM 2823 C C . GLU A 1 348 ? 5.377 -10.094 -33.503 1.00 91.50 348 GLU A C 1
ATOM 2825 O O . GLU A 1 348 ? 5.129 -10.943 -34.355 1.00 91.50 348 GLU A O 1
ATOM 2830 N N . GLY A 1 349 ? 5.929 -10.438 -32.336 1.00 89.00 349 GLY A N 1
ATOM 2831 C CA . GLY A 1 349 ? 6.242 -11.829 -32.004 1.00 89.00 349 GLY A CA 1
ATOM 2832 C C . GLY A 1 349 ? 7.272 -11.992 -30.890 1.00 89.00 349 GLY A C 1
ATOM 2833 O O . GLY A 1 349 ? 7.761 -11.020 -30.326 1.00 89.00 349 GLY A O 1
ATOM 2834 N N . PHE A 1 350 ? 7.595 -13.243 -30.566 1.00 82.81 350 PHE A N 1
ATOM 2835 C CA . PHE A 1 350 ? 8.605 -13.589 -29.557 1.00 82.81 350 PHE A CA 1
ATOM 2836 C C . PHE A 1 350 ? 10.012 -13.653 -30.153 1.00 82.81 350 PHE A C 1
ATOM 2838 O O . PHE A 1 350 ? 10.943 -13.129 -29.562 1.00 82.81 350 PHE A O 1
ATOM 2845 N N . ASP A 1 351 ? 10.138 -14.184 -31.371 1.00 75.25 351 ASP A N 1
ATOM 2846 C CA . ASP A 1 351 ? 11.441 -14.502 -31.947 1.00 75.25 351 ASP A CA 1
ATOM 2847 C C . ASP A 1 351 ? 11.889 -13.468 -32.985 1.00 75.25 351 ASP A C 1
ATOM 2849 O O . ASP A 1 351 ? 11.547 -13.614 -34.152 1.00 75.25 351 ASP A O 1
ATOM 2853 N N . PRO A 1 352 ? 12.682 -12.432 -32.677 1.00 71.62 352 PRO A N 1
ATOM 2854 C CA . PRO A 1 352 ? 13.279 -11.620 -33.728 1.00 71.62 352 PRO A CA 1
ATOM 2855 C C . PRO A 1 352 ? 14.523 -12.281 -34.352 1.00 71.62 352 PRO A C 1
ATOM 2857 O O . PRO A 1 352 ? 15.164 -11.666 -35.206 1.00 71.62 352 PRO A O 1
ATOM 2860 N N . SER A 1 353 ? 14.935 -13.496 -33.969 1.00 71.88 353 SER A N 1
ATOM 2861 C CA . SER A 1 353 ? 16.199 -14.086 -34.441 1.00 71.88 353 SER A CA 1
ATOM 2862 C C . SER A 1 353 ? 16.206 -14.326 -35.951 1.00 71.88 353 SER A C 1
ATOM 2864 O O . SER A 1 353 ? 17.226 -14.089 -36.606 1.00 71.88 353 SER A O 1
ATOM 2866 N N . TYR A 1 354 ? 15.048 -14.670 -36.533 1.00 66.88 354 TYR A N 1
ATOM 2867 C CA . TYR A 1 354 ? 14.875 -14.791 -37.986 1.00 66.88 354 TYR A CA 1
ATOM 2868 C C . TYR A 1 354 ? 15.053 -13.456 -38.729 1.00 66.88 354 TYR A C 1
ATOM 2870 O O . TYR A 1 354 ? 15.248 -13.445 -39.947 1.00 66.88 354 TYR A O 1
ATOM 2878 N N . LEU A 1 355 ? 14.995 -12.334 -38.007 1.00 66.19 355 LEU A N 1
ATOM 2879 C CA . LEU A 1 355 ? 15.158 -10.984 -38.537 1.00 66.19 355 LEU A CA 1
ATOM 2880 C C . LEU A 1 355 ? 16.547 -10.417 -38.272 1.00 66.19 355 LEU A C 1
ATOM 2882 O O . LEU A 1 355 ? 16.981 -9.573 -39.042 1.00 66.19 355 LEU A O 1
ATOM 2886 N N . THR A 1 356 ? 17.229 -10.850 -37.210 1.00 66.56 356 THR A N 1
ATOM 2887 C CA . THR A 1 356 ? 18.342 -10.103 -36.595 1.00 66.56 356 THR A CA 1
ATOM 2888 C C . THR A 1 356 ? 19.711 -10.774 -36.729 1.00 66.56 356 THR A C 1
ATOM 2890 O O . THR A 1 356 ? 20.648 -10.398 -36.027 1.00 66.56 356 THR A O 1
ATOM 2893 N N . ASP A 1 357 ? 19.841 -11.777 -37.605 1.00 69.00 357 ASP A N 1
ATOM 2894 C CA . ASP A 1 357 ? 21.036 -12.630 -37.738 1.00 69.00 357 ASP A CA 1
ATOM 2895 C C . ASP A 1 357 ? 21.510 -13.218 -36.385 1.00 69.00 357 ASP A C 1
ATOM 2897 O O . ASP A 1 357 ? 22.700 -13.452 -36.166 1.00 69.00 357 ASP A O 1
ATOM 2901 N N . GLY A 1 358 ? 20.567 -13.456 -35.462 1.00 64.69 358 GLY A N 1
ATOM 2902 C CA . GLY A 1 358 ? 20.819 -14.030 -34.137 1.00 64.69 358 GLY A CA 1
ATOM 2903 C C . GLY A 1 358 ? 21.353 -13.059 -33.077 1.00 64.69 358 GLY A C 1
ATOM 2904 O O . GLY A 1 358 ? 21.797 -13.519 -32.028 1.00 64.69 358 GLY A O 1
ATOM 2905 N N . TYR A 1 359 ? 21.334 -11.743 -33.321 1.00 69.38 359 TYR A N 1
ATOM 2906 C CA . TYR A 1 359 ? 21.737 -10.747 -32.315 1.00 69.38 359 TYR A CA 1
ATOM 2907 C C . TYR A 1 359 ? 20.727 -10.633 -31.162 1.00 69.38 359 TYR A C 1
ATOM 2909 O O . TYR A 1 359 ? 21.116 -10.424 -30.016 1.00 69.38 359 TYR A O 1
ATOM 2917 N N . TYR A 1 360 ? 19.440 -10.794 -31.472 1.00 76.50 360 TYR A N 1
ATOM 2918 C CA . TYR A 1 360 ? 18.352 -10.846 -30.503 1.00 76.50 360 TYR A CA 1
ATOM 2919 C C . TYR A 1 360 ? 17.739 -12.248 -30.549 1.00 76.50 360 TYR A C 1
ATOM 2921 O O . TYR A 1 360 ? 17.338 -12.706 -31.621 1.00 76.50 360 TYR A O 1
ATOM 2929 N N . ASP A 1 361 ? 17.723 -12.943 -29.411 1.00 71.19 361 ASP A N 1
ATOM 2930 C CA . ASP A 1 361 ? 17.238 -14.322 -29.311 1.00 71.19 361 ASP A CA 1
ATOM 2931 C C . ASP A 1 361 ? 15.829 -14.433 -28.707 1.00 71.19 361 ASP A C 1
ATOM 2933 O O . ASP A 1 361 ? 15.351 -13.538 -28.010 1.00 71.19 361 ASP A O 1
ATOM 2937 N N . ASP A 1 362 ? 15.177 -15.555 -29.010 1.00 69.44 362 ASP A N 1
ATOM 2938 C CA . ASP A 1 362 ? 13.779 -15.866 -28.675 1.00 69.44 362 ASP A CA 1
ATOM 2939 C C . ASP A 1 362 ? 13.532 -15.998 -27.155 1.00 69.44 362 ASP A C 1
ATOM 2941 O O . ASP A 1 362 ? 12.447 -15.742 -26.623 1.00 69.44 362 ASP A O 1
ATOM 2945 N N . ASP A 1 363 ? 14.576 -16.377 -26.417 1.00 79.06 363 ASP A N 1
ATOM 2946 C CA . ASP A 1 363 ? 14.483 -16.599 -24.977 1.00 79.06 363 ASP A CA 1
ATOM 2947 C C . ASP A 1 363 ? 14.491 -15.279 -24.196 1.00 79.06 363 ASP A C 1
ATOM 2949 O O . ASP A 1 363 ? 13.894 -15.205 -23.122 1.00 79.06 363 ASP A O 1
ATOM 2953 N N . ASN A 1 364 ? 15.134 -14.234 -24.729 1.00 84.50 364 ASN A N 1
ATOM 2954 C CA . ASN A 1 364 ? 15.382 -12.991 -24.000 1.00 84.50 364 ASN A CA 1
ATOM 2955 C C . ASN A 1 364 ? 14.633 -11.775 -24.540 1.00 84.50 364 ASN A C 1
ATOM 2957 O O . ASN A 1 364 ? 14.559 -10.770 -23.831 1.00 84.50 364 ASN A O 1
ATOM 2961 N N . TYR A 1 365 ? 14.089 -11.829 -25.756 1.00 90.75 365 TYR A N 1
ATOM 2962 C CA . TYR A 1 365 ? 13.492 -10.657 -26.389 1.00 90.75 365 TYR A CA 1
ATOM 2963 C C . TYR A 1 365 ? 12.051 -10.878 -26.829 1.00 90.75 365 TYR A C 1
ATOM 2965 O O . TYR A 1 365 ? 11.587 -11.994 -27.012 1.00 90.75 365 TYR A O 1
ATOM 2973 N N . LEU A 1 366 ? 11.340 -9.764 -26.964 1.00 91.69 366 LEU A N 1
ATOM 2974 C CA . LEU A 1 366 ? 10.077 -9.635 -27.668 1.00 91.69 366 LEU A CA 1
ATOM 2975 C C . LEU A 1 366 ? 10.265 -8.665 -28.829 1.00 91.69 366 LEU A C 1
ATOM 2977 O O . LEU A 1 366 ? 11.043 -7.710 -28.753 1.00 91.69 366 LEU A O 1
ATOM 2981 N N . ALA A 1 367 ? 9.512 -8.898 -29.889 1.00 91.56 367 ALA A N 1
ATOM 2982 C CA . ALA A 1 367 ? 9.572 -8.176 -31.139 1.00 91.56 367 ALA A CA 1
ATOM 2983 C C . ALA A 1 367 ? 8.328 -7.288 -31.272 1.00 91.56 367 ALA A C 1
ATOM 2985 O O . ALA A 1 367 ? 7.196 -7.762 -31.145 1.00 91.56 367 ALA A O 1
ATOM 2986 N N . PHE A 1 368 ? 8.534 -5.997 -31.517 1.00 92.00 368 PHE A N 1
ATOM 2987 C CA . PHE A 1 368 ? 7.463 -5.010 -31.625 1.00 92.00 368 PHE A CA 1
ATOM 2988 C C . PHE A 1 368 ? 7.686 -4.082 -32.809 1.00 92.00 368 PHE A C 1
ATOM 2990 O O . PHE A 1 368 ? 8.821 -3.776 -33.191 1.00 92.00 368 PHE A O 1
ATOM 2997 N N . ARG A 1 369 ? 6.586 -3.568 -33.353 1.00 89.69 369 ARG A N 1
ATOM 2998 C CA . ARG A 1 369 ? 6.609 -2.614 -34.452 1.00 89.69 369 ARG A CA 1
ATOM 2999 C C . ARG A 1 369 ? 7.496 -1.430 -34.104 1.00 89.69 369 ARG A C 1
ATOM 3001 O O . ARG A 1 369 ? 7.288 -0.765 -33.087 1.00 89.69 369 ARG A O 1
ATOM 3008 N N . ARG A 1 370 ? 8.459 -1.128 -34.981 1.00 82.38 370 ARG A N 1
ATOM 3009 C CA . ARG A 1 370 ? 9.402 -0.038 -34.727 1.00 82.38 370 ARG A CA 1
ATOM 3010 C C . ARG A 1 370 ? 8.694 1.304 -34.623 1.00 82.38 370 ARG A C 1
ATOM 3012 O O . ARG A 1 370 ? 8.184 1.835 -35.610 1.00 82.38 370 ARG A O 1
ATOM 3019 N N . VAL A 1 371 ? 8.795 1.888 -33.441 1.00 80.50 371 VAL A N 1
ATOM 3020 C CA . VAL A 1 371 ? 8.314 3.237 -33.124 1.00 80.50 371 VAL A CA 1
ATOM 3021 C C . VAL A 1 371 ? 9.229 3.961 -32.135 1.00 80.50 371 VAL A C 1
ATOM 3023 O O . VAL A 1 371 ? 9.086 5.173 -31.952 1.00 80.50 371 VAL A O 1
ATOM 3026 N N . SER A 1 372 ? 10.167 3.236 -31.512 1.00 79.69 372 SER A N 1
ATOM 3027 C CA . SER A 1 372 ? 11.055 3.760 -30.485 1.00 79.69 372 SER A CA 1
ATOM 3028 C C . SER A 1 372 ? 11.968 4.869 -31.008 1.00 79.69 372 SER A C 1
ATOM 3030 O O . SER A 1 372 ? 12.395 4.906 -32.168 1.00 79.69 372 SER A O 1
ATOM 3032 N N . ARG A 1 373 ? 12.276 5.798 -30.109 1.00 84.19 373 ARG A N 1
ATOM 3033 C CA . AR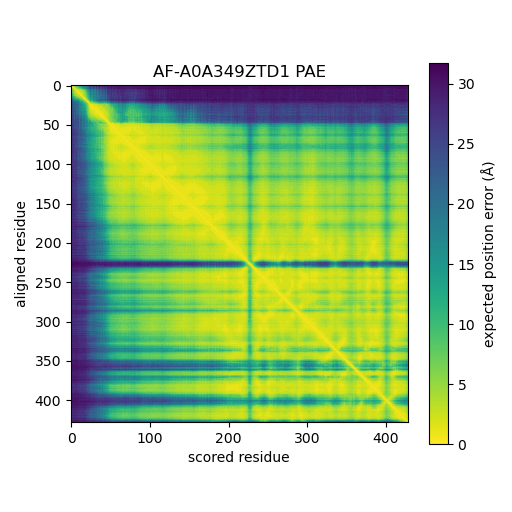G A 1 373 ? 13.191 6.921 -30.300 1.00 84.19 373 ARG A CA 1
ATOM 3034 C C . ARG A 1 373 ? 14.400 6.753 -29.387 1.00 84.19 373 ARG A C 1
ATOM 3036 O O . ARG A 1 373 ? 14.330 6.093 -28.350 1.00 84.19 373 ARG A O 1
ATOM 3043 N N . GLU A 1 374 ? 15.508 7.393 -29.751 1.00 81.69 374 GLU A N 1
ATOM 3044 C CA . GLU A 1 374 ? 16.690 7.466 -28.883 1.00 81.69 374 GLU A CA 1
ATOM 3045 C C . GLU A 1 374 ? 16.305 7.961 -27.480 1.00 81.69 374 GLU A C 1
ATOM 3047 O O . GLU A 1 374 ? 15.392 8.769 -27.339 1.00 81.69 374 GLU A O 1
ATOM 3052 N N . GLY A 1 375 ? 16.942 7.439 -26.430 1.00 78.75 375 GLY A N 1
ATOM 3053 C CA . GLY A 1 375 ? 16.612 7.758 -25.034 1.00 78.75 375 GLY A CA 1
ATOM 3054 C C . GLY A 1 375 ? 15.430 6.977 -24.435 1.00 78.75 375 GLY A C 1
ATOM 3055 O O . GLY A 1 375 ? 15.193 7.081 -23.231 1.00 78.75 375 GLY A O 1
ATOM 3056 N N . GLN A 1 376 ? 14.713 6.166 -25.225 1.00 89.62 376 GLN A N 1
ATOM 3057 C CA . GLN A 1 376 ? 13.695 5.239 -24.706 1.00 89.62 376 GLN A CA 1
ATOM 3058 C C . GLN A 1 376 ? 14.271 3.886 -24.254 1.00 89.62 376 GLN A C 1
ATOM 3060 O O . GLN A 1 376 ? 13.531 3.076 -23.709 1.00 89.62 376 GLN A O 1
ATOM 3065 N N . SER A 1 377 ? 15.575 3.631 -24.406 1.00 93.06 377 SER A N 1
ATOM 3066 C CA . SER A 1 377 ? 16.222 2.430 -23.858 1.00 93.06 377 SER A CA 1
ATOM 3067 C C . SER A 1 377 ? 15.988 2.305 -22.347 1.00 93.06 377 SER A C 1
ATOM 3069 O O . SER A 1 377 ? 16.215 3.254 -21.600 1.00 93.06 377 SER A O 1
ATOM 3071 N N . GLY A 1 378 ? 15.532 1.140 -21.899 1.00 94.44 378 GLY A N 1
ATOM 3072 C CA . GLY A 1 378 ? 15.111 0.823 -20.534 1.00 94.44 378 GLY A CA 1
ATOM 3073 C C . GLY A 1 378 ? 13.669 1.216 -20.197 1.00 94.44 378 GLY A C 1
ATOM 3074 O O . GLY A 1 378 ? 13.233 1.012 -19.068 1.00 94.44 378 GLY A O 1
ATOM 3075 N N . CYS A 1 379 ? 12.915 1.785 -21.141 1.00 94.88 379 CYS A N 1
ATOM 3076 C CA . CYS A 1 379 ? 11.528 2.188 -20.923 1.00 94.88 379 CYS A CA 1
ATOM 3077 C C . CYS A 1 379 ? 10.614 0.960 -20.788 1.00 94.88 379 CYS A C 1
ATOM 3079 O O . CYS A 1 379 ? 10.699 0.074 -21.640 1.00 94.88 379 CYS A O 1
ATOM 3081 N N . PRO A 1 380 ? 9.730 0.896 -19.780 1.00 96.25 380 PRO A N 1
ATOM 3082 C CA . PRO A 1 380 ? 8.757 -0.183 -19.683 1.00 96.25 380 PRO A CA 1
ATOM 3083 C C . PRO A 1 380 ? 7.716 -0.112 -20.807 1.00 96.25 380 PRO A C 1
ATOM 3085 O O . PRO A 1 380 ? 7.243 0.968 -21.183 1.00 96.25 380 PRO A O 1
ATOM 3088 N N . VAL A 1 381 ? 7.353 -1.285 -21.317 1.00 96.88 381 VAL A N 1
ATOM 3089 C CA . VAL A 1 381 ? 6.306 -1.488 -22.323 1.00 96.88 381 VAL A CA 1
ATOM 3090 C C . VAL A 1 381 ? 5.104 -2.122 -21.638 1.00 96.88 381 VAL A C 1
ATOM 3092 O O . VAL A 1 381 ? 5.245 -3.155 -20.981 1.00 96.88 381 VAL A O 1
ATOM 3095 N N . PHE A 1 382 ? 3.928 -1.528 -21.812 1.00 98.00 382 PHE A N 1
ATOM 3096 C CA . PHE A 1 382 ? 2.689 -1.988 -21.195 1.00 98.00 382 PHE A CA 1
ATOM 3097 C C . PHE A 1 382 ? 1.645 -2.392 -22.229 1.00 98.00 382 PHE A C 1
ATOM 3099 O O . PHE A 1 382 ? 1.548 -1.774 -23.290 1.00 98.00 382 PHE A O 1
ATOM 3106 N N . ASP A 1 383 ? 0.821 -3.384 -21.894 1.00 97.62 383 ASP A N 1
ATOM 3107 C CA . ASP A 1 383 ? -0.433 -3.625 -22.609 1.00 97.62 383 ASP A CA 1
ATOM 3108 C C . ASP A 1 383 ? -1.512 -2.592 -22.222 1.00 97.62 383 ASP A C 1
ATOM 3110 O O . ASP A 1 383 ? -1.360 -1.785 -21.298 1.00 97.62 383 ASP A O 1
ATOM 3114 N N . LEU A 1 384 ? -2.657 -2.634 -22.908 1.00 97.75 384 LEU A N 1
ATOM 3115 C CA . LEU A 1 384 ? -3.788 -1.743 -22.623 1.00 97.75 384 LEU A CA 1
ATOM 3116 C C . LEU A 1 384 ? -4.505 -2.034 -21.290 1.00 97.75 384 LEU A C 1
ATOM 3118 O O . LEU A 1 384 ? -5.427 -1.306 -20.925 1.00 97.75 384 LEU A O 1
ATOM 3122 N N . ASN A 1 385 ? -4.113 -3.077 -20.560 1.00 98.12 385 ASN A N 1
ATOM 3123 C CA . ASN A 1 385 ? -4.580 -3.366 -19.208 1.00 98.12 385 ASN A CA 1
ATOM 3124 C C . ASN A 1 385 ? -3.605 -2.828 -18.142 1.00 98.12 385 ASN A C 1
ATOM 3126 O O . ASN A 1 385 ? -3.922 -2.878 -16.953 1.00 98.12 385 ASN A O 1
ATOM 3130 N N . GLY A 1 386 ? -2.450 -2.286 -18.543 1.00 98.06 386 GLY A N 1
ATOM 3131 C CA . GLY A 1 386 ? -1.407 -1.796 -17.646 1.00 98.06 386 GLY A CA 1
ATOM 3132 C C . GLY A 1 386 ? -0.470 -2.890 -17.139 1.00 98.06 386 GLY A C 1
ATOM 3133 O O . GLY A 1 386 ? 0.196 -2.686 -16.134 1.00 98.06 386 GLY A O 1
ATOM 3134 N N . ARG A 1 387 ? -0.410 -4.055 -17.787 1.00 98.19 387 ARG A N 1
ATOM 3135 C CA . ARG A 1 387 ? 0.572 -5.100 -17.469 1.00 98.19 387 ARG A CA 1
ATOM 3136 C C . ARG A 1 387 ? 1.903 -4.754 -18.113 1.00 98.19 387 ARG A C 1
ATOM 3138 O O . ARG A 1 387 ? 1.938 -4.467 -19.306 1.00 98.19 387 ARG A O 1
ATOM 3145 N N . CYS A 1 388 ? 2.986 -4.791 -17.347 1.00 98.12 388 CYS A N 1
ATOM 3146 C CA . CYS A 1 388 ? 4.333 -4.614 -17.875 1.00 98.12 388 CYS 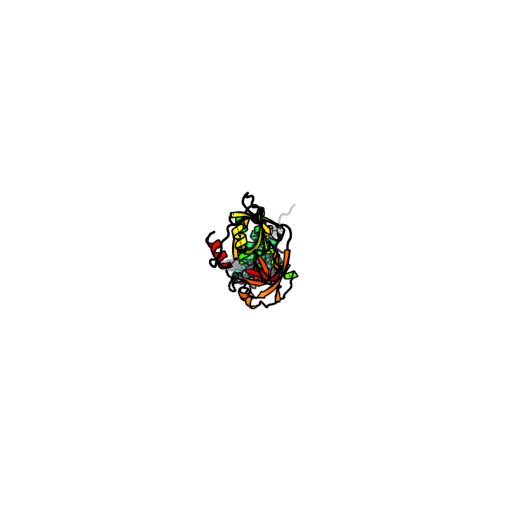A CA 1
ATOM 3147 C C . CYS A 1 388 ? 4.751 -5.890 -18.609 1.00 98.12 388 CYS A C 1
ATOM 3149 O O . CYS A 1 388 ? 4.655 -6.980 -18.050 1.00 98.12 388 CYS A O 1
ATOM 3151 N N . LEU A 1 389 ? 5.189 -5.756 -19.857 1.00 96.69 389 LEU A N 1
ATOM 3152 C CA . LEU A 1 389 ? 5.542 -6.881 -20.722 1.00 96.69 389 LEU A CA 1
ATOM 3153 C C . LEU A 1 389 ? 7.058 -7.056 -20.830 1.00 96.69 389 LEU A C 1
ATOM 3155 O O . LEU A 1 389 ? 7.563 -8.167 -20.806 1.00 96.69 389 LEU A O 1
ATOM 3159 N N . CYS A 1 390 ? 7.787 -5.959 -21.008 1.00 95.88 390 CYS A N 1
ATOM 3160 C CA . CYS A 1 390 ? 9.215 -5.964 -21.316 1.00 95.88 390 CYS A CA 1
ATOM 3161 C C . CYS A 1 390 ? 9.805 -4.562 -21.121 1.00 95.88 390 CYS A C 1
ATOM 3163 O O . CYS A 1 390 ? 9.074 -3.599 -20.866 1.00 95.88 390 CYS A O 1
ATOM 3165 N N . LEU A 1 391 ? 11.126 -4.437 -21.262 1.00 95.62 391 LEU A N 1
ATOM 3166 C CA . LEU A 1 391 ? 11.804 -3.143 -21.346 1.00 95.62 391 LEU A CA 1
ATOM 3167 C C . LEU A 1 391 ? 12.341 -2.899 -22.743 1.00 95.62 391 LEU A C 1
ATOM 3169 O O . LEU A 1 391 ? 12.953 -3.776 -23.350 1.00 95.62 391 LEU A O 1
ATOM 3173 N N . SER A 1 392 ? 12.212 -1.667 -23.215 1.00 94.12 392 SER A N 1
ATOM 3174 C CA . SER A 1 392 ? 12.827 -1.253 -24.465 1.00 94.12 392 SER A CA 1
ATOM 3175 C C . SER A 1 392 ? 14.336 -1.479 -24.423 1.00 94.12 392 SER A C 1
ATOM 3177 O O . SER A 1 392 ? 15.008 -0.952 -23.544 1.00 94.12 392 SER A O 1
ATOM 3179 N N . SER A 1 393 ? 14.886 -2.232 -25.372 1.00 90.75 393 SER A N 1
ATOM 3180 C CA . SER A 1 393 ? 16.329 -2.441 -25.503 1.00 90.75 393 SER A CA 1
ATOM 3181 C C . SER A 1 393 ? 16.816 -1.707 -26.752 1.00 90.75 393 SER A C 1
ATOM 3183 O O . SER A 1 393 ? 16.884 -0.477 -26.745 1.00 90.75 393 SER A O 1
ATOM 3185 N N . GLY A 1 394 ? 17.130 -2.431 -27.820 1.00 85.69 394 GLY A N 1
ATOM 3186 C CA . GLY A 1 394 ? 17.589 -1.874 -29.080 1.00 85.69 394 GLY A CA 1
ATOM 3187 C C . GLY A 1 394 ? 16.589 -2.078 -30.206 1.00 85.69 394 GLY A C 1
ATOM 3188 O O . GLY A 1 394 ? 15.420 -2.407 -30.016 1.00 85.69 394 GLY A O 1
ATOM 3189 N N . TYR A 1 395 ? 17.075 -1.857 -31.416 1.00 83.00 395 TYR A N 1
ATOM 3190 C CA . TYR A 1 395 ? 16.288 -2.011 -32.620 1.00 83.00 395 TYR A CA 1
ATOM 3191 C C . TYR A 1 395 ? 17.140 -2.588 -33.729 1.00 83.00 395 TYR A C 1
ATOM 3193 O O . TYR A 1 395 ? 18.356 -2.390 -33.777 1.00 83.00 395 TYR A O 1
ATOM 3201 N N . TYR A 1 396 ? 16.477 -3.251 -34.661 1.00 80.56 396 TYR A N 1
ATOM 3202 C CA . TYR A 1 396 ? 17.111 -3.809 -35.834 1.00 80.56 396 TYR A CA 1
ATOM 3203 C C . TYR A 1 396 ? 16.519 -3.196 -37.096 1.00 80.56 396 TYR A C 1
ATOM 3205 O O . TYR A 1 396 ? 15.326 -2.897 -37.175 1.00 80.56 396 TYR A O 1
ATOM 3213 N N . TYR A 1 397 ? 17.365 -3.008 -38.104 1.00 76.56 397 TYR A N 1
ATOM 3214 C CA . TYR A 1 397 ? 16.932 -2.632 -39.438 1.00 76.56 397 TYR A CA 1
ATOM 3215 C C . TYR A 1 397 ? 17.706 -3.425 -40.484 1.00 76.56 397 TYR A C 1
ATOM 3217 O O . TYR A 1 397 ? 18.924 -3.578 -40.397 1.00 76.56 397 TYR A O 1
ATOM 3225 N N . ARG A 1 398 ? 17.000 -3.887 -41.516 1.00 75.44 398 ARG A N 1
ATOM 3226 C CA . ARG A 1 398 ? 17.604 -4.551 -42.671 1.00 75.44 398 ARG A CA 1
ATOM 3227 C C . ARG A 1 398 ? 17.650 -3.589 -43.845 1.00 75.44 398 ARG A C 1
ATOM 3229 O O . ARG A 1 398 ? 16.647 -2.943 -44.157 1.00 75.44 398 ARG A O 1
ATOM 3236 N N . LYS A 1 399 ? 18.801 -3.530 -44.515 1.00 77.94 399 LYS A N 1
ATOM 3237 C CA . LYS A 1 399 ? 18.978 -2.772 -45.756 1.00 77.94 399 LYS A CA 1
ATOM 3238 C C . LYS A 1 399 ? 19.156 -3.693 -46.960 1.00 77.94 399 LYS A C 1
ATOM 3240 O O . LYS A 1 399 ? 19.786 -4.743 -46.843 1.00 77.94 399 LYS A O 1
ATOM 3245 N N . LEU A 1 400 ? 18.631 -3.283 -48.107 1.00 79.31 400 LEU A N 1
ATOM 3246 C CA . LEU A 1 400 ? 18.927 -3.847 -49.423 1.00 79.31 400 LEU A CA 1
ATOM 3247 C C . LEU A 1 400 ? 19.338 -2.685 -50.329 1.00 79.31 400 LEU A C 1
ATOM 3249 O O . LEU A 1 400 ? 18.586 -1.726 -50.441 1.00 79.31 400 LEU A O 1
ATOM 3253 N N . ASP A 1 401 ? 20.539 -2.745 -50.910 1.00 82.62 401 ASP A N 1
ATOM 3254 C CA . ASP A 1 401 ? 21.097 -1.678 -51.760 1.00 82.62 401 ASP A CA 1
ATOM 3255 C C . ASP A 1 401 ? 21.001 -0.272 -51.126 1.00 82.62 401 ASP A C 1
ATOM 3257 O O . ASP A 1 401 ? 20.578 0.691 -51.752 1.00 82.62 401 ASP A O 1
ATOM 3261 N N . GLU A 1 402 ? 21.393 -0.172 -49.848 1.00 78.69 402 GLU A N 1
ATOM 3262 C CA . GLU A 1 402 ? 21.343 1.039 -49.002 1.00 78.69 402 GLU A CA 1
ATOM 3263 C C . GLU A 1 402 ? 19.938 1.504 -48.562 1.00 78.69 402 GLU A C 1
ATOM 3265 O O . GLU A 1 402 ? 19.836 2.297 -47.620 1.00 78.69 402 GLU A O 1
ATOM 3270 N N . GLU A 1 403 ? 18.859 0.951 -49.122 1.00 78.62 403 GLU A N 1
ATOM 3271 C CA . GLU A 1 403 ? 17.483 1.237 -48.705 1.00 78.62 403 GLU A CA 1
ATOM 3272 C C . GLU A 1 403 ? 17.067 0.398 -47.496 1.00 78.62 403 GLU A C 1
ATOM 3274 O O . GLU A 1 403 ? 17.269 -0.815 -47.460 1.00 78.62 403 GLU A O 1
ATOM 3279 N N . VAL A 1 404 ? 16.456 1.036 -46.493 1.00 75.19 404 VAL A N 1
ATOM 3280 C CA . VAL A 1 404 ? 15.873 0.335 -45.341 1.00 75.19 404 VAL A CA 1
ATOM 3281 C C . VAL A 1 404 ? 14.583 -0.344 -45.786 1.00 75.19 404 VAL A C 1
ATOM 3283 O O . VAL A 1 404 ? 13.606 0.326 -46.107 1.00 75.19 404 VAL A O 1
ATOM 3286 N N . ILE A 1 405 ? 14.583 -1.673 -45.781 1.00 78.12 405 ILE A N 1
ATOM 3287 C CA . ILE A 1 405 ? 13.445 -2.488 -46.226 1.00 78.12 405 ILE A CA 1
ATOM 3288 C C . ILE A 1 405 ? 12.643 -3.076 -45.065 1.00 78.12 405 ILE A C 1
ATOM 3290 O O . ILE A 1 405 ? 11.528 -3.547 -45.272 1.00 78.12 405 ILE A O 1
ATOM 3294 N N . TYR A 1 406 ? 13.200 -3.073 -43.852 1.00 74.50 406 TYR A N 1
ATOM 3295 C CA . TYR A 1 406 ? 12.551 -3.636 -42.673 1.00 74.50 406 TYR A CA 1
ATOM 3296 C C . TYR A 1 406 ? 13.121 -3.032 -41.394 1.00 74.50 406 TYR A C 1
ATOM 3298 O O . TYR A 1 406 ? 14.328 -2.783 -41.325 1.00 74.50 406 TYR A O 1
ATOM 3306 N N . THR A 1 407 ? 12.276 -2.829 -40.383 1.00 81.88 407 THR A N 1
ATOM 3307 C CA . THR A 1 407 ? 12.696 -2.341 -39.070 1.00 81.88 407 THR A CA 1
ATOM 3308 C C . THR A 1 407 ? 11.816 -2.885 -37.954 1.00 81.88 407 THR A C 1
ATOM 3310 O O . THR A 1 407 ? 10.597 -2.844 -38.092 1.00 81.88 407 THR A O 1
ATOM 3313 N N . ILE A 1 408 ? 12.421 -3.268 -36.835 1.00 85.25 408 ILE A N 1
ATOM 3314 C CA . ILE A 1 408 ? 11.718 -3.772 -35.653 1.00 85.25 408 ILE A CA 1
ATOM 3315 C C . ILE A 1 408 ? 12.397 -3.270 -34.377 1.00 85.25 408 ILE A C 1
ATOM 3317 O O . ILE A 1 408 ? 13.616 -3.066 -34.363 1.00 85.25 408 ILE A O 1
ATOM 3321 N N . ASP A 1 409 ? 11.623 -3.060 -33.319 1.00 88.19 409 ASP A N 1
ATOM 3322 C CA . ASP A 1 409 ? 12.165 -2.837 -31.983 1.00 88.19 409 ASP A CA 1
ATOM 3323 C C . ASP A 1 409 ? 12.234 -4.165 -31.217 1.00 88.19 409 ASP A C 1
ATOM 3325 O O . ASP A 1 409 ? 11.314 -4.980 -31.272 1.00 88.19 409 ASP A O 1
ATOM 3329 N N . CYS A 1 410 ? 13.349 -4.390 -30.523 1.00 88.88 410 CYS A N 1
ATOM 3330 C CA . CYS A 1 410 ? 13.595 -5.591 -29.729 1.00 88.88 410 CYS A CA 1
ATOM 3331 C C . CYS A 1 410 ? 13.604 -5.201 -28.252 1.00 88.88 410 CYS A C 1
ATOM 3333 O O . CYS A 1 410 ? 14.392 -4.351 -27.827 1.00 88.88 410 CYS A O 1
ATOM 3335 N N . TYR A 1 411 ? 12.725 -5.804 -27.462 1.00 92.31 411 TYR A N 1
ATOM 3336 C CA . TYR A 1 411 ? 12.507 -5.446 -26.063 1.00 92.31 411 TYR A CA 1
ATOM 3337 C C . TYR A 1 411 ? 12.868 -6.613 -25.147 1.00 92.31 411 TYR A C 1
ATOM 3339 O O . TYR A 1 411 ? 12.478 -7.743 -25.408 1.00 92.31 411 TYR A O 1
ATOM 3347 N N . SER A 1 412 ? 13.632 -6.343 -24.090 1.00 93.44 412 SER A N 1
ATOM 3348 C CA . SER A 1 412 ? 14.142 -7.355 -23.163 1.00 93.44 412 SER A CA 1
ATOM 3349 C C . SER A 1 412 ? 13.029 -7.874 -22.253 1.00 93.44 412 SER A C 1
ATOM 3351 O O . SER A 1 412 ? 12.297 -7.085 -21.642 1.00 93.44 412 SER A O 1
ATOM 3353 N N . ARG A 1 413 ? 12.912 -9.196 -22.159 1.00 94.00 413 ARG A N 1
ATOM 3354 C CA . ARG A 1 413 ? 11.987 -9.912 -21.276 1.00 94.00 413 ARG A CA 1
ATOM 3355 C C . ARG A 1 413 ? 12.380 -9.742 -19.805 1.00 94.00 413 ARG A C 1
ATOM 3357 O O . ARG A 1 413 ? 13.528 -9.442 -19.479 1.00 94.00 413 ARG A O 1
ATOM 3364 N N . LEU A 1 414 ? 11.410 -9.905 -18.907 1.00 94.94 414 LEU A N 1
ATOM 3365 C CA . LEU A 1 414 ? 11.551 -9.559 -17.486 1.00 94.94 414 LEU A CA 1
ATOM 3366 C C . LEU A 1 414 ? 11.847 -10.748 -16.558 1.00 94.94 414 LEU A C 1
ATOM 3368 O O . LEU A 1 414 ? 12.092 -10.534 -15.375 1.00 94.94 414 LEU A O 1
ATOM 3372 N N . GLU A 1 415 ? 11.880 -11.988 -17.049 1.00 92.06 415 GLU A N 1
ATOM 3373 C CA . GLU A 1 415 ? 12.052 -13.189 -16.206 1.00 92.06 415 GLU A CA 1
ATOM 3374 C C . GLU A 1 415 ? 13.363 -13.202 -15.407 1.00 92.06 415 GLU A C 1
ATOM 3376 O O . GLU A 1 415 ? 13.420 -13.804 -14.338 1.00 92.06 415 GLU A O 1
ATOM 3381 N N . GLY A 1 416 ? 14.401 -12.509 -15.885 1.00 92.00 416 GLY A N 1
ATOM 3382 C CA . GLY A 1 416 ? 15.664 -12.338 -15.162 1.00 92.00 416 GLY A CA 1
ATOM 3383 C C . GLY A 1 416 ? 15.619 -11.313 -14.019 1.00 92.00 416 GLY A C 1
ATOM 3384 O O . GLY A 1 416 ? 16.593 -11.185 -13.281 1.00 92.00 416 GLY A O 1
ATOM 3385 N N . ALA A 1 417 ? 14.525 -10.561 -13.846 1.00 95.50 417 ALA A N 1
ATOM 3386 C CA . ALA A 1 417 ? 14.448 -9.476 -12.865 1.00 95.50 417 ALA A CA 1
ATOM 3387 C C . ALA A 1 417 ? 14.607 -9.962 -11.417 1.00 95.50 417 ALA A C 1
ATOM 3389 O O . ALA A 1 417 ? 15.273 -9.300 -10.622 1.00 95.50 417 ALA A O 1
ATOM 3390 N N . GLU A 1 418 ? 14.061 -11.135 -11.089 1.00 95.31 418 GLU A N 1
ATOM 3391 C CA . GLU A 1 418 ? 14.154 -11.704 -9.741 1.00 95.31 418 GLU A CA 1
ATOM 3392 C C . GLU A 1 418 ? 15.592 -12.105 -9.383 1.00 95.31 418 GLU A C 1
ATOM 3394 O O . GLU A 1 418 ? 16.065 -11.846 -8.278 1.00 95.31 418 GLU A O 1
ATOM 3399 N N . GLU A 1 419 ? 16.340 -12.660 -10.342 1.00 95.06 419 GLU A N 1
ATOM 3400 C CA . GLU A 1 419 ? 17.765 -12.961 -10.165 1.00 95.06 419 GLU A CA 1
ATOM 3401 C C . GLU A 1 419 ? 18.565 -11.686 -9.848 1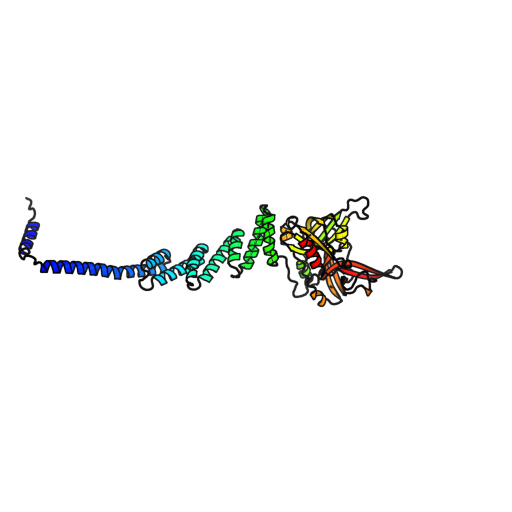.00 95.06 419 GLU A C 1
ATOM 3403 O O . GLU A 1 419 ? 19.403 -11.668 -8.941 1.00 95.06 419 GLU A O 1
ATOM 3408 N N . LEU A 1 420 ? 18.293 -10.601 -10.579 1.00 96.50 420 LEU A N 1
ATOM 3409 C CA . LEU A 1 420 ? 18.933 -9.301 -10.372 1.00 96.50 420 LEU A CA 1
ATOM 3410 C C . LEU A 1 420 ? 18.580 -8.705 -9.007 1.00 96.50 420 LEU A C 1
ATOM 3412 O O . LEU A 1 420 ? 19.459 -8.179 -8.315 1.00 96.50 420 LEU A O 1
ATOM 3416 N N . TYR A 1 421 ? 17.313 -8.810 -8.608 1.00 96.81 421 TYR A N 1
ATOM 3417 C CA . TYR A 1 421 ? 16.848 -8.370 -7.300 1.00 96.81 421 TYR A CA 1
ATOM 3418 C C . TYR A 1 421 ? 17.581 -9.105 -6.179 1.00 96.81 421 TYR A C 1
ATOM 3420 O O . TYR A 1 421 ? 18.185 -8.458 -5.325 1.00 96.81 421 TYR A O 1
ATOM 3428 N N . GLU A 1 422 ? 17.638 -10.436 -6.228 1.00 95.44 422 GLU A N 1
ATOM 3429 C CA . GLU A 1 422 ? 18.344 -11.261 -5.244 1.00 95.44 422 GLU A CA 1
ATOM 3430 C C . GLU A 1 422 ? 19.843 -10.928 -5.167 1.00 95.44 422 GLU A C 1
ATOM 3432 O O . GLU A 1 422 ? 20.415 -10.860 -4.072 1.00 95.44 422 GLU A O 1
ATOM 3437 N N . LYS A 1 423 ? 20.489 -10.659 -6.312 1.00 94.75 423 LYS A N 1
ATOM 3438 C CA . LYS A 1 423 ? 21.890 -10.205 -6.369 1.00 94.75 423 LYS A CA 1
ATOM 3439 C C . LYS A 1 423 ? 22.096 -8.886 -5.626 1.00 94.75 423 LYS A C 1
ATOM 3441 O O . LYS A 1 423 ? 23.105 -8.739 -4.939 1.00 94.75 423 LYS A O 1
ATOM 3446 N N . LEU A 1 424 ? 21.184 -7.922 -5.741 1.00 92.44 424 LEU A N 1
ATOM 3447 C CA . LEU A 1 424 ? 21.290 -6.655 -5.010 1.00 92.44 424 LEU A CA 1
ATOM 3448 C C . LEU A 1 424 ? 20.900 -6.810 -3.542 1.00 92.44 424 LEU A C 1
ATOM 3450 O O . LEU A 1 424 ? 21.602 -6.299 -2.670 1.00 92.44 424 LEU A O 1
ATOM 3454 N N . TYR A 1 425 ? 19.814 -7.527 -3.266 1.00 89.38 425 TYR A N 1
ATOM 3455 C CA . TYR A 1 425 ? 19.272 -7.711 -1.925 1.00 89.38 425 TYR A CA 1
ATOM 3456 C C . TYR A 1 425 ? 20.289 -8.373 -0.990 1.00 89.38 425 TYR A C 1
ATOM 3458 O O . TYR A 1 425 ? 20.525 -7.870 0.101 1.00 89.38 425 TYR A O 1
ATOM 3466 N N . ARG A 1 426 ? 20.978 -9.431 -1.439 1.00 80.06 426 ARG A N 1
ATOM 3467 C CA . ARG A 1 426 ? 21.990 -10.148 -0.635 1.00 80.06 426 ARG A CA 1
ATOM 3468 C C . ARG A 1 426 ? 23.304 -9.385 -0.436 1.00 80.06 426 ARG A C 1
ATOM 3470 O O . ARG A 1 426 ? 24.080 -9.749 0.442 1.00 80.06 426 ARG A O 1
ATOM 3477 N N . ASN A 1 427 ? 23.575 -8.385 -1.275 1.00 69.62 427 ASN A N 1
ATOM 3478 C CA . ASN A 1 427 ? 24.803 -7.583 -1.251 1.00 69.62 427 ASN A CA 1
ATOM 3479 C C . ASN A 1 427 ? 24.620 -6.220 -0.550 1.00 69.62 427 ASN A C 1
ATOM 3481 O O . ASN A 1 427 ? 25.536 -5.397 -0.571 1.00 69.62 427 ASN A O 1
ATOM 3485 N N . GLY A 1 428 ? 23.441 -5.932 0.016 1.00 55.44 428 GLY A N 1
ATOM 3486 C CA . GLY A 1 428 ? 23.197 -4.799 0.925 1.00 55.44 428 GLY A CA 1
ATOM 3487 C C . GLY A 1 428 ? 23.028 -5.283 2.348 1.00 55.44 428 GLY A C 1
ATOM 3488 O O . GLY A 1 428 ? 23.384 -4.494 3.249 1.00 55.44 428 GLY A O 1
#

Mean predicted aligned error: 9.68 Å

Solvent-accessible surface area (backbone atoms only — not comparable to full-atom values): 22303 Å² total; per-residue (Å²): 140,80,90,82,52,70,68,57,53,53,53,49,60,69,48,56,75,72,65,72,68,78,78,44,77,65,55,55,50,51,52,51,51,50,52,52,47,51,51,51,49,48,53,51,48,48,67,59,48,49,56,51,55,39,49,55,52,17,51,55,26,44,74,73,65,41,30,71,62,12,33,54,36,18,63,74,36,48,84,51,84,62,22,48,61,48,25,53,52,33,48,52,51,43,26,53,49,30,50,73,74,64,41,20,68,68,17,23,59,44,18,51,63,36,32,79,76,56,48,81,64,18,62,60,51,21,53,50,19,49,51,56,42,23,49,53,26,45,77,70,64,38,21,67,63,14,23,56,43,18,55,76,50,38,85,52,81,63,20,54,61,51,19,54,52,22,48,57,53,37,29,56,52,35,36,73,74,66,43,43,72,72,22,35,54,54,39,42,64,40,46,78,68,47,65,38,56,69,80,60,50,97,59,75,36,61,72,61,18,49,70,68,45,44,46,19,21,25,16,40,37,32,72,41,97,46,102,82,51,100,44,68,54,52,56,24,19,19,28,32,58,44,70,54,40,63,32,38,31,33,37,28,17,28,72,52,45,62,72,39,48,75,35,69,25,42,39,31,36,58,87,68,53,72,36,81,43,63,38,66,59,47,68,54,89,59,79,82,43,45,44,24,31,35,66,44,50,40,89,65,41,60,62,80,56,58,75,57,39,28,34,57,43,69,58,84,70,56,62,81,70,64,47,73,72,35,64,29,34,34,51,29,21,31,41,89,77,71,44,70,45,75,45,73,36,31,34,66,44,48,59,41,28,92,76,45,87,60,76,43,44,54,91,37,28,34,24,28,49,58,65,86,56,91,45,39,35,6,15,41,29,24,37,34,28,34,37,43,63,28,25,31,47,58,68,51,73,44,66,58,96,87,41,79,77,46,62,36,28,38,20,22,45,57,85,59,50,60,62,36,49,52,58,51,60,76,74,106

Secondary structure (DSSP, 8-state):
-----HHHHHHHHHHHGGG-S---HHHHHHHHHHHHHHHHHHHHHHHHHHHHHHHHHHHHHHHHT-HHHHHHHHHHSTTSTTHHHHHHHHHHHHHHHHHHTT-HHHHHHHHHHHHHTT-TTHHHHHHHHHHHHHHHHHHTT-HHHHHHHHHHHTTSTTHHHHHHHHHHHHHHHHHHHT-HHHHHHTHHHHHHTTTT--PPPSS--HHHHHHHHGGGEEEEEEE---TT-S-SEEEEEEEEEEE-SSEEEEEEEHHHHHHTTTSEEEEEETTS-EEEEE---B--SSTT--EEEEEEEGGGS-HHHHTT-------GGGGGG--TT-EEEEEEEEETTTEEEEEEEEEEES--HHHHTTSS-TTTEEEEES---TT-TT-EEEETT--EEEEEEEEEEEEETTEEEEEEEEEE-STTHHHHHHHHHTT-

Foldseek 3Di:
DDDPDPPPVVVVVVCVVVPPDDCDPVNVVVVVVVVVVVVVVVVVCCVPVVLVVLQVVLVVCLVVVVLVSNLVSLVVCVPPDPSVVVSLVSLLVNLVVCVVVLVLVVSLVSLVVCVVVPNDCSVVSNLVSLLSVLVVCVVVLVLVSSLVSLVVSPPNPCSLVSNLVSLLSVLVVCVVVVVNLVSLQSVQVCQVVQLQADDFAPDFAQVVLCVRAQLFKKKKKAADPDPPDPDRIAIAMWGFADDDSFKTKIKFFQVRLVVQAQTFIWIAGLVLDTFTDHRHKDDFPPPLARMIMGIDTPSRGDVVSSSSHHHAAEDPCVVVVADFQAKKWWWHRCQVSHHIDIWIKTFHAQACCVVAVNSHGSVWKTKIADDDDHRQGNTFMAGSRNHTFFGFHAKDFDDDPNDTPDIITITTGCPRVVVRVCVVVVVD

Sequence (428 aa):
MLPQNAFIYDFYNKYEDLASDRLSITDLRIAISLALFMFAAGIFSIGLFYPFMVYERAGIKAESGDFDGAIRDYGRIPYYRDSAELATETLYKKGRALLRDGQNEEAAEIYLTLSETGYRDSKRLLKESDHRTALKYLESRNYERAAGMFSALGDYRDSHTRYLEAIYYLIIEEYRKGDIKESLKKLGILTDAGYFEYHPLEAPDRERALELVKTTSVNLYADFDAPNSEWNYYTGSGCVYKITPDFVYLLSAGHVLNTLKGASCRLTFYDGSRTDVVCDPVFPDDTRSDLSMFRVRTEDIPLEVLMTLKEINFDPEYYGLLKEGGDAFLYSAYWYGKETLVTDTEFEGFDPSYLTDGYYDDDNYLAFRRVSREGQSGCPVFDLNGRCLCLSSGYYYRKLDEEVIYTIDCYSRLEGAEELYEKLYRNG

pLDDT: mean 89.55, std 12.85, range [33.69, 98.69]